Protein AF-A0A821IUJ8-F1 (afdb_monomer_lite)

pLDDT: mean 83.73, std 16.93, range [22.86, 98.31]

Sequence (508 aa):
MSYDILYRELVGGDFLVCFLENMIESNTTQRYLYEYYLFEGIWKGWARNKDFSVIRRACMKSLLSTKTWDMFDVQLLLDIPMIARTKDGWLCNDFRPLAFLSGKKFSHVDGIEFHKETGRVKFHFQPADESTEKKSIALFNTNDVIEVFKNNLEYGIFTLDQPDNEFHSHPFQQMRYHPSSLVYTQYLATLFHTDYLLKMFTTGAEICAKPPFDIQPINKGFFQRLPKYLQEKLKPINEYERNIAFGQAHRFWIEPDKLNYEIVQRETSTLFLVGDVRLRVRKHLLRRNHEGQLVDDENEDEYEKSSPESMFAKAFTDHYDEIGNYFPELLRLKELLKLSALCKFARAHYQKLSEAPHESIRDFIRFTRSQLHEYPHANDFSVEMYYKKLLLENHISSFNVPYAEANALRMEIRRQLQAVDQKIIEQLTDVFCQQAHTSAKINMKELINNWLDGSIFDEMALVNFIAKEIEHFHCEIRKPLEKLGIRLRNNNDEQQTLVEEMPSLIIN

Secondary structure (DSSP, 8-state):
--HHHHHHHHH-HHHHHHHHHHHHHTT-S-HHHHHHHHHHHHHTTSS-SS-HHHHHHHHHHHHHHTTT--HHHHHHHH--TTS-B-TTSPBPSS-------SS-EEEEEEEEEEETTT--EEEEEEEP-SSSSS-----EEHHHHHHHHHTT-S--EEEEE-S-TT-TT-SS-EEEEESGGGTT-HHHHHHHHHHHHHHHHHHSEEE-SSTTT-EEEGGGTGGGGS-HHHHHHT--GGGS-S---TT-EEEEEEEEEEEEEEEEE-SSEEEEEEEEEEEEEEEEEEEE-TTS-EEE-S---GGGGGSHHHHHHHHHHHTHHHHHTT-HHHHHHHHHHHHHHHHHHHHHHHHHHHHSSHHHHHHHHHHHHHH-TT--TTSHHHHHHHHHHHHHHTT--GGGS-HHHHHHHHHHHHHHHHHHHHHHHHHHHHHHHHHTT---HHHHHHHHHHHHTT-HHHHHHHHHHHHHHHHHHHHHHHHHHHHTT-PPPPTTGGGTTTTS--------

Structure (mmCIF, N/CA/C/O backbone):
data_AF-A0A821IUJ8-F1
#
_entry.id   AF-A0A821IUJ8-F1
#
loop_
_atom_site.group_PDB
_atom_site.id
_atom_site.type_symbol
_atom_site.label_atom_id
_atom_site.label_alt_id
_atom_site.label_comp_id
_atom_site.label_asym_id
_atom_site.label_entity_id
_atom_site.label_seq_id
_atom_site.pdbx_PDB_ins_code
_atom_site.Cartn_x
_atom_site.Cartn_y
_atom_site.Cartn_z
_atom_site.occupancy
_atom_site.B_iso_or_equiv
_atom_site.auth_seq_id
_atom_site.auth_comp_id
_atom_site.auth_asym_id
_atom_site.auth_atom_id
_atom_site.pdbx_PDB_model_num
ATOM 1 N N . MET A 1 1 ? 0.914 22.252 -32.909 1.00 34.94 1 MET A N 1
ATOM 2 C CA . MET A 1 1 ? 2.110 21.894 -33.709 1.00 34.94 1 MET A CA 1
ATOM 3 C C . MET A 1 1 ? 3.112 23.020 -33.486 1.00 34.94 1 MET A C 1
ATOM 5 O O . MET A 1 1 ? 2.855 24.114 -33.970 1.00 34.94 1 MET A O 1
ATOM 9 N N . SER A 1 2 ? 4.124 22.843 -32.625 1.00 36.16 2 SER A N 1
ATOM 10 C CA . SER A 1 2 ? 5.062 23.942 -32.347 1.00 36.16 2 SER A CA 1
ATOM 11 C C . SER A 1 2 ? 5.842 24.268 -33.624 1.00 36.16 2 SER A C 1
ATOM 13 O O . SER A 1 2 ? 6.212 23.368 -34.383 1.00 36.16 2 SER A O 1
ATOM 15 N N . TYR A 1 3 ? 6.046 25.559 -33.882 1.00 37.44 3 TYR A N 1
ATOM 16 C CA . TYR A 1 3 ? 6.699 26.081 -35.087 1.00 37.44 3 TYR A CA 1
ATOM 17 C C . TYR A 1 3 ? 8.115 25.505 -35.325 1.00 37.44 3 TYR A C 1
ATOM 19 O O . TYR A 1 3 ? 8.607 25.538 -36.450 1.00 37.44 3 TYR A O 1
ATOM 27 N N . ASP A 1 4 ? 8.722 24.885 -34.309 1.00 51.56 4 ASP A N 1
ATOM 28 C CA . ASP A 1 4 ? 10.047 24.265 -34.368 1.00 51.56 4 ASP A CA 1
ATOM 29 C C . ASP A 1 4 ? 10.126 22.983 -35.202 1.00 51.56 4 ASP A C 1
ATOM 31 O O . ASP A 1 4 ? 11.169 22.717 -35.791 1.00 51.56 4 ASP A O 1
ATOM 35 N N . ILE A 1 5 ? 9.068 22.168 -35.289 1.00 44.00 5 ILE A N 1
ATOM 36 C CA . ILE A 1 5 ? 9.147 20.894 -36.036 1.00 44.00 5 ILE A CA 1
ATOM 37 C C . ILE A 1 5 ? 9.180 21.157 -37.546 1.00 44.00 5 ILE A C 1
ATOM 39 O O . ILE A 1 5 ? 9.990 20.569 -38.259 1.00 44.00 5 ILE A O 1
ATOM 43 N N . LEU A 1 6 ? 8.363 22.106 -38.012 1.00 42.62 6 LEU A N 1
ATOM 44 C CA . LEU A 1 6 ? 8.356 22.560 -39.404 1.00 42.62 6 LEU A CA 1
ATOM 45 C C . LEU A 1 6 ? 9.693 23.213 -39.778 1.00 42.62 6 LEU A C 1
ATOM 47 O O . LEU A 1 6 ? 10.239 22.910 -40.834 1.00 42.62 6 LEU A O 1
ATOM 51 N N . TYR A 1 7 ? 10.270 24.032 -38.890 1.00 50.56 7 TYR A N 1
ATOM 52 C CA . TYR A 1 7 ? 11.601 24.609 -39.103 1.00 50.56 7 TYR A CA 1
ATOM 53 C C . TYR A 1 7 ? 12.703 23.530 -39.131 1.00 50.56 7 TYR A C 1
ATOM 55 O O . TYR A 1 7 ? 13.604 23.595 -39.959 1.00 50.56 7 TYR A O 1
ATOM 63 N N . ARG A 1 8 ? 12.626 22.491 -38.290 1.00 49.12 8 ARG A N 1
ATOM 64 C CA . ARG A 1 8 ? 13.628 21.406 -38.246 1.00 49.12 8 ARG A CA 1
ATOM 65 C C . ARG A 1 8 ? 13.621 20.498 -39.472 1.00 49.12 8 ARG A C 1
ATOM 67 O O . ARG A 1 8 ? 14.694 20.080 -39.898 1.00 49.12 8 ARG A O 1
ATOM 74 N N . GLU A 1 9 ? 12.458 20.214 -40.053 1.00 46.50 9 GLU A N 1
ATOM 75 C CA . GLU A 1 9 ? 12.395 19.496 -41.334 1.00 46.50 9 GLU A CA 1
ATOM 76 C C . GLU A 1 9 ? 12.850 20.375 -42.512 1.00 46.50 9 GLU A C 1
ATOM 78 O O . GLU A 1 9 ? 13.453 19.866 -43.454 1.00 46.50 9 GLU A O 1
ATOM 83 N N . LEU A 1 10 ? 12.632 21.695 -42.437 1.00 48.56 10 LEU A N 1
ATOM 84 C CA . LEU A 1 10 ? 13.000 22.653 -43.487 1.00 48.56 10 LEU A CA 1
ATOM 85 C C . LEU A 1 10 ? 14.500 22.976 -43.556 1.00 48.56 10 LEU A C 1
ATOM 87 O O . LEU A 1 10 ? 15.005 23.246 -44.644 1.00 48.56 10 LEU A O 1
ATOM 91 N N . VAL A 1 11 ? 15.218 22.979 -42.429 1.00 58.34 11 VAL A N 1
ATOM 92 C CA . VAL A 1 11 ? 16.623 23.436 -42.389 1.00 58.34 11 VAL A CA 1
ATOM 93 C C . VAL A 1 11 ? 17.618 22.284 -42.653 1.00 58.34 11 VAL A C 1
ATOM 95 O O . VAL A 1 11 ? 18.777 22.520 -42.985 1.00 58.34 11 VAL A O 1
ATOM 98 N N . GLY A 1 12 ? 17.155 21.030 -42.610 1.00 65.88 12 GLY A N 1
ATOM 99 C CA . GLY A 1 12 ? 17.967 19.835 -42.849 1.00 65.88 12 GLY A CA 1
ATOM 100 C C . GLY A 1 12 ? 18.733 19.377 -41.602 1.00 65.88 12 GLY A C 1
ATOM 101 O O . GLY A 1 12 ? 19.317 20.177 -40.871 1.00 65.88 12 GLY A O 1
ATOM 102 N N . GLY A 1 13 ? 18.738 18.061 -41.355 1.00 66.19 13 GLY A N 1
ATOM 103 C CA . GLY A 1 13 ? 19.357 17.463 -40.164 1.00 66.19 13 GLY A CA 1
ATOM 104 C C . GLY A 1 13 ? 20.848 17.790 -40.018 1.00 66.19 13 GLY A C 1
ATOM 105 O O . GLY A 1 13 ? 21.304 18.058 -38.909 1.00 66.19 13 GLY A O 1
ATOM 106 N N . ASP A 1 14 ? 21.581 17.858 -41.132 1.00 68.75 14 ASP A N 1
ATOM 107 C CA . ASP A 1 14 ? 23.015 18.170 -41.136 1.00 68.75 14 ASP A CA 1
ATOM 108 C C . ASP A 1 14 ? 23.298 19.615 -40.699 1.00 68.75 14 ASP A C 1
ATOM 110 O O . ASP A 1 14 ? 24.212 19.848 -39.909 1.00 68.75 14 ASP A O 1
ATOM 114 N N . PHE A 1 15 ? 22.480 20.587 -41.128 1.00 73.12 15 PHE A N 1
ATOM 115 C CA . PHE A 1 15 ? 22.606 21.965 -40.648 1.00 73.12 15 PHE A CA 1
ATOM 116 C C . PHE A 1 15 ? 22.340 22.041 -39.151 1.00 73.12 15 PHE A C 1
ATOM 118 O O . PHE A 1 15 ? 23.078 22.719 -38.443 1.00 73.12 15 PHE A O 1
ATOM 125 N N . LEU A 1 16 ? 21.303 21.351 -38.661 1.00 70.06 16 LEU A N 1
ATOM 126 C CA . LEU A 1 16 ? 20.971 21.376 -37.241 1.00 70.06 16 LEU A CA 1
ATOM 127 C C . LEU A 1 16 ? 22.124 20.808 -36.410 1.00 70.06 16 LEU A C 1
ATOM 129 O O . LEU A 1 16 ? 22.475 21.410 -35.402 1.00 70.06 16 LEU A O 1
ATOM 133 N N . VAL A 1 17 ? 22.753 19.714 -36.854 1.00 70.38 17 VAL A N 1
ATOM 134 C CA . VAL A 1 17 ? 23.948 19.154 -36.205 1.00 70.38 17 VAL A CA 1
ATOM 135 C C . VAL A 1 17 ? 25.102 20.160 -36.214 1.00 70.38 17 VAL A C 1
ATOM 137 O O . VAL A 1 17 ? 25.640 20.443 -35.148 1.00 70.38 17 VAL A O 1
ATOM 140 N N . CYS A 1 18 ? 25.439 20.760 -37.360 1.00 74.75 18 CYS A N 1
ATOM 141 C CA . CYS A 1 18 ? 26.523 21.748 -37.444 1.00 74.75 18 CYS A CA 1
ATOM 142 C C . CYS A 1 18 ? 26.244 23.018 -36.622 1.00 74.75 18 CYS A C 1
ATOM 144 O O . CYS A 1 18 ? 27.147 23.557 -35.984 1.00 74.75 18 CYS A O 1
ATOM 146 N N . PHE A 1 19 ? 24.999 23.501 -36.613 1.00 76.00 19 PHE A N 1
ATOM 147 C CA . PHE A 1 19 ? 24.564 24.642 -35.809 1.00 76.00 19 PHE A CA 1
ATOM 148 C C . PHE A 1 19 ? 24.729 24.347 -34.320 1.00 76.00 19 PHE A C 1
ATOM 150 O O . PHE A 1 19 ? 25.312 25.139 -33.585 1.00 76.00 19 PHE A O 1
ATOM 157 N N . LEU A 1 20 ? 24.254 23.178 -33.895 1.00 71.81 20 LEU A N 1
ATOM 158 C CA . LEU A 1 20 ? 24.354 22.684 -32.532 1.00 71.81 20 LEU A CA 1
ATOM 159 C C . LEU A 1 20 ? 25.827 22.497 -32.100 1.00 71.81 20 LEU A C 1
ATOM 161 O O . LEU A 1 20 ? 26.179 22.867 -30.982 1.00 71.81 20 LEU A O 1
ATOM 165 N N . GLU A 1 21 ? 26.697 21.996 -32.980 1.00 73.81 21 GLU A N 1
ATOM 166 C CA . GLU A 1 21 ? 28.140 21.847 -32.722 1.00 73.81 21 GLU A CA 1
ATOM 167 C C . GLU A 1 21 ? 28.835 23.221 -32.567 1.00 73.81 21 GLU A C 1
ATOM 169 O O . GLU A 1 21 ? 29.527 23.451 -31.574 1.00 73.81 21 GLU A O 1
ATOM 174 N N . ASN A 1 22 ? 28.555 24.185 -33.451 1.00 74.50 22 ASN A N 1
ATOM 175 C CA . ASN A 1 22 ? 29.087 25.560 -33.379 1.00 74.50 22 ASN A CA 1
ATOM 176 C C . ASN A 1 22 ? 28.583 26.334 -32.131 1.00 74.50 22 ASN A C 1
ATOM 178 O O . ASN A 1 22 ? 29.289 27.125 -31.497 1.00 74.50 22 ASN A O 1
ATOM 182 N N . MET A 1 23 ? 27.351 26.052 -31.711 1.00 69.00 23 MET A N 1
ATOM 183 C CA . MET A 1 23 ? 26.734 26.579 -30.488 1.00 69.00 23 MET A CA 1
ATOM 184 C C . MET A 1 23 ? 27.417 26.082 -29.195 1.00 69.00 23 MET A C 1
ATOM 186 O O . MET A 1 23 ? 27.380 26.785 -28.180 1.00 69.00 23 MET A O 1
ATOM 190 N N . ILE A 1 24 ? 28.072 24.911 -29.208 1.00 68.75 24 ILE A N 1
ATOM 191 C CA . ILE A 1 24 ? 28.917 24.452 -28.088 1.00 68.75 24 ILE A CA 1
ATOM 192 C C . ILE A 1 24 ? 30.259 25.180 -28.093 1.00 68.75 24 ILE A C 1
ATOM 194 O O . ILE A 1 24 ? 30.700 25.647 -27.043 1.00 68.75 24 ILE A O 1
ATOM 198 N N . GLU A 1 25 ? 30.910 25.275 -29.254 1.00 72.62 25 GLU A N 1
ATOM 199 C CA . GLU A 1 25 ? 32.238 25.893 -29.387 1.00 72.62 25 GLU A CA 1
ATOM 200 C C . GLU A 1 25 ? 32.238 27.364 -28.955 1.00 72.62 25 GLU A C 1
ATOM 202 O O . GLU A 1 25 ? 33.201 27.848 -28.361 1.00 72.62 25 GLU A O 1
ATOM 207 N N . SER A 1 26 ? 31.124 28.060 -29.178 1.00 67.44 26 SER A N 1
ATOM 208 C CA . SER A 1 26 ? 30.933 29.448 -28.750 1.00 67.44 26 SER A CA 1
ATOM 209 C C . SER A 1 26 ? 30.634 29.622 -27.252 1.00 67.44 26 SER A C 1
ATOM 211 O O . SER A 1 26 ? 30.546 30.758 -26.791 1.00 67.44 26 SER A O 1
ATOM 213 N N . ASN A 1 27 ? 30.498 28.539 -26.470 1.00 64.62 27 ASN A N 1
ATOM 214 C CA . ASN A 1 27 ? 30.190 28.554 -25.028 1.00 64.62 27 ASN A CA 1
ATOM 215 C C . ASN A 1 27 ? 28.901 29.334 -24.668 1.00 64.62 27 ASN A C 1
ATOM 217 O O . ASN A 1 27 ? 28.715 29.768 -23.532 1.00 64.62 27 ASN A O 1
ATOM 221 N N . THR A 1 28 ? 28.016 29.538 -25.649 1.00 55.75 28 THR A N 1
ATOM 222 C CA . THR A 1 28 ? 26.792 30.348 -25.529 1.00 55.75 28 THR A CA 1
ATOM 223 C C . THR A 1 28 ? 25.566 29.526 -25.127 1.00 55.75 28 THR A C 1
ATOM 225 O O . THR A 1 28 ? 24.533 30.097 -24.782 1.00 55.75 28 THR A O 1
ATOM 228 N N . THR A 1 29 ? 25.669 28.191 -25.123 1.00 59.31 29 THR A N 1
ATOM 229 C CA . THR A 1 29 ? 24.505 27.299 -25.028 1.00 59.31 29 THR A CA 1
ATOM 230 C C . THR A 1 29 ? 24.589 26.343 -23.848 1.00 59.31 29 THR A C 1
ATOM 232 O O . THR A 1 29 ? 25.649 25.822 -23.501 1.00 59.31 29 THR A O 1
ATOM 235 N N . GLN A 1 30 ? 23.434 26.044 -23.255 1.00 81.88 30 GLN A N 1
ATOM 236 C CA . GLN A 1 30 ? 23.309 25.003 -22.246 1.00 81.88 30 GLN A CA 1
ATOM 237 C C . GLN A 1 30 ? 23.565 23.625 -22.886 1.00 81.88 30 GLN A C 1
ATOM 239 O O . GLN A 1 30 ? 22.721 23.095 -23.607 1.00 81.88 30 GLN A O 1
ATOM 244 N N . ARG A 1 31 ? 24.742 23.040 -22.626 1.00 85.50 31 ARG A N 1
ATOM 245 C CA . ARG A 1 31 ? 25.231 21.761 -23.187 1.00 85.50 31 ARG A CA 1
ATOM 246 C C . ARG A 1 31 ? 24.198 20.624 -23.208 1.00 85.50 31 ARG A C 1
ATOM 248 O O . ARG A 1 31 ? 24.190 19.826 -24.141 1.00 85.50 31 ARG A O 1
ATOM 255 N N . TYR A 1 32 ? 23.316 20.548 -22.213 1.00 89.75 32 TYR A N 1
ATOM 256 C CA . TYR A 1 32 ? 22.295 19.502 -22.147 1.00 89.75 32 TYR A CA 1
ATOM 257 C C . TYR A 1 32 ? 21.272 19.578 -23.294 1.00 89.75 32 TYR A C 1
ATOM 259 O O . TYR A 1 32 ? 20.817 18.530 -23.744 1.00 89.75 32 TYR A O 1
ATOM 267 N N . LEU A 1 33 ? 20.960 20.775 -23.815 1.00 89.19 33 LEU A N 1
ATOM 268 C CA . LEU A 1 33 ? 20.051 20.953 -24.955 1.00 89.19 33 LEU A CA 1
ATOM 269 C C . LEU A 1 33 ? 20.645 20.364 -26.234 1.00 89.19 33 LEU A C 1
ATOM 271 O O . LEU A 1 33 ? 19.953 19.673 -26.978 1.00 89.19 33 LEU A O 1
ATOM 275 N N . TYR A 1 34 ? 21.941 20.592 -26.464 1.00 87.88 34 TYR A N 1
ATOM 276 C CA . TYR A 1 34 ? 22.668 19.978 -27.574 1.00 87.88 34 TYR A CA 1
ATOM 277 C C . TYR A 1 34 ? 22.585 18.453 -27.506 1.00 87.88 34 TYR A C 1
ATOM 279 O O . TYR A 1 34 ? 22.167 17.796 -28.460 1.00 87.88 34 TYR A O 1
ATOM 287 N N . GLU A 1 35 ? 22.986 17.890 -26.364 1.00 91.38 35 GLU A N 1
ATOM 288 C CA . GLU A 1 35 ? 23.071 16.441 -26.208 1.00 91.38 35 GLU A CA 1
ATOM 289 C C . GLU A 1 35 ? 21.677 15.800 -26.275 1.00 91.38 35 GLU A C 1
ATOM 291 O O . GLU A 1 35 ? 21.535 14.713 -26.836 1.00 91.38 35 GLU A O 1
ATOM 296 N N . TYR A 1 36 ? 20.642 16.498 -25.791 1.00 92.75 36 TYR A N 1
ATOM 297 C CA . TYR A 1 36 ? 19.244 16.111 -25.956 1.00 92.75 36 TYR A CA 1
ATOM 298 C C . TYR A 1 36 ? 18.803 16.076 -27.420 1.00 92.75 36 TYR A C 1
ATOM 300 O O . TYR A 1 36 ? 18.319 15.042 -27.878 1.00 92.75 36 TYR A O 1
ATOM 308 N N . TYR A 1 37 ? 18.976 17.162 -28.175 1.00 89.12 37 TYR A N 1
ATOM 309 C CA . TYR A 1 37 ? 18.509 17.198 -29.562 1.00 89.12 37 TYR A CA 1
ATOM 310 C C . TYR A 1 37 ? 19.285 16.248 -30.464 1.00 89.12 37 TYR A C 1
ATOM 312 O O . TYR A 1 37 ? 18.705 15.662 -31.378 1.00 89.12 37 TYR A O 1
ATOM 320 N N . LEU A 1 38 ? 20.567 16.021 -30.177 1.00 89.81 38 LEU A N 1
ATOM 321 C CA . LEU A 1 38 ? 21.337 15.002 -30.873 1.00 89.81 38 LEU A CA 1
ATOM 322 C C . LEU A 1 38 ? 20.809 13.592 -30.578 1.00 89.81 38 LEU A C 1
ATOM 324 O O . LEU A 1 38 ? 20.675 12.781 -31.494 1.00 89.81 38 LE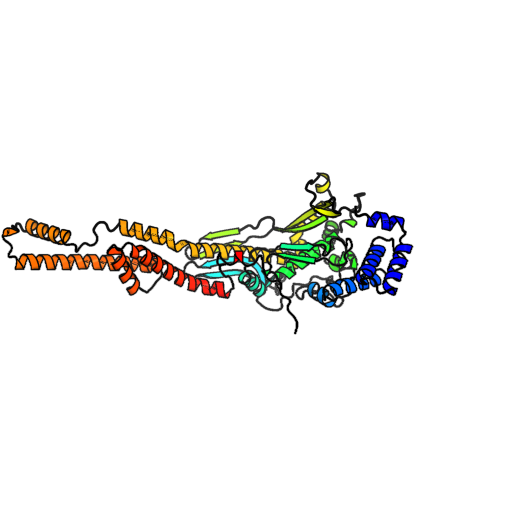U A O 1
ATOM 328 N N . PHE A 1 39 ? 20.480 13.304 -29.316 1.00 93.25 39 PHE A N 1
ATOM 329 C CA . PHE A 1 39 ? 19.847 12.047 -28.925 1.00 93.25 39 PHE A CA 1
ATOM 330 C C . PHE A 1 39 ? 18.481 11.862 -29.596 1.00 93.25 39 PHE A C 1
ATOM 332 O O . PHE A 1 39 ? 18.247 10.826 -30.220 1.00 93.25 39 PHE A O 1
ATOM 339 N N . GLU A 1 40 ? 17.616 12.876 -29.537 1.00 90.44 40 GLU A N 1
ATOM 340 C CA . GLU A 1 40 ? 16.317 12.880 -30.212 1.00 90.44 40 GLU A CA 1
ATOM 341 C C . GLU A 1 40 ? 16.479 12.642 -31.720 1.00 90.44 40 GLU A C 1
ATOM 343 O O . GLU A 1 40 ? 15.673 11.937 -32.329 1.00 90.44 40 GLU A O 1
ATOM 348 N N . GLY A 1 41 ? 17.542 13.175 -32.323 1.00 87.75 41 GLY A N 1
ATOM 349 C CA . GLY A 1 41 ? 17.809 12.988 -33.739 1.00 87.75 41 GLY A CA 1
ATOM 350 C C . GLY A 1 41 ? 18.235 11.607 -34.157 1.00 87.75 41 GLY A C 1
ATOM 351 O O . GLY A 1 41 ? 17.793 11.134 -35.206 1.00 87.75 41 GLY A O 1
ATOM 352 N N . ILE A 1 42 ? 19.029 10.933 -33.334 1.00 90.06 42 ILE A N 1
ATOM 353 C CA . ILE A 1 42 ? 19.361 9.528 -33.575 1.00 90.06 42 ILE A CA 1
ATOM 354 C C . ILE A 1 42 ? 18.115 8.673 -33.346 1.00 90.06 42 ILE A C 1
ATOM 356 O O . ILE A 1 42 ? 17.810 7.815 -34.169 1.00 90.06 42 ILE A O 1
ATOM 360 N N . TRP A 1 43 ? 17.355 8.954 -32.282 1.00 86.94 43 TRP A N 1
ATOM 361 C CA . TRP A 1 43 ? 16.111 8.249 -31.959 1.00 86.94 43 TRP A CA 1
ATOM 362 C C . TRP A 1 43 ? 15.071 8.339 -33.085 1.00 86.94 43 TRP A C 1
ATOM 364 O O . TRP A 1 43 ? 14.438 7.344 -33.426 1.00 86.94 43 TRP A O 1
ATOM 374 N N . LYS A 1 44 ? 14.929 9.515 -33.707 1.00 85.06 44 LYS A N 1
ATOM 375 C CA . LYS A 1 44 ? 14.015 9.755 -34.837 1.00 85.06 44 LYS A CA 1
ATOM 376 C C . LYS A 1 44 ? 14.622 9.442 -36.211 1.00 85.06 44 LYS A C 1
ATOM 378 O O . LYS A 1 44 ? 13.934 9.572 -37.219 1.00 85.06 44 LYS A O 1
ATOM 383 N N . GLY A 1 45 ? 15.894 9.044 -36.277 1.00 84.81 45 GLY A N 1
ATOM 384 C CA . GLY A 1 45 ? 16.565 8.612 -37.508 1.00 84.81 45 GLY A CA 1
ATOM 385 C C . GLY A 1 45 ? 17.034 9.723 -38.459 1.00 84.81 45 GLY A C 1
ATOM 386 O O . GLY A 1 45 ? 17.462 9.413 -39.579 1.00 84.81 45 GLY A O 1
ATOM 387 N N . TRP A 1 46 ? 16.989 10.996 -38.046 1.00 82.94 46 TRP A N 1
ATOM 388 C CA . TRP A 1 46 ? 17.497 12.117 -38.851 1.00 82.94 46 TRP A CA 1
ATOM 389 C C . TRP A 1 46 ? 18.977 12.434 -38.594 1.00 82.94 46 TRP A C 1
ATOM 391 O O . TRP A 1 46 ? 19.639 12.937 -39.496 1.00 82.94 46 TRP A O 1
ATOM 401 N N . ALA A 1 47 ? 19.532 12.077 -37.431 1.00 84.19 47 ALA A N 1
ATOM 402 C CA . ALA A 1 47 ? 20.973 12.136 -37.174 1.00 84.19 47 ALA A CA 1
ATOM 403 C C . ALA A 1 47 ? 21.595 10.745 -37.383 1.00 84.19 47 ALA A C 1
ATOM 405 O O . ALA A 1 47 ? 21.515 9.872 -36.518 1.00 84.19 47 ALA A O 1
ATOM 406 N N . ARG A 1 48 ? 22.188 10.518 -38.559 1.00 82.19 48 ARG A N 1
ATOM 407 C CA . ARG A 1 48 ? 22.789 9.227 -38.945 1.00 82.19 48 ARG A CA 1
ATOM 408 C C . ARG A 1 48 ? 24.280 9.176 -38.573 1.00 82.19 48 ARG A C 1
ATOM 410 O O . ARG A 1 48 ? 24.895 10.203 -38.313 1.00 82.19 48 ARG A O 1
ATOM 417 N N . ASN A 1 49 ? 24.870 7.979 -38.570 1.00 83.00 49 ASN A N 1
ATOM 418 C CA . ASN A 1 49 ? 26.311 7.732 -38.357 1.00 83.00 49 ASN A CA 1
ATOM 419 C C . ASN A 1 49 ? 26.877 8.050 -36.956 1.00 83.00 49 ASN A C 1
ATOM 421 O O . ASN A 1 49 ? 28.094 8.128 -36.799 1.00 83.00 49 ASN A O 1
ATOM 425 N N . LYS A 1 50 ? 26.034 8.206 -35.929 1.00 85.12 50 LYS A N 1
ATOM 426 C CA . LYS A 1 50 ? 26.472 8.343 -34.529 1.00 85.12 50 LYS A CA 1
ATOM 427 C C . LYS A 1 50 ? 26.036 7.121 -33.712 1.00 85.12 50 LYS A C 1
ATOM 429 O O . LYS A 1 50 ? 24.990 6.533 -33.977 1.00 85.12 50 LYS A O 1
ATOM 434 N N . ASP A 1 51 ? 26.844 6.732 -32.728 1.00 91.81 51 ASP A N 1
ATOM 435 C CA . ASP A 1 51 ? 26.536 5.615 -31.827 1.00 91.81 51 ASP A CA 1
ATOM 436 C C . ASP A 1 51 ? 25.417 6.019 -30.850 1.00 91.81 51 ASP A C 1
ATOM 438 O O . ASP A 1 51 ? 25.587 6.921 -30.021 1.00 91.81 51 ASP A O 1
ATOM 442 N N . PHE A 1 52 ? 24.265 5.347 -30.952 1.00 91.06 52 PHE A N 1
ATOM 443 C CA . PHE A 1 52 ? 23.093 5.605 -30.113 1.00 91.06 52 PHE A CA 1
ATOM 444 C C . PHE A 1 52 ? 23.406 5.498 -28.618 1.00 91.06 52 PHE A C 1
ATOM 446 O O . PHE A 1 52 ? 22.998 6.361 -27.842 1.00 91.06 52 PHE A O 1
ATOM 453 N N . SER A 1 53 ? 24.153 4.475 -28.206 1.00 91.88 53 SER A N 1
ATOM 454 C CA . SER A 1 53 ? 24.471 4.220 -26.800 1.00 91.88 53 SER A CA 1
ATOM 455 C C . SER A 1 53 ? 25.386 5.302 -26.233 1.00 91.88 53 SER A C 1
ATOM 457 O O . SER A 1 53 ? 25.198 5.741 -25.094 1.00 91.88 53 SER A O 1
ATOM 459 N N . VAL A 1 54 ? 26.346 5.780 -27.029 1.00 93.69 54 VAL A N 1
ATOM 460 C CA . VAL A 1 54 ? 27.245 6.877 -26.637 1.00 93.69 54 VAL A CA 1
ATOM 461 C C . VAL A 1 54 ? 26.472 8.185 -26.475 1.00 93.69 54 VAL A C 1
ATOM 463 O O . VAL A 1 54 ? 26.602 8.845 -25.441 1.00 93.69 54 VAL A O 1
ATOM 466 N N . ILE A 1 55 ? 25.635 8.546 -27.451 1.00 93.94 55 ILE A N 1
ATOM 467 C CA . ILE A 1 55 ? 24.878 9.805 -27.409 1.00 93.94 55 ILE A CA 1
ATOM 468 C C . ILE A 1 55 ? 23.785 9.776 -26.341 1.00 93.94 55 ILE A C 1
ATOM 470 O O . ILE A 1 55 ? 23.657 10.739 -25.585 1.00 93.94 55 ILE A O 1
ATOM 474 N N . ARG A 1 56 ? 23.060 8.660 -26.194 1.00 94.94 56 ARG A N 1
ATOM 475 C CA . ARG A 1 56 ? 22.088 8.475 -25.106 1.00 94.94 56 ARG A CA 1
ATOM 476 C C . ARG A 1 56 ? 22.763 8.646 -23.747 1.00 94.94 56 ARG A C 1
ATOM 478 O O . ARG A 1 56 ? 22.235 9.351 -22.893 1.00 94.94 56 ARG A O 1
ATOM 485 N N . ARG A 1 57 ? 23.949 8.058 -23.541 1.00 95.69 57 ARG A N 1
ATOM 486 C CA . ARG A 1 57 ? 24.717 8.202 -22.292 1.00 95.69 57 ARG A CA 1
ATOM 487 C C . ARG A 1 57 ? 25.129 9.647 -22.021 1.00 95.69 57 ARG A C 1
ATOM 489 O O . ARG A 1 57 ? 25.033 10.072 -20.873 1.00 95.69 57 ARG A O 1
ATOM 496 N N . ALA A 1 58 ? 25.601 10.373 -23.034 1.00 94.62 58 ALA A N 1
ATOM 497 C CA . ALA A 1 58 ? 25.945 11.788 -22.897 1.00 94.62 58 ALA A CA 1
ATOM 498 C C . ALA A 1 58 ? 24.707 12.604 -22.489 1.00 94.62 58 ALA A C 1
ATOM 500 O O . ALA A 1 58 ? 24.690 13.168 -21.396 1.00 94.62 58 ALA A O 1
ATOM 501 N N . CYS A 1 59 ? 23.631 12.504 -23.277 1.00 95.44 59 CYS A N 1
ATOM 502 C CA . CYS A 1 59 ? 22.344 13.146 -23.013 1.00 95.44 59 CYS A CA 1
ATOM 503 C C . CYS A 1 59 ? 21.852 12.895 -21.582 1.00 95.44 59 CYS A C 1
ATOM 505 O O . CYS A 1 59 ? 21.566 13.841 -20.852 1.00 95.44 59 CYS A O 1
ATOM 507 N N . MET A 1 60 ? 21.834 11.632 -21.146 1.00 96.44 60 MET A N 1
ATOM 508 C CA . MET A 1 60 ? 21.435 11.261 -19.790 1.00 96.44 60 MET A CA 1
ATOM 509 C C . MET A 1 60 ? 22.286 11.960 -18.716 1.00 96.44 60 MET A C 1
ATOM 511 O O . MET A 1 60 ? 21.726 12.499 -17.766 1.00 96.44 60 MET A O 1
ATOM 515 N N . LYS A 1 61 ? 23.619 11.999 -18.868 1.00 96.44 61 LYS A N 1
ATOM 516 C CA . LYS A 1 61 ? 24.510 12.679 -17.907 1.00 96.44 61 LYS A CA 1
ATOM 517 C C . LYS A 1 61 ? 24.223 14.175 -17.834 1.00 96.44 61 LYS A C 1
ATOM 519 O O . LYS A 1 61 ? 24.120 14.718 -16.737 1.00 96.44 61 LYS A O 1
ATOM 524 N N . SER A 1 62 ? 24.086 14.834 -18.983 1.00 94.81 62 SER A N 1
ATOM 525 C CA . SER A 1 62 ? 23.841 16.274 -19.004 1.00 94.81 62 SER A CA 1
ATOM 526 C C . SER A 1 62 ? 22.466 16.631 -18.452 1.00 94.81 62 SER A C 1
ATOM 528 O O . SER A 1 62 ? 22.382 17.566 -17.662 1.00 94.81 62 SER A O 1
ATOM 530 N N . LEU A 1 63 ? 21.412 15.869 -18.769 1.00 94.81 63 LEU A N 1
ATOM 531 C CA . LEU A 1 63 ? 20.076 16.098 -18.202 1.00 94.81 63 LEU A CA 1
ATOM 532 C C . LEU A 1 63 ? 20.065 15.934 -16.679 1.00 94.81 63 LEU A C 1
ATOM 534 O O . LEU A 1 63 ? 19.574 16.820 -15.984 1.00 94.81 63 LEU A O 1
ATOM 538 N N . LEU A 1 64 ? 20.658 14.861 -16.147 1.00 95.12 64 LEU A N 1
ATOM 539 C CA . LEU A 1 64 ? 20.738 14.638 -14.696 1.00 95.12 64 LEU A CA 1
ATOM 540 C C . LEU A 1 64 ? 21.513 15.755 -13.985 1.00 95.12 64 LEU A C 1
ATOM 542 O O . LEU A 1 64 ? 21.064 16.255 -12.953 1.00 95.12 64 LEU A O 1
ATOM 546 N N . SER A 1 65 ? 22.607 16.235 -14.587 1.00 93.69 65 SER A N 1
ATOM 547 C CA . SER A 1 65 ? 23.401 17.323 -14.006 1.00 93.69 65 SER A CA 1
ATOM 548 C C . SER A 1 65 ? 22.605 18.624 -13.806 1.00 93.69 65 SER A C 1
ATOM 550 O O . SER A 1 65 ? 22.886 19.363 -12.864 1.00 93.69 65 SER A O 1
ATOM 552 N N . THR A 1 66 ? 21.558 18.878 -14.610 1.00 92.44 66 THR A N 1
ATOM 553 C CA . THR A 1 66 ? 20.669 20.049 -14.432 1.00 92.44 66 THR A CA 1
ATOM 554 C C . THR A 1 66 ? 19.835 19.995 -13.148 1.00 92.44 66 THR A C 1
ATOM 556 O O . THR A 1 66 ? 19.334 21.021 -12.692 1.00 92.44 66 THR A O 1
ATOM 559 N N . LYS A 1 67 ? 19.687 18.805 -12.556 1.00 91.38 67 LYS A N 1
ATOM 560 C CA . LYS A 1 67 ? 18.932 18.540 -11.324 1.00 91.38 67 LYS A CA 1
ATOM 561 C C . LYS A 1 67 ? 19.834 18.136 -10.158 1.00 91.38 67 LYS A C 1
ATOM 563 O O . LYS A 1 67 ? 19.322 17.594 -9.188 1.00 91.38 67 LYS A O 1
ATOM 568 N N . THR A 1 68 ? 21.149 18.357 -10.267 1.00 94.81 68 THR A N 1
ATOM 569 C CA . THR A 1 68 ? 22.163 17.879 -9.306 1.00 94.81 68 THR A CA 1
ATOM 570 C C . THR A 1 68 ? 22.091 16.371 -9.050 1.00 94.81 68 THR A C 1
ATOM 572 O O . THR A 1 68 ? 22.339 15.929 -7.935 1.00 94.81 68 THR A O 1
ATOM 575 N N . TRP A 1 69 ? 21.705 15.599 -10.068 1.00 95.88 69 TRP A N 1
ATOM 576 C CA . TRP A 1 69 ? 21.679 14.139 -10.031 1.00 95.88 69 TRP A CA 1
ATOM 577 C C . TRP A 1 69 ? 22.791 13.569 -10.902 1.00 95.88 69 TRP A C 1
ATOM 579 O O . TRP A 1 69 ? 23.278 14.216 -11.840 1.00 95.88 69 TRP A O 1
ATOM 589 N N . ASP A 1 70 ? 23.136 12.319 -10.646 1.00 96.50 70 ASP A N 1
ATOM 590 C CA . ASP A 1 70 ? 23.979 11.512 -11.504 1.00 96.50 70 ASP A CA 1
ATOM 591 C C . ASP A 1 70 ? 23.362 10.131 -11.801 1.00 96.50 70 ASP A C 1
ATOM 593 O O . ASP A 1 70 ? 22.206 9.824 -11.506 1.00 96.50 70 ASP A O 1
ATOM 597 N N . MET A 1 71 ? 24.129 9.297 -12.502 1.00 96.75 71 MET A N 1
ATOM 598 C CA . MET A 1 71 ? 23.683 7.957 -12.889 1.00 96.75 71 MET A CA 1
ATOM 599 C C . MET A 1 71 ? 23.539 7.013 -11.688 1.00 96.75 71 MET A C 1
ATOM 601 O O . MET A 1 71 ? 22.796 6.038 -11.772 1.00 96.75 71 MET A O 1
ATOM 605 N N . PHE A 1 72 ? 24.263 7.258 -10.598 1.00 97.00 72 PHE A N 1
ATOM 606 C CA . PHE A 1 72 ? 24.176 6.457 -9.386 1.00 97.00 72 PHE A CA 1
ATOM 607 C C . PHE A 1 72 ? 22.850 6.717 -8.665 1.00 97.00 72 PHE A C 1
ATOM 609 O O . PHE A 1 72 ? 22.206 5.755 -8.248 1.00 97.00 72 PHE A O 1
ATOM 616 N N . ASP A 1 73 ? 22.372 7.963 -8.638 1.00 95.38 73 ASP A N 1
ATOM 617 C CA . ASP A 1 73 ? 21.049 8.298 -8.087 1.00 95.38 73 ASP A CA 1
ATOM 618 C C . ASP A 1 73 ? 19.922 7.525 -8.790 1.00 95.38 73 ASP A C 1
ATOM 620 O O . ASP A 1 73 ? 19.042 6.949 -8.149 1.00 95.38 73 ASP A O 1
ATOM 624 N N . VAL A 1 74 ? 19.978 7.435 -10.123 1.00 95.31 74 VAL A N 1
ATOM 625 C CA . VAL A 1 74 ? 19.008 6.647 -10.903 1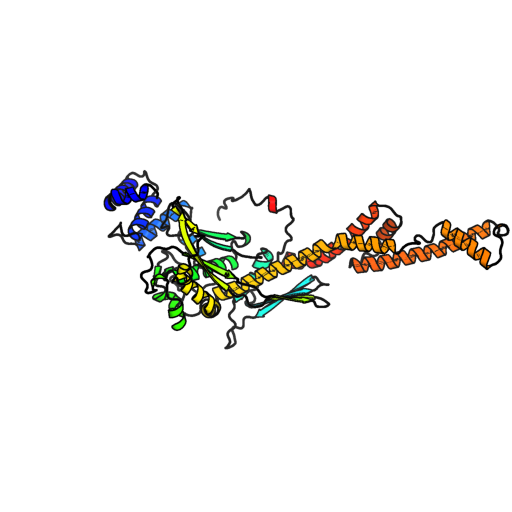.00 95.31 74 VAL A CA 1
ATOM 626 C C . VAL A 1 74 ? 19.174 5.147 -10.642 1.00 95.31 74 VAL A C 1
ATOM 628 O O . VAL A 1 74 ? 18.178 4.436 -10.502 1.00 95.31 74 VAL A O 1
ATOM 631 N N . GLN A 1 75 ? 20.410 4.650 -10.535 1.00 96.19 75 GLN A N 1
ATOM 632 C CA . GLN A 1 75 ? 20.666 3.247 -10.200 1.00 96.19 75 GLN A CA 1
ATOM 633 C C . GLN A 1 75 ? 20.053 2.871 -8.845 1.00 96.19 75 GLN A C 1
ATOM 635 O O . GLN A 1 75 ? 19.443 1.810 -8.750 1.00 96.19 75 GLN A O 1
ATOM 640 N N . LEU A 1 76 ? 20.162 3.725 -7.823 1.00 93.12 76 LEU A N 1
ATOM 641 C CA . LEU A 1 76 ? 19.578 3.473 -6.499 1.00 93.12 76 LEU A CA 1
ATOM 642 C C . LEU A 1 76 ? 18.054 3.278 -6.547 1.00 93.12 76 LEU A C 1
ATOM 644 O O . LEU A 1 76 ? 17.514 2.511 -5.753 1.00 93.12 76 LEU A O 1
ATOM 648 N N . LEU A 1 77 ? 17.367 3.931 -7.490 1.00 92.19 77 LEU A N 1
ATOM 649 C CA . LEU A 1 77 ? 15.929 3.747 -7.708 1.00 92.19 77 LEU A CA 1
ATOM 650 C C . LEU A 1 77 ? 15.602 2.435 -8.436 1.00 92.19 77 LEU A C 1
ATOM 652 O O . LEU A 1 77 ? 14.577 1.819 -8.155 1.00 92.19 77 LEU A O 1
ATOM 656 N N . LEU A 1 78 ? 16.452 2.005 -9.375 1.00 94.25 78 LEU A N 1
ATOM 657 C CA . LEU A 1 78 ? 16.227 0.801 -10.189 1.00 94.25 78 LEU A CA 1
ATOM 658 C C . LEU A 1 78 ? 16.688 -0.501 -9.510 1.00 94.25 78 LEU A C 1
ATOM 660 O O . LEU A 1 78 ? 16.148 -1.580 -9.799 1.00 94.25 78 LEU A O 1
ATOM 664 N N . ASP A 1 79 ? 17.712 -0.420 -8.660 1.00 93.12 79 ASP A N 1
ATOM 665 C CA . ASP A 1 79 ? 18.411 -1.546 -8.030 1.00 93.12 79 ASP A CA 1
ATOM 666 C C . ASP A 1 79 ? 17.838 -1.856 -6.639 1.00 93.12 79 ASP A C 1
ATOM 668 O O . ASP A 1 79 ? 18.521 -1.798 -5.616 1.00 93.12 79 ASP A O 1
ATOM 672 N N . ILE A 1 80 ? 16.536 -2.151 -6.597 1.00 91.94 80 ILE A N 1
ATOM 673 C CA . ILE A 1 80 ? 15.836 -2.421 -5.341 1.00 91.94 80 ILE A CA 1
ATOM 674 C C . ILE A 1 80 ? 16.313 -3.758 -4.753 1.00 91.94 80 ILE A C 1
ATOM 676 O O . ILE A 1 80 ? 16.111 -4.799 -5.383 1.00 91.94 80 ILE A O 1
ATOM 680 N N . PRO A 1 81 ? 16.859 -3.777 -3.516 1.00 91.06 81 PRO A N 1
ATOM 681 C CA . PRO A 1 81 ? 17.498 -4.967 -2.941 1.00 91.06 81 PRO A CA 1
ATOM 682 C C . PRO A 1 81 ? 16.602 -6.205 -2.829 1.00 91.06 81 PRO A C 1
ATOM 684 O O . PRO A 1 81 ? 17.096 -7.329 -2.773 1.00 91.06 81 PRO A O 1
ATOM 687 N N . MET A 1 82 ? 15.283 -6.007 -2.772 1.00 94.44 82 MET A N 1
ATOM 688 C CA . MET A 1 82 ? 14.301 -7.087 -2.677 1.00 94.44 82 MET A CA 1
ATOM 689 C C . MET A 1 82 ? 14.223 -7.930 -3.962 1.00 94.44 82 MET A C 1
ATOM 691 O O . MET A 1 82 ? 13.791 -9.084 -3.905 1.00 94.44 82 MET A O 1
ATOM 695 N N . ILE A 1 83 ? 14.633 -7.377 -5.106 1.00 94.31 83 ILE A N 1
ATOM 696 C CA . ILE A 1 83 ? 14.455 -7.984 -6.426 1.00 94.31 83 ILE A CA 1
ATOM 697 C C . ILE A 1 83 ? 15.788 -8.499 -6.946 1.00 94.31 83 ILE A C 1
ATOM 699 O O . ILE A 1 83 ? 16.770 -7.771 -7.071 1.00 94.31 83 ILE A O 1
ATOM 703 N N . ALA A 1 84 ? 15.813 -9.785 -7.283 1.00 93.75 84 ALA A N 1
ATOM 704 C CA . ALA A 1 84 ? 17.025 -10.433 -7.746 1.00 93.75 84 ALA A CA 1
ATOM 705 C C . ALA A 1 84 ? 17.417 -9.965 -9.154 1.00 93.75 84 ALA A C 1
ATOM 707 O O . ALA A 1 84 ? 16.664 -10.115 -10.126 1.00 93.75 84 ALA A O 1
ATOM 708 N N . ARG A 1 85 ? 18.650 -9.470 -9.256 1.00 95.69 85 ARG A N 1
ATOM 709 C CA . ARG A 1 85 ? 19.292 -9.067 -10.504 1.00 95.69 85 ARG A CA 1
ATOM 710 C C . ARG A 1 85 ? 20.619 -9.792 -10.696 1.00 95.69 85 ARG A C 1
ATOM 712 O O . ARG A 1 85 ? 21.268 -10.236 -9.749 1.00 95.69 85 ARG A O 1
ATOM 719 N N . THR A 1 86 ? 21.025 -9.906 -11.952 1.00 96.12 86 THR A N 1
ATOM 720 C CA . THR A 1 86 ? 22.364 -10.347 -12.340 1.00 96.12 86 THR A CA 1
ATOM 721 C C . THR A 1 86 ? 23.412 -9.326 -11.887 1.00 96.12 86 THR A C 1
ATOM 723 O O . THR A 1 86 ? 23.096 -8.178 -11.571 1.00 96.12 86 THR A O 1
ATOM 726 N N . LYS A 1 87 ? 24.693 -9.715 -11.904 1.00 95.56 87 LYS A N 1
ATOM 727 C CA . LYS A 1 87 ? 25.800 -8.796 -11.586 1.00 95.56 87 LYS A CA 1
ATOM 728 C C . LYS A 1 87 ? 25.818 -7.556 -12.480 1.00 95.56 87 LYS A C 1
ATOM 730 O O . LYS A 1 87 ? 26.268 -6.510 -12.021 1.00 95.56 87 LYS A O 1
ATOM 735 N N . ASP A 1 88 ? 25.297 -7.667 -13.696 1.00 96.06 88 ASP A N 1
ATOM 736 C CA . ASP A 1 88 ? 25.272 -6.579 -14.668 1.00 96.06 88 ASP A CA 1
ATOM 737 C C . ASP A 1 88 ? 24.035 -5.684 -14.531 1.00 96.06 88 ASP A C 1
ATOM 739 O O . ASP A 1 88 ? 24.028 -4.615 -15.115 1.00 96.06 88 ASP A O 1
ATOM 743 N N . GLY A 1 89 ? 23.037 -6.050 -13.714 1.00 96.38 89 GLY A N 1
ATOM 744 C CA . GLY A 1 89 ? 21.843 -5.231 -13.444 1.00 96.38 89 GLY A CA 1
ATOM 745 C C . GLY A 1 89 ? 20.566 -5.670 -14.170 1.00 96.38 89 GLY A C 1
ATOM 746 O O . GLY A 1 89 ? 19.507 -5.075 -13.956 1.00 96.38 89 GLY A O 1
ATOM 747 N N . TRP A 1 90 ? 20.630 -6.723 -14.985 1.00 97.44 90 TRP A N 1
ATOM 748 C CA . TRP A 1 90 ? 19.456 -7.347 -15.613 1.00 97.44 90 TRP A CA 1
ATOM 749 C C . TRP A 1 90 ? 18.637 -8.145 -14.610 1.00 97.44 90 TRP A C 1
ATOM 751 O O . TRP A 1 90 ? 19.201 -8.680 -13.653 1.00 97.44 90 TRP A O 1
ATOM 761 N N . LEU A 1 91 ? 17.335 -8.287 -14.838 1.00 96.00 91 LEU A N 1
ATOM 762 C CA . LEU A 1 91 ? 16.546 -9.260 -14.089 1.00 96.00 91 LEU A CA 1
ATOM 763 C C . LEU A 1 91 ? 17.077 -10.669 -14.404 1.00 96.00 91 LEU A C 1
ATOM 765 O O . LEU A 1 91 ? 17.429 -10.974 -15.539 1.00 96.00 91 LEU A O 1
ATOM 769 N N . CYS A 1 92 ? 17.171 -11.545 -13.400 1.00 94.19 92 CYS A N 1
ATOM 770 C CA . CYS A 1 92 ? 17.611 -12.930 -13.625 1.00 94.19 92 CYS A CA 1
ATOM 771 C C . CYS A 1 92 ? 16.682 -13.674 -14.610 1.00 94.19 92 CYS A C 1
ATOM 773 O O . CYS A 1 92 ? 15.535 -13.279 -14.754 1.00 94.19 92 CYS A O 1
ATOM 775 N N . ASN A 1 93 ? 17.099 -14.766 -15.252 1.00 92.12 93 ASN A N 1
ATOM 776 C CA . ASN A 1 93 ? 16.193 -15.548 -16.122 1.00 92.12 93 ASN A CA 1
ATOM 777 C C . ASN A 1 93 ? 15.510 -16.711 -15.386 1.00 92.12 93 ASN A C 1
ATOM 779 O O . ASN A 1 93 ? 14.601 -17.336 -15.924 1.00 92.12 93 ASN A O 1
ATOM 783 N N . ASP A 1 94 ? 15.933 -17.001 -14.159 1.00 90.31 94 ASP A N 1
ATOM 784 C CA . ASP A 1 94 ? 15.340 -17.994 -13.276 1.00 90.31 94 ASP A CA 1
ATOM 785 C C . ASP A 1 94 ? 14.433 -17.344 -12.225 1.00 90.31 94 ASP A C 1
ATOM 787 O O . ASP A 1 94 ? 14.584 -16.172 -11.868 1.00 90.31 94 ASP A O 1
ATOM 791 N N . PHE A 1 95 ? 13.472 -18.121 -11.721 1.00 89.56 95 PHE A N 1
ATOM 792 C CA . PHE A 1 95 ? 12.644 -17.689 -10.602 1.00 89.56 95 PHE A CA 1
ATOM 793 C C . PHE A 1 95 ? 13.512 -17.452 -9.363 1.00 89.56 95 PHE A C 1
ATOM 795 O O . PHE A 1 95 ? 14.299 -18.313 -8.955 1.00 89.56 95 PHE A O 1
ATOM 802 N N . ARG A 1 96 ? 13.317 -16.295 -8.729 1.00 89.62 96 ARG A N 1
ATOM 803 C CA . ARG A 1 96 ? 13.952 -15.927 -7.466 1.00 89.62 96 ARG A CA 1
ATOM 804 C C . ARG A 1 96 ? 12.884 -15.362 -6.527 1.00 89.62 96 ARG A C 1
ATOM 806 O O . ARG A 1 96 ? 12.157 -14.462 -6.943 1.00 89.62 96 ARG A O 1
ATOM 813 N N . PRO A 1 97 ? 12.767 -15.870 -5.288 1.00 91.94 97 PRO A N 1
ATOM 814 C CA . PRO A 1 97 ? 11.858 -15.289 -4.309 1.00 91.94 97 PRO A CA 1
ATOM 815 C C . PRO A 1 97 ? 12.323 -13.882 -3.912 1.00 91.94 97 PRO A C 1
ATOM 817 O O . PRO A 1 97 ? 13.505 -13.553 -4.035 1.00 91.94 97 PRO A O 1
ATOM 820 N N . LEU A 1 98 ? 11.397 -13.076 -3.391 1.00 95.25 98 LEU A N 1
ATOM 821 C CA . LEU A 1 98 ? 11.700 -11.741 -2.880 1.00 95.25 98 LEU A CA 1
ATOM 822 C C . LEU A 1 98 ? 12.644 -11.815 -1.671 1.00 95.25 98 LEU A C 1
ATOM 824 O O . LEU A 1 98 ? 12.446 -12.610 -0.745 1.00 95.25 98 LEU A O 1
ATOM 828 N N . ALA A 1 99 ? 13.675 -10.973 -1.674 1.00 94.00 99 ALA A N 1
ATOM 829 C CA . ALA A 1 99 ? 14.693 -10.941 -0.633 1.00 94.00 99 ALA A CA 1
ATOM 830 C C . ALA A 1 99 ? 14.313 -9.968 0.496 1.00 94.00 99 ALA A C 1
ATOM 832 O O . ALA A 1 99 ? 14.554 -8.765 0.421 1.00 94.00 99 ALA A O 1
ATOM 833 N N . PHE A 1 100 ? 13.740 -10.498 1.578 1.00 93.44 100 PHE A N 1
ATOM 834 C CA . PHE A 1 100 ? 13.470 -9.729 2.796 1.00 93.44 100 PHE A CA 1
ATOM 835 C C . PHE A 1 100 ? 14.687 -9.714 3.724 1.00 93.44 100 PHE A C 1
ATOM 837 O O . PHE A 1 100 ? 15.167 -10.774 4.126 1.00 93.44 100 PHE A O 1
ATOM 844 N N . LEU A 1 101 ? 15.149 -8.519 4.107 1.00 88.06 101 LEU A N 1
ATOM 845 C CA . LEU A 1 101 ? 16.326 -8.343 4.972 1.00 88.06 101 LEU A CA 1
ATOM 846 C C . LEU A 1 101 ? 16.100 -8.828 6.413 1.00 88.06 101 LEU A C 1
ATOM 848 O O . LEU A 1 101 ? 17.030 -9.291 7.067 1.00 88.06 101 LEU A O 1
ATOM 852 N N . SER A 1 102 ? 14.878 -8.689 6.933 1.00 89.56 102 SER A N 1
ATOM 853 C CA . SER A 1 102 ? 14.542 -9.028 8.318 1.00 89.56 102 SER A CA 1
ATOM 854 C C . SER A 1 102 ? 13.037 -9.248 8.510 1.00 89.56 102 SER A C 1
ATOM 856 O O . SER A 1 102 ? 12.240 -9.050 7.589 1.00 89.56 102 SER A O 1
AT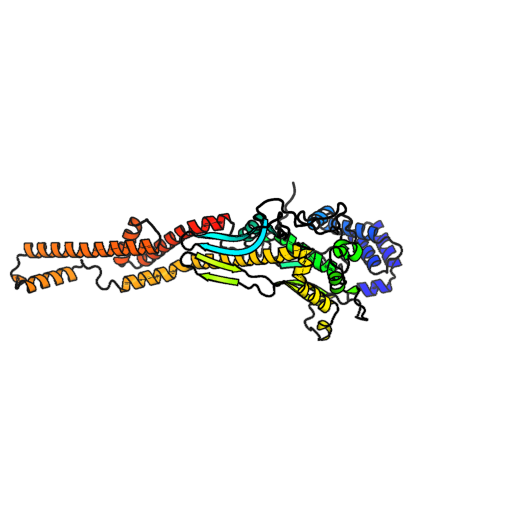OM 858 N N . GLY A 1 103 ? 12.650 -9.657 9.722 1.00 90.75 103 GLY A N 1
ATOM 859 C CA . GLY A 1 103 ? 11.256 -9.850 10.121 1.00 90.75 103 GLY A CA 1
ATOM 860 C C . GLY A 1 103 ? 10.701 -11.238 9.795 1.00 90.75 103 GLY A C 1
ATOM 861 O O . GLY A 1 103 ? 11.298 -12.021 9.056 1.00 90.75 103 GLY A O 1
ATOM 862 N N . LYS A 1 104 ? 9.539 -11.556 10.376 1.00 94.12 104 LYS A N 1
ATOM 863 C CA . LYS A 1 104 ? 8.798 -12.771 10.015 1.00 94.12 104 LYS A CA 1
ATOM 864 C C . LYS A 1 104 ? 8.194 -12.578 8.632 1.00 94.12 104 LYS A C 1
ATOM 866 O O . LYS A 1 104 ? 7.684 -11.494 8.353 1.00 94.12 104 LYS A O 1
ATOM 871 N N . LYS A 1 105 ? 8.265 -13.618 7.805 1.00 95.69 105 LYS A N 1
ATOM 872 C CA . LYS A 1 105 ? 7.797 -13.617 6.420 1.00 95.69 105 LYS A CA 1
ATOM 873 C C . LYS A 1 105 ? 6.433 -14.287 6.314 1.00 95.69 105 LYS A C 1
ATOM 875 O O . LYS A 1 105 ? 6.170 -15.288 6.984 1.00 95.69 105 LYS A O 1
ATOM 880 N N . PHE A 1 106 ? 5.602 -13.750 5.443 1.00 96.69 106 PHE A N 1
ATOM 881 C CA . PHE A 1 106 ? 4.225 -14.165 5.250 1.00 96.69 106 PHE A CA 1
ATOM 882 C C . PHE A 1 106 ? 3.915 -14.259 3.761 1.00 96.69 106 PHE A C 1
ATOM 884 O O . PHE A 1 106 ? 4.520 -13.565 2.938 1.00 96.69 106 PHE A O 1
ATOM 891 N N . SER A 1 107 ? 2.979 -15.131 3.427 1.00 96.19 107 SER A N 1
ATOM 892 C CA . SER A 1 107 ? 2.521 -15.373 2.061 1.00 96.19 107 SER A CA 1
ATOM 893 C C . SER A 1 107 ? 1.094 -14.896 1.820 1.00 96.19 107 SER A C 1
ATOM 895 O O . SER A 1 107 ? 0.720 -14.697 0.670 1.00 96.19 107 SER A O 1
ATOM 897 N N . HIS A 1 108 ? 0.304 -14.692 2.878 1.00 97.06 108 HIS A N 1
ATOM 898 C CA . HIS A 1 108 ? -1.073 -14.226 2.751 1.00 97.06 108 HIS A CA 1
ATOM 899 C C . HIS A 1 108 ? -1.515 -13.340 3.915 1.00 97.06 108 HIS A C 1
ATOM 901 O O . HIS A 1 108 ? -1.153 -13.582 5.071 1.00 97.06 108 HIS A O 1
ATOM 907 N N . VAL A 1 109 ? -2.321 -12.333 3.597 1.00 98.00 109 VAL A N 1
ATOM 908 C CA . VAL A 1 109 ? -3.074 -11.506 4.536 1.00 98.00 109 VAL A CA 1
ATOM 909 C C . VAL A 1 109 ? -4.502 -12.039 4.614 1.00 98.00 109 VAL A C 1
ATOM 911 O O . VAL A 1 109 ? -5.272 -11.836 3.681 1.00 98.00 109 VAL A O 1
ATOM 914 N N . ASP A 1 110 ? -4.868 -12.679 5.728 1.00 97.62 110 ASP A N 1
ATOM 915 C CA . ASP A 1 110 ? -6.219 -13.228 5.926 1.00 97.62 110 ASP A CA 1
ATOM 916 C C . ASP A 1 110 ? -7.153 -12.231 6.623 1.00 97.62 110 ASP A C 1
ATOM 918 O O . ASP A 1 110 ? -8.357 -12.204 6.368 1.00 97.62 110 ASP A O 1
ATOM 922 N N . GLY A 1 111 ? -6.630 -11.407 7.538 1.00 97.69 111 GLY A N 1
ATOM 923 C CA . GLY A 1 111 ? -7.477 -10.485 8.289 1.00 97.69 111 GLY A CA 1
ATOM 924 C C . GLY A 1 111 ? -6.859 -9.834 9.519 1.00 97.69 111 GLY A C 1
ATOM 925 O O . GLY A 1 111 ? -5.671 -9.966 9.824 1.00 97.69 111 GLY A O 1
ATOM 926 N N . ILE A 1 112 ? -7.710 -9.123 10.254 1.00 96.50 112 ILE A N 1
ATOM 927 C CA . ILE A 1 112 ? -7.382 -8.418 11.497 1.00 96.50 112 ILE A CA 1
ATOM 928 C C . ILE A 1 112 ? -8.537 -8.544 12.492 1.00 96.50 112 ILE A C 1
ATOM 930 O O . ILE A 1 112 ? -9.707 -8.416 12.135 1.00 96.50 112 ILE A O 1
ATOM 934 N N . GLU A 1 113 ? -8.217 -8.809 13.752 1.00 95.88 113 GLU A N 1
ATOM 935 C CA . GLU A 1 113 ? -9.180 -8.988 14.835 1.00 95.88 113 GLU A CA 1
ATOM 936 C C . GLU A 1 113 ? -8.939 -7.969 15.943 1.00 95.88 113 GLU A C 1
ATOM 938 O O . GLU A 1 113 ? -7.821 -7.833 16.441 1.00 95.88 113 GLU A O 1
ATOM 943 N N . PHE A 1 114 ? -10.006 -7.286 16.347 1.00 90.81 114 PHE A N 1
ATOM 944 C CA . PHE A 1 114 ? -10.019 -6.308 17.428 1.00 90.81 114 PHE A CA 1
ATOM 945 C C . PHE A 1 114 ? -10.746 -6.889 18.627 1.00 90.81 114 PHE A C 1
ATOM 947 O O . PHE A 1 114 ? -11.934 -7.201 18.543 1.00 90.81 114 PHE A O 1
ATOM 954 N N . HIS A 1 115 ? -10.054 -7.023 19.750 1.00 87.00 115 HIS A N 1
ATOM 955 C CA . HIS A 1 115 ? -10.682 -7.427 21.000 1.00 87.00 115 HIS A CA 1
ATOM 956 C C . HIS A 1 115 ? -11.382 -6.226 21.644 1.00 87.00 115 HIS A C 1
ATOM 958 O O . HIS A 1 115 ? -10.726 -5.240 21.978 1.00 87.00 115 HIS A O 1
ATOM 964 N N . LYS A 1 116 ? -12.697 -6.327 21.859 1.00 80.69 116 LYS A N 1
ATOM 965 C CA . LYS A 1 116 ? -13.563 -5.224 22.310 1.00 80.69 116 LYS A CA 1
ATOM 966 C C . LYS A 1 116 ? -13.145 -4.686 23.681 1.00 80.69 116 LYS A C 1
ATOM 968 O O . LYS A 1 116 ? -13.021 -3.484 23.853 1.00 80.69 116 LYS A O 1
ATOM 973 N N . GLU A 1 117 ? -12.852 -5.585 24.619 1.00 76.44 117 GLU A N 1
ATOM 974 C CA . GLU A 1 117 ? -12.517 -5.208 26.002 1.00 76.44 117 GLU A CA 1
ATOM 975 C C . GLU A 1 117 ? -11.060 -4.780 26.210 1.00 76.44 117 GLU A C 1
ATOM 977 O O . GLU A 1 117 ? -10.767 -3.976 27.079 1.00 76.44 117 GLU A O 1
ATOM 982 N N . THR A 1 118 ? -10.108 -5.346 25.464 1.00 77.00 118 THR A N 1
ATOM 983 C CA . THR A 1 118 ? -8.675 -5.117 25.736 1.00 77.00 118 THR A CA 1
ATOM 984 C C . THR A 1 118 ? -8.027 -4.178 24.732 1.00 77.00 118 THR A C 1
ATOM 986 O O . THR A 1 118 ? -6.863 -3.819 24.896 1.00 77.00 118 THR A O 1
ATOM 989 N N . GLY A 1 119 ? -8.720 -3.862 23.634 1.00 70.19 119 GLY A N 1
ATOM 990 C CA . GLY A 1 119 ? -8.149 -3.131 22.508 1.00 70.19 119 GLY A CA 1
ATOM 991 C C . GLY A 1 119 ? -7.040 -3.866 21.766 1.00 70.19 119 GLY A C 1
ATOM 992 O O . GLY A 1 119 ? -6.400 -3.290 20.886 1.00 70.19 119 GLY A O 1
ATOM 993 N N . ARG A 1 120 ? -6.763 -5.129 22.117 1.00 79.38 120 ARG A N 1
ATOM 994 C CA . ARG A 1 120 ? -5.712 -5.908 21.466 1.00 79.38 120 ARG A CA 1
ATOM 995 C C . ARG A 1 120 ? -6.079 -6.146 20.011 1.00 79.38 120 ARG A C 1
ATOM 997 O O . ARG A 1 120 ? -7.177 -6.608 19.704 1.00 79.38 120 ARG A O 1
ATOM 1004 N N . VAL A 1 121 ? -5.107 -5.890 19.147 1.00 85.31 121 VAL A N 1
ATOM 1005 C CA . VAL A 1 121 ? -5.183 -6.181 17.720 1.00 85.31 121 VAL A CA 1
ATOM 1006 C C . VAL A 1 121 ? -4.407 -7.454 17.436 1.00 85.31 121 VAL A C 1
ATOM 1008 O O . VAL A 1 121 ? -3.225 -7.560 17.774 1.00 85.31 121 VAL A O 1
ATOM 1011 N N . LYS A 1 122 ? -5.065 -8.421 16.805 1.00 93.31 122 LYS A N 1
ATOM 1012 C CA . LYS A 1 122 ? -4.443 -9.649 16.319 1.00 93.31 122 LYS A CA 1
ATOM 1013 C C . LYS A 1 122 ? -4.510 -9.677 14.801 1.00 93.31 122 LYS A C 1
ATOM 1015 O O . LYS A 1 122 ? -5.586 -9.633 14.217 1.00 93.31 122 LYS A O 1
ATOM 1020 N N . PHE A 1 123 ? -3.350 -9.795 14.176 1.00 95.44 123 PHE A N 1
ATOM 1021 C CA . PHE A 1 123 ? -3.247 -10.012 12.743 1.00 95.44 123 PHE A CA 1
ATOM 1022 C C . PHE A 1 123 ? -3.340 -11.501 12.421 1.00 95.44 123 PHE A C 1
ATOM 1024 O O . PHE A 1 123 ? -2.723 -12.327 13.102 1.00 95.44 123 PHE A O 1
ATOM 1031 N N . HIS A 1 124 ? -4.103 -11.829 11.384 1.00 97.50 124 HIS A N 1
ATOM 1032 C CA . HIS A 1 124 ? -4.233 -13.178 10.847 1.00 97.50 124 HIS A CA 1
ATOM 1033 C C . HIS A 1 124 ? -3.512 -13.208 9.502 1.00 97.50 124 HIS A C 1
ATOM 1035 O O . HIS A 1 124 ? -3.991 -12.640 8.523 1.00 97.50 124 HIS A O 1
ATOM 1041 N N . PHE A 1 125 ? -2.314 -13.793 9.503 1.00 97.12 125 PHE A N 1
ATOM 1042 C CA . PHE A 1 125 ? -1.453 -13.925 8.332 1.00 97.12 125 PHE A CA 1
ATOM 1043 C C . PHE A 1 125 ? -1.022 -15.378 8.174 1.00 97.12 125 PHE A C 1
ATOM 1045 O O . PHE A 1 125 ? -0.691 -16.035 9.170 1.00 97.12 125 PHE A O 1
ATOM 1052 N N . GLN A 1 126 ? -0.909 -15.837 6.933 1.00 95.88 126 GLN A N 1
ATOM 1053 C CA . GLN A 1 126 ? -0.324 -17.132 6.624 1.00 95.88 126 GLN A CA 1
ATOM 1054 C C . GLN A 1 126 ? 1.211 -17.023 6.620 1.00 95.88 126 GLN A C 1
ATOM 1056 O O . GLN A 1 126 ? 1.768 -16.226 5.855 1.00 95.88 126 GLN A O 1
ATOM 1061 N N . PRO A 1 127 ? 1.932 -17.795 7.458 1.00 94.88 127 PRO A N 1
ATOM 1062 C CA . PRO A 1 127 ? 3.389 -17.836 7.416 1.00 94.88 127 PRO A CA 1
ATOM 1063 C C . PRO A 1 127 ? 3.886 -18.345 6.063 1.00 94.88 127 PRO A C 1
ATOM 1065 O O . PRO A 1 127 ? 3.338 -19.303 5.516 1.00 94.88 127 PRO A O 1
ATOM 1068 N N . ALA A 1 128 ? 4.953 -17.734 5.552 1.00 93.50 128 ALA A N 1
ATOM 1069 C CA . ALA A 1 128 ? 5.658 -18.284 4.404 1.00 93.50 128 ALA A CA 1
ATOM 1070 C C . ALA A 1 128 ? 6.423 -19.540 4.845 1.00 93.50 128 ALA A C 1
ATOM 1072 O O . ALA A 1 128 ? 7.176 -19.500 5.821 1.00 93.50 128 ALA A O 1
ATOM 1073 N N . ASP A 1 129 ? 6.225 -20.644 4.132 1.00 85.31 129 ASP A N 1
ATOM 1074 C CA . ASP A 1 129 ? 6.923 -21.900 4.379 1.00 85.31 129 ASP A CA 1
ATOM 1075 C C . ASP A 1 129 ? 7.898 -22.167 3.232 1.00 85.31 129 ASP A C 1
ATOM 1077 O O . ASP A 1 129 ? 7.513 -22.522 2.116 1.00 85.31 129 ASP A O 1
ATOM 1081 N N . GLU A 1 130 ? 9.180 -21.960 3.524 1.00 70.00 130 GLU A N 1
ATOM 1082 C CA . GLU A 1 130 ? 10.278 -22.207 2.590 1.00 70.00 130 GLU A CA 1
ATOM 1083 C C . GLU A 1 130 ? 10.697 -23.695 2.570 1.00 70.00 130 GLU A C 1
ATOM 1085 O O . GLU A 1 130 ? 11.516 -24.083 1.736 1.00 70.00 130 GLU A O 1
ATOM 1090 N N . SER A 1 131 ? 10.147 -24.530 3.467 1.00 68.62 131 SER A N 1
ATOM 1091 C CA . SER A 1 131 ? 10.574 -25.919 3.691 1.00 68.62 131 SER A CA 1
ATOM 1092 C C . SER A 1 131 ? 9.743 -26.985 2.968 1.00 68.62 131 SER A C 1
ATOM 1094 O O . SER A 1 131 ? 10.242 -28.090 2.752 1.00 68.62 131 SER A O 1
ATOM 1096 N N . THR A 1 132 ? 8.505 -26.686 2.562 1.00 53.91 132 THR A N 1
ATOM 1097 C CA . THR A 1 132 ? 7.610 -27.659 1.911 1.00 53.91 132 THR A CA 1
ATOM 1098 C C . THR A 1 132 ? 7.632 -27.575 0.380 1.00 53.91 132 THR A C 1
ATOM 1100 O O . THR A 1 132 ? 7.839 -26.519 -0.217 1.00 53.91 132 THR A O 1
ATOM 1103 N N . GLU A 1 133 ? 7.393 -28.714 -0.289 1.00 52.78 133 GLU A N 1
ATOM 1104 C CA . GLU A 1 133 ? 7.337 -28.823 -1.761 1.00 52.78 133 GLU A CA 1
ATOM 1105 C C . GLU A 1 133 ? 6.264 -27.915 -2.392 1.00 52.78 133 GLU A C 1
ATOM 1107 O O . GLU A 1 133 ? 6.430 -27.443 -3.517 1.00 52.78 133 GLU A O 1
ATOM 1112 N N . LYS A 1 134 ? 5.193 -27.598 -1.649 1.00 55.28 134 LYS A N 1
ATOM 1113 C CA . LYS A 1 134 ? 4.221 -26.548 -1.989 1.00 55.28 134 LYS A CA 1
ATOM 1114 C C . LYS A 1 134 ? 4.708 -25.205 -1.442 1.00 55.28 134 LYS A C 1
ATOM 1116 O O . LYS A 1 134 ? 4.134 -24.677 -0.494 1.00 55.28 134 LYS A O 1
ATOM 1121 N N . LYS A 1 135 ? 5.788 -24.683 -2.029 1.00 63.22 135 LYS A N 1
ATOM 1122 C CA . LYS A 1 135 ? 6.457 -23.444 -1.603 1.00 63.22 135 LYS A CA 1
ATOM 1123 C C . LYS A 1 135 ? 5.460 -22.293 -1.486 1.00 63.22 135 LYS A C 1
ATOM 1125 O O . LYS A 1 135 ? 5.028 -21.731 -2.491 1.00 63.22 135 LYS A O 1
ATOM 1130 N N . SER A 1 136 ? 5.121 -21.923 -0.256 1.00 85.00 136 SER A N 1
ATOM 1131 C CA . SER A 1 136 ? 4.372 -20.704 0.015 1.00 85.00 136 SER A CA 1
ATOM 1132 C C . SER A 1 136 ? 5.373 -19.553 -0.001 1.00 85.00 136 SER A C 1
ATOM 1134 O O . SER A 1 136 ? 6.122 -19.352 0.954 1.00 85.00 136 SER A O 1
ATOM 1136 N N . ILE A 1 137 ? 5.469 -18.872 -1.145 1.00 91.69 137 ILE A N 1
ATOM 1137 C CA . ILE A 1 137 ? 6.469 -17.826 -1.383 1.00 91.69 137 ILE A CA 1
ATOM 1138 C C . ILE A 1 137 ? 6.234 -16.677 -0.395 1.00 91.69 137 ILE A C 1
ATOM 1140 O O . ILE A 1 137 ? 5.104 -16.243 -0.188 1.00 91.69 137 ILE A O 1
ATOM 1144 N N . ALA A 1 138 ? 7.309 -16.171 0.208 1.00 95.25 138 ALA A N 1
ATOM 1145 C CA . ALA A 1 138 ? 7.244 -14.959 1.011 1.00 95.25 138 ALA A CA 1
ATOM 1146 C C . ALA A 1 138 ? 6.881 -13.760 0.123 1.00 95.25 138 ALA A C 1
ATOM 1148 O O . ALA A 1 138 ? 7.615 -13.438 -0.812 1.00 95.25 138 ALA A O 1
ATOM 1149 N N . LEU A 1 139 ? 5.769 -13.097 0.437 1.00 97.19 139 LEU A N 1
ATOM 1150 C CA . LEU A 1 139 ? 5.266 -11.930 -0.289 1.00 97.19 139 LEU A CA 1
ATOM 1151 C C . LEU A 1 139 ? 5.361 -10.650 0.533 1.00 97.19 139 LEU A C 1
ATOM 1153 O O . LEU A 1 139 ? 5.534 -9.581 -0.041 1.00 97.19 139 LEU A O 1
ATOM 1157 N N . PHE A 1 140 ? 5.305 -10.739 1.860 1.00 97.75 140 PHE A N 1
ATOM 1158 C CA . PHE A 1 140 ? 5.512 -9.604 2.757 1.00 97.75 140 PHE A CA 1
ATOM 1159 C C . PHE A 1 140 ? 6.127 -10.036 4.085 1.00 97.75 140 PHE A C 1
ATOM 1161 O O . PHE A 1 140 ? 6.242 -11.228 4.382 1.00 97.75 140 PHE A O 1
ATOM 1168 N N . ASN A 1 141 ? 6.559 -9.072 4.891 1.00 96.38 141 ASN A N 1
ATOM 1169 C CA . ASN A 1 141 ? 7.131 -9.318 6.205 1.00 96.38 141 ASN A CA 1
ATOM 1170 C C . ASN A 1 141 ? 6.531 -8.409 7.288 1.00 96.38 141 ASN A C 1
ATOM 1172 O O . ASN A 1 141 ? 5.669 -7.568 7.050 1.00 96.38 141 ASN A O 1
ATOM 1176 N N . THR A 1 142 ? 7.000 -8.579 8.524 1.00 94.56 142 THR A N 1
ATOM 1177 C CA . THR A 1 142 ? 6.573 -7.739 9.654 1.00 94.56 142 THR A CA 1
ATOM 1178 C C . THR A 1 142 ? 6.876 -6.249 9.447 1.00 94.56 142 THR A C 1
ATOM 1180 O O . THR A 1 142 ? 6.115 -5.416 9.931 1.00 94.56 142 THR A O 1
ATOM 1183 N N . ASN A 1 143 ? 7.952 -5.901 8.732 1.00 94.25 143 ASN A N 1
ATOM 1184 C CA . ASN A 1 143 ? 8.296 -4.500 8.483 1.00 94.25 143 ASN A CA 1
ATOM 1185 C C . ASN A 1 143 ? 7.272 -3.843 7.558 1.00 94.25 143 ASN A C 1
ATOM 1187 O O . ASN A 1 143 ? 6.895 -2.712 7.829 1.00 94.25 143 ASN A O 1
ATOM 1191 N N . ASP A 1 144 ? 6.762 -4.562 6.555 1.00 96.25 144 ASP A N 1
ATOM 1192 C CA . ASP A 1 144 ? 5.693 -4.071 5.676 1.00 96.25 144 ASP A CA 1
ATOM 1193 C C . ASP A 1 144 ? 4.421 -3.746 6.471 1.00 96.25 144 ASP A C 1
ATOM 1195 O O . ASP A 1 144 ? 3.799 -2.705 6.279 1.00 96.25 144 ASP A O 1
ATOM 1199 N N . VAL A 1 145 ? 4.055 -4.609 7.426 1.00 95.12 145 VAL A N 1
ATOM 1200 C CA . VAL A 1 145 ? 2.897 -4.383 8.308 1.00 95.12 145 VAL A CA 1
ATOM 1201 C C . VAL A 1 145 ? 3.112 -3.135 9.163 1.00 95.12 145 VAL A C 1
ATOM 1203 O O . VAL A 1 145 ? 2.221 -2.296 9.267 1.00 95.12 145 VAL A O 1
ATOM 1206 N N . ILE A 1 146 ? 4.299 -2.985 9.756 1.00 89.94 146 ILE A N 1
ATOM 1207 C CA . ILE A 1 146 ? 4.636 -1.798 10.550 1.00 89.94 146 ILE A CA 1
ATOM 1208 C C . ILE A 1 146 ? 4.608 -0.549 9.670 1.00 89.94 146 ILE A C 1
ATOM 1210 O O . ILE A 1 146 ? 4.028 0.447 10.073 1.00 89.94 146 ILE A O 1
ATOM 1214 N N . GLU A 1 147 ? 5.205 -0.593 8.484 1.00 92.25 147 GLU A N 1
ATOM 1215 C CA . GLU A 1 147 ? 5.273 0.516 7.533 1.00 92.25 147 GLU A CA 1
ATOM 1216 C C . GLU A 1 147 ? 3.877 0.987 7.118 1.00 92.25 147 GLU A C 1
ATOM 1218 O O . GLU A 1 147 ? 3.566 2.170 7.259 1.00 92.25 147 GLU A O 1
ATOM 1223 N N . VAL A 1 148 ? 3.005 0.064 6.699 1.00 94.50 148 VAL A N 1
ATOM 1224 C CA . VAL A 1 148 ? 1.627 0.374 6.294 1.00 94.50 148 VAL A CA 1
ATOM 1225 C C . VAL A 1 148 ? 0.838 1.016 7.431 1.00 94.50 148 VAL A C 1
ATOM 1227 O O . VAL A 1 148 ? 0.207 2.054 7.233 1.00 94.50 148 VAL A O 1
ATOM 1230 N N . PHE A 1 149 ? 0.890 0.436 8.630 1.00 90.31 149 PHE A N 1
ATOM 1231 C CA . PHE A 1 149 ? 0.102 0.920 9.764 1.00 90.31 149 PHE A CA 1
ATOM 1232 C C . PHE A 1 149 ? 0.681 2.208 10.366 1.00 90.31 149 PHE A C 1
ATOM 1234 O O . PHE A 1 149 ? -0.077 3.120 10.696 1.00 90.31 149 PHE A O 1
ATOM 1241 N N . LYS A 1 150 ? 2.011 2.336 10.434 1.00 85.81 150 LYS A N 1
ATOM 1242 C CA . LYS A 1 150 ? 2.692 3.515 10.984 1.00 85.81 150 LYS A CA 1
ATOM 1243 C C . LYS A 1 150 ? 2.552 4.745 10.107 1.00 85.81 150 LYS A C 1
ATOM 1245 O O . LYS A 1 150 ? 2.443 5.854 10.620 1.00 85.81 150 LYS A O 1
ATOM 1250 N N . ASN A 1 151 ? 2.561 4.553 8.794 1.00 86.31 151 ASN A N 1
ATOM 1251 C CA . ASN A 1 151 ? 2.460 5.644 7.830 1.00 86.31 151 ASN A CA 1
ATOM 1252 C C . ASN A 1 151 ? 1.012 5.885 7.366 1.00 86.31 151 ASN A C 1
ATOM 1254 O O . ASN A 1 151 ? 0.788 6.693 6.462 1.00 86.31 151 ASN A O 1
ATOM 1258 N N . ASN A 1 152 ? 0.041 5.193 7.984 1.00 89.12 152 ASN A N 1
ATOM 1259 C CA . ASN A 1 152 ? -1.385 5.233 7.656 1.00 89.12 152 ASN A CA 1
ATOM 1260 C C . ASN A 1 152 ? -1.646 5.074 6.144 1.00 89.12 152 ASN A C 1
ATOM 1262 O O . ASN A 1 152 ? -2.335 5.883 5.515 1.00 89.12 152 ASN A O 1
ATOM 1266 N N . LEU A 1 153 ? -1.034 4.049 5.544 1.00 93.94 153 LEU A N 1
ATOM 1267 C CA . LEU A 1 153 ? -1.079 3.789 4.105 1.00 93.94 153 LEU A CA 1
ATOM 1268 C C . LEU A 1 153 ? -2.353 3.030 3.733 1.00 93.94 153 LEU A C 1
ATOM 1270 O O . LEU A 1 153 ? -2.340 1.824 3.496 1.00 93.94 153 LEU A O 1
ATOM 1274 N N . GLU A 1 154 ? -3.470 3.746 3.665 1.00 94.56 154 GLU A N 1
ATOM 1275 C CA . GLU A 1 154 ? -4.781 3.186 3.294 1.00 94.56 154 GLU A CA 1
ATOM 1276 C C . GLU A 1 154 ? -4.930 2.888 1.799 1.00 94.56 154 GLU A C 1
ATOM 1278 O O . GLU A 1 154 ? -5.853 2.181 1.394 1.00 94.56 154 GLU A O 1
ATOM 1283 N N . TYR A 1 155 ? -4.051 3.453 0.977 1.00 94.12 155 TYR A N 1
ATOM 1284 C CA . TYR A 1 155 ? -3.972 3.240 -0.462 1.00 94.12 155 TYR A CA 1
ATOM 1285 C C . TYR A 1 155 ? -2.604 3.702 -0.971 1.00 94.12 155 TYR A C 1
ATOM 1287 O O . TYR A 1 155 ? -1.870 4.393 -0.261 1.00 94.12 155 TYR A O 1
ATOM 1295 N N . GLY A 1 156 ? -2.289 3.351 -2.216 1.00 95.12 156 GLY A N 1
ATOM 1296 C CA . GLY A 1 156 ? -1.137 3.878 -2.930 1.00 95.12 156 GLY A CA 1
ATOM 1297 C C . GLY A 1 156 ? -1.460 4.102 -4.402 1.00 95.12 156 GLY A C 1
ATOM 1298 O O . GLY A 1 156 ? -2.102 3.271 -5.037 1.00 95.12 156 GLY A O 1
ATOM 1299 N N . ILE A 1 157 ? -1.032 5.246 -4.922 1.00 95.31 157 ILE A N 1
ATOM 1300 C CA . ILE A 1 157 ? -1.101 5.628 -6.332 1.00 95.31 157 ILE A CA 1
ATOM 1301 C C . ILE A 1 157 ? 0.329 5.819 -6.806 1.00 95.31 157 ILE A C 1
ATOM 1303 O O . ILE A 1 157 ? 1.153 6.385 -6.086 1.00 95.31 157 ILE A O 1
ATOM 1307 N N . PHE A 1 158 ? 0.609 5.361 -8.017 1.00 96.06 158 PHE A N 1
ATOM 1308 C CA . PHE A 1 158 ? 1.927 5.427 -8.618 1.00 96.06 158 PHE A CA 1
ATOM 1309 C C . PHE A 1 158 ? 1.819 5.649 -10.128 1.00 96.06 158 PHE A C 1
ATOM 1311 O O . PHE A 1 158 ? 0.931 5.097 -10.775 1.00 96.06 158 PHE A O 1
ATOM 1318 N N . THR A 1 159 ? 2.728 6.441 -10.689 1.00 93.06 159 THR A N 1
ATOM 1319 C CA . THR A 1 159 ? 2.896 6.608 -12.136 1.00 93.06 159 THR A CA 1
ATOM 1320 C C . THR A 1 159 ? 4.342 6.981 -12.471 1.00 93.06 159 THR A C 1
ATOM 1322 O O . THR A 1 159 ? 5.061 7.550 -11.644 1.00 93.06 159 THR A O 1
ATOM 1325 N N . LEU A 1 160 ? 4.757 6.689 -13.706 1.00 91.44 160 LEU A N 1
ATOM 1326 C CA . LEU A 1 160 ? 5.947 7.297 -14.303 1.00 91.44 160 LEU A CA 1
ATOM 1327 C C . LEU A 1 160 ? 5.492 8.234 -15.420 1.00 91.44 160 LEU A C 1
ATOM 1329 O O . LEU A 1 160 ? 4.967 7.769 -16.434 1.00 91.44 160 LEU A O 1
ATOM 1333 N N . ASP A 1 161 ? 5.714 9.526 -15.218 1.00 87.44 161 ASP A N 1
ATOM 1334 C CA . ASP A 1 161 ? 5.277 10.595 -16.114 1.00 87.44 161 ASP A CA 1
ATOM 1335 C C . ASP A 1 161 ? 6.461 11.156 -16.915 1.00 87.44 161 ASP A C 1
ATOM 1337 O O . ASP A 1 161 ? 7.631 10.934 -16.591 1.00 87.44 161 ASP A O 1
ATOM 1341 N N . GLN A 1 162 ? 6.174 11.911 -17.974 1.00 86.38 162 GLN A N 1
ATOM 1342 C CA . GLN A 1 162 ? 7.200 12.669 -18.684 1.00 86.38 162 GLN A CA 1
ATOM 1343 C C . GLN A 1 162 ? 7.728 13.792 -17.761 1.00 86.38 162 GLN A C 1
ATOM 1345 O O . GLN A 1 162 ? 6.923 14.568 -17.245 1.00 86.38 162 GLN A O 1
ATOM 1350 N N . PRO A 1 163 ? 9.050 13.887 -17.512 1.00 88.12 163 PRO A N 1
ATOM 1351 C CA . PRO A 1 163 ? 9.605 14.876 -16.581 1.00 88.12 163 PRO A CA 1
ATOM 1352 C C . PRO A 1 163 ? 9.551 16.302 -17.132 1.00 88.12 163 PRO A C 1
ATOM 1354 O O . PRO A 1 163 ? 9.492 17.252 -16.357 1.00 88.12 163 PRO A O 1
ATOM 1357 N N . ASP A 1 164 ? 9.591 16.437 -18.457 1.00 85.38 164 ASP A N 1
ATOM 1358 C CA . ASP A 1 164 ? 9.587 17.713 -19.157 1.00 85.38 164 ASP A CA 1
ATOM 1359 C C . ASP A 1 164 ? 8.797 17.587 -20.464 1.00 85.38 164 ASP A C 1
ATOM 1361 O O . ASP A 1 164 ? 9.148 16.784 -21.334 1.00 85.38 164 ASP A O 1
ATOM 1365 N N . ASN A 1 165 ? 7.726 18.372 -20.593 1.00 81.81 165 ASN A N 1
ATOM 1366 C CA . ASN A 1 165 ? 6.834 18.356 -21.751 1.00 81.81 165 ASN A CA 1
ATOM 1367 C C . ASN A 1 165 ? 7.506 18.885 -23.028 1.00 81.81 165 ASN A C 1
ATOM 1369 O O . ASN A 1 165 ? 7.083 18.503 -24.121 1.00 81.81 165 ASN A O 1
ATOM 1373 N N . GLU A 1 166 ? 8.560 19.698 -22.914 1.00 83.44 166 GLU A N 1
ATOM 1374 C CA . GLU A 1 166 ? 9.331 20.192 -24.062 1.00 83.44 166 GLU A CA 1
ATOM 1375 C C . GLU A 1 166 ? 10.190 19.079 -24.679 1.00 83.44 166 GLU A C 1
ATOM 1377 O O . GLU A 1 166 ? 10.438 19.049 -25.888 1.00 83.44 166 GLU A O 1
ATOM 1382 N N . PHE A 1 167 ? 10.587 18.100 -23.863 1.00 87.00 167 PHE A N 1
ATOM 1383 C CA . PHE A 1 167 ? 11.447 16.994 -24.264 1.00 87.00 167 PHE A CA 1
ATOM 1384 C C . PHE A 1 167 ? 10.660 15.714 -24.556 1.00 87.00 167 PHE A C 1
ATOM 1386 O O . PHE A 1 167 ? 10.687 14.751 -23.795 1.00 87.00 167 PHE A O 1
ATOM 1393 N N . HIS A 1 168 ? 10.030 15.646 -25.729 1.00 82.31 168 HIS A N 1
ATOM 1394 C CA . HIS A 1 168 ? 9.198 14.510 -26.158 1.00 82.31 168 HIS A CA 1
ATOM 1395 C C . HIS A 1 168 ? 9.855 13.124 -26.085 1.00 82.31 168 HIS A C 1
ATOM 1397 O O . HIS A 1 168 ? 9.175 12.142 -25.806 1.00 82.31 168 HIS A O 1
ATOM 1403 N N . SER A 1 169 ? 11.153 13.030 -26.376 1.00 88.12 169 SER A N 1
ATOM 1404 C CA . SER A 1 169 ? 11.908 11.769 -26.326 1.00 88.12 169 SER A CA 1
ATOM 1405 C C . SER A 1 169 ? 12.781 11.686 -25.072 1.00 88.12 169 SER A C 1
ATOM 1407 O O . SER A 1 169 ? 13.912 11.237 -25.164 1.00 88.12 169 SER A O 1
ATOM 1409 N N . HIS A 1 170 ? 12.340 12.201 -23.919 1.00 91.62 170 HIS A N 1
ATOM 1410 C CA . HIS A 1 170 ? 13.173 12.223 -22.711 1.00 91.62 170 HIS A CA 1
ATOM 1411 C C . HIS A 1 170 ? 13.657 10.806 -22.317 1.00 91.62 170 HIS A C 1
ATOM 1413 O O . HIS A 1 170 ? 12.837 9.891 -22.235 1.00 91.62 170 HIS A O 1
ATOM 1419 N N . PRO A 1 171 ? 14.962 10.587 -22.043 1.00 92.94 171 PRO A N 1
ATOM 1420 C CA . PRO A 1 171 ? 15.494 9.252 -21.736 1.00 92.94 171 PRO A CA 1
ATOM 1421 C C . PRO A 1 171 ? 15.121 8.739 -20.333 1.00 92.94 171 PRO A C 1
ATOM 1423 O O . PRO A 1 171 ? 15.376 7.577 -20.021 1.00 92.94 171 PRO A O 1
ATOM 1426 N N . PHE A 1 172 ? 14.529 9.596 -19.498 1.00 93.50 172 PHE A N 1
ATOM 1427 C CA . PHE A 1 172 ? 14.022 9.270 -18.163 1.00 93.50 172 PHE A CA 1
ATOM 1428 C C . PHE A 1 172 ? 12.530 9.554 -18.041 1.00 93.50 172 PHE A C 1
ATOM 1430 O O . PHE A 1 172 ? 12.006 10.442 -18.713 1.00 93.50 172 PHE A O 1
ATOM 1437 N N . GLN A 1 173 ? 11.892 8.867 -17.100 1.00 91.75 173 GLN A N 1
ATOM 1438 C CA . GLN A 1 173 ? 10.551 9.185 -16.627 1.00 91.75 173 GLN A CA 1
ATOM 1439 C C . GLN A 1 173 ? 10.618 9.674 -15.177 1.00 91.75 173 GLN A C 1
ATOM 1441 O O . GLN A 1 173 ? 11.487 9.250 -14.414 1.00 91.75 173 GLN A O 1
ATOM 1446 N N . GLN A 1 174 ? 9.707 10.564 -14.796 1.00 91.50 174 GLN A N 1
ATOM 1447 C CA . GLN A 1 174 ? 9.572 11.049 -13.431 1.00 91.50 174 GLN A CA 1
ATOM 1448 C C . GLN A 1 174 ? 8.635 10.139 -12.644 1.00 91.50 174 GLN A C 1
ATOM 1450 O O . GLN A 1 174 ? 7.467 9.985 -12.992 1.00 91.50 174 GLN A O 1
ATOM 1455 N N . MET A 1 175 ? 9.130 9.595 -11.539 1.00 94.06 175 MET A N 1
ATOM 1456 C CA . MET A 1 175 ? 8.300 8.890 -10.572 1.00 94.06 175 MET A CA 1
ATOM 1457 C C . MET A 1 175 ? 7.382 9.868 -9.831 1.00 94.06 175 MET A C 1
ATOM 1459 O O . MET A 1 175 ? 7.860 10.828 -9.225 1.00 94.06 175 MET A O 1
ATOM 1463 N N . ARG A 1 176 ? 6.074 9.598 -9.833 1.00 94.94 176 ARG A N 1
ATOM 1464 C CA . ARG A 1 176 ? 5.086 10.307 -9.010 1.00 94.94 176 ARG A CA 1
ATOM 1465 C C . ARG A 1 176 ? 4.231 9.314 -8.244 1.00 94.94 176 ARG A C 1
ATOM 1467 O O . ARG A 1 176 ? 3.879 8.256 -8.759 1.00 94.94 176 ARG A O 1
ATOM 1474 N N . TYR A 1 177 ? 3.903 9.660 -7.007 1.00 96.81 177 TYR A N 1
ATOM 1475 C CA . TYR A 1 177 ? 3.156 8.783 -6.119 1.00 96.81 177 TYR A CA 1
ATOM 1476 C C . TYR A 1 177 ? 2.345 9.570 -5.094 1.00 96.81 177 TYR A C 1
ATOM 1478 O O . TYR A 1 177 ? 2.635 10.730 -4.803 1.00 96.81 177 TYR A O 1
ATOM 1486 N N . HIS A 1 178 ? 1.327 8.918 -4.540 1.00 95.56 178 HIS A N 1
ATOM 1487 C CA . HIS A 1 178 ? 0.506 9.450 -3.459 1.00 95.56 178 HIS A CA 1
ATOM 1488 C C . HIS A 1 178 ? -0.011 8.303 -2.573 1.00 95.56 178 HIS A C 1
ATOM 1490 O O . HIS A 1 178 ? -0.400 7.272 -3.123 1.00 95.56 178 HIS A O 1
ATOM 1496 N N . PRO A 1 179 ? -0.081 8.452 -1.237 1.00 96.19 179 PRO A N 1
ATOM 1497 C CA . PRO A 1 179 ? 0.306 9.626 -0.443 1.00 96.19 179 PRO A CA 1
ATOM 1498 C C . PRO A 1 179 ? 1.823 9.838 -0.361 1.00 96.19 179 PRO A C 1
ATOM 1500 O O . PRO A 1 179 ? 2.600 8.927 -0.630 1.00 96.19 179 PRO A O 1
ATOM 1503 N N . SER A 1 180 ? 2.255 11.037 0.047 1.00 94.88 180 SER A N 1
ATOM 1504 C CA . SER A 1 180 ? 3.679 11.356 0.262 1.00 94.88 180 SER A CA 1
ATOM 1505 C C . SER A 1 180 ? 4.339 10.458 1.314 1.00 94.88 180 SER A C 1
ATOM 1507 O O . SER A 1 180 ? 5.539 10.210 1.244 1.00 94.88 180 SER A O 1
ATOM 1509 N N . SER A 1 181 ? 3.554 9.889 2.235 1.00 92.75 181 SER A N 1
ATOM 1510 C CA . SER A 1 181 ? 4.014 8.916 3.231 1.00 92.75 181 SER A CA 1
ATOM 1511 C C . SER A 1 181 ? 4.453 7.564 2.646 1.00 92.75 181 SER A C 1
ATOM 1513 O O . SER A 1 181 ? 4.983 6.735 3.381 1.00 92.75 181 SER A O 1
ATOM 1515 N N . LEU A 1 182 ? 4.286 7.345 1.335 1.00 95.19 182 LEU A N 1
ATOM 1516 C CA . LEU A 1 182 ? 4.910 6.241 0.600 1.00 95.19 182 LEU A CA 1
ATOM 1517 C C . LEU A 1 182 ? 6.417 6.438 0.381 1.00 95.19 182 LEU A C 1
ATOM 1519 O O . LEU A 1 182 ? 7.104 5.495 -0.009 1.00 95.19 182 LEU A O 1
ATOM 1523 N N . VAL A 1 183 ? 6.969 7.632 0.586 1.00 93.75 183 VAL A N 1
ATOM 1524 C CA . VAL A 1 183 ? 8.402 7.852 0.365 1.00 93.75 183 VAL A CA 1
ATOM 1525 C C . VAL A 1 183 ? 9.246 6.909 1.237 1.00 93.75 183 VAL A C 1
ATOM 1527 O O . VAL A 1 183 ? 8.951 6.698 2.411 1.00 93.75 183 VAL A O 1
ATOM 1530 N N . TYR A 1 184 ? 10.290 6.316 0.650 1.00 90.06 184 TYR A N 1
ATOM 1531 C CA . TYR A 1 184 ? 11.199 5.361 1.309 1.00 90.06 184 TYR A CA 1
ATOM 1532 C C . TYR A 1 184 ? 10.548 4.067 1.826 1.00 90.06 184 TYR A C 1
ATOM 1534 O O . TYR A 1 184 ? 11.134 3.369 2.653 1.00 90.06 184 TYR A O 1
ATOM 1542 N N . THR A 1 185 ? 9.361 3.727 1.323 1.00 94.06 185 THR A N 1
ATOM 1543 C CA . THR A 1 185 ? 8.639 2.508 1.701 1.00 94.06 185 THR A CA 1
ATOM 1544 C C . THR A 1 185 ? 8.931 1.346 0.751 1.00 94.06 185 THR A C 1
ATOM 1546 O O . THR A 1 185 ? 9.121 1.539 -0.456 1.00 94.06 185 THR A O 1
ATOM 1549 N N . GLN A 1 186 ? 8.910 0.113 1.262 1.00 94.62 186 GLN A N 1
ATOM 1550 C CA . GLN A 1 186 ? 8.928 -1.079 0.401 1.00 94.62 186 GLN A CA 1
ATOM 1551 C C . GLN A 1 186 ? 7.624 -1.223 -0.394 1.00 94.62 186 GLN A C 1
ATOM 1553 O O . GLN A 1 186 ? 7.581 -1.907 -1.425 1.00 94.62 186 GLN A O 1
ATOM 1558 N N . TYR A 1 187 ? 6.562 -0.553 0.048 1.00 96.88 187 TYR A N 1
ATOM 1559 C CA . TYR A 1 187 ? 5.341 -0.419 -0.728 1.00 96.88 187 TYR A CA 1
ATOM 1560 C C . TYR A 1 187 ? 5.549 0.410 -2.002 1.00 96.88 187 TYR A C 1
ATOM 1562 O O . TYR A 1 187 ? 5.237 -0.074 -3.090 1.00 96.88 187 TYR A O 1
ATOM 1570 N N . LEU A 1 188 ? 6.163 1.594 -1.917 1.00 97.12 188 LEU A N 1
ATOM 1571 C CA . LEU A 1 188 ? 6.495 2.397 -3.101 1.00 97.12 188 LEU A CA 1
ATOM 1572 C C . LEU A 1 188 ? 7.417 1.644 -4.059 1.00 97.12 188 LEU A C 1
ATOM 1574 O O . LEU A 1 188 ? 7.183 1.656 -5.264 1.00 97.12 188 LEU A O 1
ATOM 1578 N N . ALA A 1 189 ? 8.412 0.937 -3.523 1.00 96.12 189 ALA A N 1
ATOM 1579 C CA . ALA A 1 189 ? 9.277 0.061 -4.307 1.00 96.12 189 ALA A CA 1
ATOM 1580 C C . ALA A 1 189 ? 8.472 -0.992 -5.095 1.00 96.12 189 ALA A C 1
ATOM 1582 O O . ALA A 1 189 ? 8.714 -1.216 -6.280 1.00 96.12 189 ALA A O 1
ATOM 1583 N N . THR A 1 190 ? 7.466 -1.603 -4.465 1.00 97.75 190 THR A N 1
ATOM 1584 C CA . THR A 1 190 ? 6.590 -2.592 -5.117 1.00 97.75 190 THR A CA 1
ATOM 1585 C C . THR A 1 190 ? 5.709 -1.947 -6.191 1.00 97.75 190 THR A C 1
ATOM 1587 O O . THR A 1 190 ? 5.590 -2.489 -7.292 1.00 97.75 190 THR A O 1
ATOM 1590 N N . LEU A 1 191 ? 5.123 -0.779 -5.908 1.00 97.81 191 LEU A N 1
ATOM 1591 C CA . LEU A 1 191 ? 4.339 -0.014 -6.884 1.00 97.81 191 LEU A CA 1
ATOM 1592 C C . LEU A 1 191 ? 5.187 0.349 -8.111 1.00 97.81 191 LEU A C 1
ATOM 1594 O O . LEU A 1 191 ? 4.768 0.101 -9.239 1.00 97.81 191 LEU A O 1
ATOM 1598 N N . PHE A 1 192 ? 6.409 0.838 -7.884 1.00 97.12 192 PHE A N 1
ATOM 1599 C CA . PHE A 1 192 ? 7.372 1.137 -8.939 1.00 97.12 192 PHE A CA 1
ATOM 1600 C C . PHE A 1 192 ? 7.673 -0.093 -9.798 1.00 97.12 192 PHE A C 1
ATOM 1602 O O . PHE A 1 192 ? 7.524 -0.043 -11.017 1.00 97.12 192 PHE A O 1
ATOM 1609 N N . HIS A 1 193 ? 8.060 -1.217 -9.192 1.00 96.50 193 HIS A N 1
ATOM 1610 C CA . HIS A 1 193 ? 8.477 -2.386 -9.969 1.00 96.50 193 HIS A CA 1
ATOM 1611 C C . HIS A 1 193 ? 7.356 -3.062 -10.731 1.00 96.50 193 HIS A C 1
ATOM 1613 O O . HIS A 1 193 ? 7.594 -3.554 -11.830 1.00 96.50 193 HIS A O 1
ATOM 1619 N N . THR A 1 194 ? 6.155 -3.115 -10.167 1.00 97.69 194 THR A N 1
ATOM 1620 C CA . THR A 1 194 ? 5.018 -3.735 -10.852 1.00 97.69 194 THR A CA 1
ATOM 1621 C C . THR A 1 194 ? 4.585 -2.917 -12.067 1.00 97.69 194 THR A C 1
ATOM 1623 O O . THR A 1 194 ? 4.357 -3.494 -13.131 1.00 97.69 194 THR A O 1
ATOM 1626 N N . ASP A 1 195 ? 4.580 -1.587 -11.962 1.00 96.88 195 ASP A N 1
ATOM 1627 C CA . ASP A 1 195 ? 4.368 -0.689 -13.101 1.00 96.88 195 ASP A CA 1
ATOM 1628 C C . ASP A 1 195 ? 5.517 -0.768 -14.124 1.00 96.88 195 ASP A C 1
ATOM 1630 O O . ASP A 1 195 ? 5.285 -0.845 -15.332 1.00 96.88 195 ASP A O 1
ATOM 1634 N N . TYR A 1 196 ? 6.765 -0.834 -13.656 1.00 95.56 196 TYR A N 1
ATOM 1635 C CA . TYR A 1 196 ? 7.928 -0.938 -14.535 1.00 95.56 196 TYR A CA 1
ATOM 1636 C C . TYR A 1 196 ? 7.968 -2.270 -15.293 1.00 95.56 196 TYR A C 1
ATOM 1638 O O . TYR A 1 196 ? 8.221 -2.286 -16.497 1.00 95.56 196 TYR A O 1
ATOM 1646 N N . LEU A 1 197 ? 7.650 -3.386 -14.626 1.00 96.69 197 LEU A N 1
ATOM 1647 C CA . LEU A 1 197 ? 7.465 -4.692 -15.262 1.00 96.69 197 LEU A CA 1
ATOM 1648 C C . LEU A 1 197 ? 6.384 -4.612 -16.336 1.00 96.69 197 LEU A C 1
ATOM 1650 O O . LEU A 1 197 ? 6.644 -5.009 -17.471 1.00 96.69 197 LEU A O 1
ATOM 1654 N N . LEU A 1 198 ? 5.211 -4.057 -16.011 1.00 97.38 198 LEU A N 1
ATOM 1655 C CA . LEU A 1 198 ? 4.121 -3.885 -16.971 1.00 97.38 198 LEU A CA 1
ATOM 1656 C C . LEU A 1 198 ? 4.587 -3.124 -18.219 1.00 97.38 198 LEU A C 1
ATOM 1658 O O . LEU A 1 198 ? 4.310 -3.560 -19.334 1.00 97.38 198 LEU A O 1
ATOM 1662 N N . LYS A 1 199 ? 5.355 -2.045 -18.048 1.00 94.38 199 LYS A N 1
ATOM 1663 C CA . LYS A 1 199 ? 5.928 -1.267 -19.159 1.00 94.38 199 LYS A CA 1
ATOM 1664 C C . LYS A 1 199 ? 6.937 -2.052 -19.989 1.00 94.38 199 LYS A C 1
ATOM 1666 O O . LYS A 1 199 ? 6.941 -1.941 -21.213 1.00 94.38 199 LYS A O 1
ATOM 1671 N N . MET A 1 200 ? 7.782 -2.862 -19.360 1.00 95.88 200 MET A N 1
ATOM 1672 C CA . MET A 1 200 ? 8.714 -3.714 -20.102 1.00 95.88 200 MET A CA 1
ATOM 1673 C C . MET A 1 200 ? 7.969 -4.799 -20.895 1.00 95.88 200 MET A C 1
ATOM 1675 O O . MET A 1 200 ? 8.312 -5.057 -22.047 1.00 95.88 200 MET A O 1
ATOM 1679 N N . PHE A 1 201 ? 6.906 -5.383 -20.329 1.00 96.69 201 PHE A N 1
ATOM 1680 C CA . PHE A 1 201 ? 6.042 -6.324 -21.048 1.00 96.69 201 PHE A CA 1
ATOM 1681 C C . PHE A 1 201 ? 5.332 -5.673 -22.244 1.00 96.69 201 PHE A C 1
ATOM 1683 O O . PHE A 1 201 ? 5.326 -6.249 -23.329 1.00 96.69 201 PHE A O 1
ATOM 1690 N N . THR A 1 202 ? 4.755 -4.480 -22.073 1.00 94.06 202 THR A N 1
ATOM 1691 C CA . THR A 1 202 ? 4.015 -3.797 -23.149 1.00 94.06 202 THR A CA 1
ATOM 1692 C C . THR A 1 202 ? 4.933 -3.352 -24.287 1.00 94.06 202 THR A C 1
ATOM 1694 O O . THR A 1 202 ? 4.589 -3.521 -25.456 1.00 94.06 202 THR A O 1
ATOM 1697 N N . THR A 1 203 ? 6.111 -2.814 -23.959 1.00 91.69 203 THR A N 1
ATOM 1698 C CA . THR A 1 203 ? 7.073 -2.281 -24.943 1.00 91.69 203 THR A CA 1
ATOM 1699 C C . THR A 1 203 ? 7.972 -3.339 -25.578 1.00 91.69 203 THR A C 1
ATOM 1701 O O . THR A 1 203 ? 8.571 -3.079 -26.620 1.00 91.69 203 THR A O 1
ATOM 1704 N N . GLY A 1 204 ? 8.110 -4.514 -24.960 1.00 95.06 204 GLY A N 1
ATOM 1705 C CA . GLY A 1 204 ? 9.047 -5.540 -25.416 1.00 95.06 204 GLY A CA 1
ATOM 1706 C C . GLY A 1 204 ? 10.518 -5.221 -25.131 1.00 95.06 204 GLY A C 1
ATOM 1707 O O . GLY A 1 204 ? 11.401 -5.923 -25.632 1.00 95.06 204 GLY A O 1
ATOM 1708 N N . ALA A 1 205 ? 10.799 -4.200 -24.314 1.00 94.88 205 ALA A N 1
ATOM 1709 C CA . ALA A 1 205 ? 12.147 -3.771 -23.955 1.00 94.88 205 ALA A CA 1
ATOM 1710 C C . ALA A 1 205 ? 12.410 -3.923 -22.448 1.00 94.88 205 ALA A C 1
ATOM 1712 O O . ALA A 1 205 ? 11.681 -3.383 -21.624 1.00 94.88 205 ALA A O 1
ATOM 1713 N N . GLU A 1 206 ? 13.479 -4.632 -22.085 1.00 96.75 206 GLU A N 1
ATOM 1714 C CA . GLU A 1 206 ? 14.021 -4.670 -20.726 1.00 96.75 206 GLU A CA 1
ATOM 1715 C C . GLU A 1 206 ? 15.108 -3.604 -20.575 1.00 96.75 206 GLU A C 1
ATOM 1717 O O . GLU A 1 206 ? 15.946 -3.430 -21.464 1.00 96.75 206 GLU A O 1
ATOM 1722 N N . ILE A 1 207 ? 15.119 -2.928 -19.426 1.00 96.19 207 ILE A N 1
ATOM 1723 C CA . ILE A 1 207 ? 16.120 -1.922 -19.074 1.00 96.19 207 ILE A CA 1
ATOM 1724 C C . ILE A 1 207 ? 17.004 -2.449 -17.943 1.00 96.19 207 ILE A C 1
ATOM 1726 O O . ILE A 1 207 ? 16.518 -2.885 -16.894 1.00 96.19 207 ILE A O 1
ATOM 1730 N N . CYS A 1 208 ? 18.315 -2.376 -18.145 1.00 96.88 208 CYS A N 1
ATOM 1731 C CA . CYS A 1 208 ? 19.298 -2.701 -17.125 1.00 96.88 208 CYS A CA 1
ATOM 1732 C C . CYS A 1 208 ? 19.229 -1.697 -15.965 1.00 96.88 208 CYS A C 1
ATOM 1734 O O . CYS A 1 208 ? 19.144 -0.493 -16.197 1.00 96.88 208 CYS A O 1
ATOM 1736 N N . ALA A 1 209 ? 19.325 -2.162 -14.716 1.00 96.94 209 ALA A N 1
ATOM 1737 C CA . ALA A 1 209 ? 19.347 -1.273 -13.551 1.00 96.94 209 ALA A CA 1
ATOM 1738 C C . ALA A 1 209 ? 20.681 -0.552 -13.332 1.00 96.94 209 ALA A C 1
ATOM 1740 O O . ALA A 1 209 ? 20.736 0.368 -12.522 1.00 96.94 209 ALA A O 1
ATOM 1741 N N . LYS A 1 210 ? 21.758 -0.955 -14.018 1.00 96.69 210 LYS A N 1
ATOM 1742 C CA . LYS A 1 210 ? 23.083 -0.344 -13.864 1.00 96.69 210 LYS A CA 1
ATOM 1743 C C . LYS A 1 210 ? 23.410 0.587 -15.024 1.00 96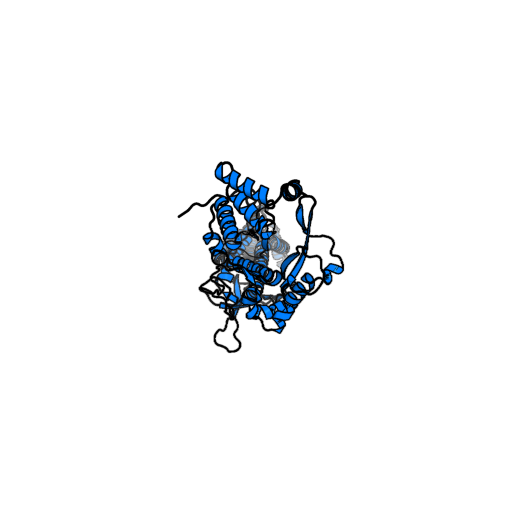.69 210 LYS A C 1
ATOM 1745 O O . LYS A 1 210 ? 23.058 0.272 -16.161 1.00 96.69 210 LYS A O 1
ATOM 1750 N N . PRO A 1 211 ? 24.137 1.692 -14.781 1.00 94.81 211 PRO A N 1
ATOM 1751 C CA . PRO A 1 211 ? 24.604 2.574 -15.840 1.00 94.81 211 PRO A CA 1
ATOM 1752 C C . PRO A 1 211 ? 25.432 1.788 -16.870 1.00 94.81 211 PRO A C 1
ATOM 1754 O O . PRO A 1 211 ? 26.306 1.013 -16.479 1.00 94.81 211 PRO A O 1
ATOM 1757 N N . PRO A 1 212 ? 25.199 1.987 -18.178 1.00 94.25 212 PRO A N 1
ATOM 1758 C CA . PRO A 1 212 ? 24.450 3.083 -18.804 1.00 94.25 212 PRO A CA 1
ATOM 1759 C C . PRO A 1 212 ? 22.950 2.805 -19.040 1.00 94.25 212 PRO A C 1
ATOM 1761 O O . PRO A 1 212 ? 22.363 3.415 -19.933 1.00 94.25 212 PRO A O 1
ATOM 1764 N N . PHE A 1 213 ? 22.342 1.894 -18.279 1.00 96.00 213 PHE A N 1
ATOM 1765 C CA . PHE A 1 213 ? 20.944 1.471 -18.408 1.00 96.00 213 PHE A CA 1
ATOM 1766 C C . PHE A 1 213 ? 20.651 0.925 -19.803 1.00 96.00 213 PHE A C 1
ATOM 1768 O O . PHE A 1 213 ? 19.758 1.405 -20.512 1.00 96.00 213 PHE A O 1
ATOM 1775 N N . ASP A 1 214 ? 21.482 -0.027 -20.232 1.00 95.31 214 ASP A N 1
ATOM 1776 C CA . ASP A 1 214 ? 21.354 -0.682 -21.530 1.00 95.31 214 ASP A CA 1
ATOM 1777 C C . ASP A 1 214 ? 19.945 -1.253 -21.728 1.00 95.31 214 ASP A C 1
ATOM 1779 O O . ASP A 1 214 ? 19.249 -1.602 -20.772 1.00 95.31 214 ASP A O 1
ATOM 1783 N N . ILE A 1 215 ? 19.524 -1.315 -22.990 1.00 94.75 215 ILE A N 1
ATOM 1784 C CA . ILE A 1 215 ? 18.203 -1.796 -23.394 1.00 94.75 215 ILE A CA 1
ATOM 1785 C C . ILE A 1 215 ? 18.391 -3.103 -24.149 1.00 94.75 215 ILE A C 1
ATOM 1787 O O . ILE A 1 215 ? 19.196 -3.162 -25.081 1.00 94.75 215 ILE A O 1
ATOM 1791 N N . GLN A 1 216 ? 17.633 -4.133 -23.786 1.00 95.31 216 GLN A N 1
ATOM 1792 C CA . GLN A 1 216 ? 17.598 -5.387 -24.534 1.00 95.31 216 GLN A CA 1
ATOM 1793 C C . GLN A 1 216 ? 16.158 -5.817 -24.836 1.00 95.31 216 GLN A C 1
ATOM 1795 O O . GLN A 1 216 ? 15.249 -5.496 -24.075 1.00 95.31 216 GLN A O 1
ATOM 1800 N N . PRO A 1 217 ? 15.923 -6.573 -25.920 1.00 96.25 217 PRO A N 1
ATOM 1801 C CA . PRO A 1 217 ? 14.638 -7.228 -26.139 1.00 96.25 217 PRO A CA 1
ATOM 1802 C C . PRO A 1 217 ? 14.278 -8.160 -24.973 1.00 96.25 217 PRO A C 1
ATOM 1804 O O . PRO A 1 217 ? 15.112 -8.974 -24.563 1.00 96.25 217 PRO A O 1
ATOM 1807 N N . ILE A 1 218 ? 13.038 -8.103 -24.474 1.00 95.94 218 ILE A N 1
ATOM 1808 C CA . ILE A 1 218 ? 12.625 -8.907 -23.305 1.00 95.94 218 ILE A CA 1
ATOM 1809 C C . ILE A 1 218 ? 12.763 -10.416 -23.547 1.00 95.94 218 ILE A C 1
ATOM 1811 O O . ILE A 1 218 ? 13.033 -11.168 -22.613 1.00 95.94 218 ILE A O 1
ATOM 1815 N N . ASN A 1 219 ? 12.650 -10.869 -24.802 1.00 94.44 219 ASN A N 1
ATOM 1816 C CA . ASN A 1 219 ? 12.788 -12.276 -25.193 1.00 94.44 219 ASN A CA 1
ATOM 1817 C C . ASN A 1 219 ? 14.208 -12.844 -24.979 1.00 94.44 219 ASN A C 1
ATOM 1819 O O . ASN A 1 219 ? 14.378 -14.064 -24.902 1.00 94.44 219 ASN A O 1
ATOM 1823 N N . LYS A 1 220 ? 15.224 -11.981 -24.845 1.00 94.94 220 LYS A N 1
ATOM 1824 C CA . LYS A 1 220 ? 16.594 -12.355 -24.461 1.00 94.94 220 LYS A CA 1
ATOM 1825 C C . LYS A 1 220 ? 16.816 -12.332 -22.945 1.00 94.94 220 LYS A C 1
ATOM 1827 O O . LYS A 1 220 ? 17.795 -12.911 -22.483 1.00 94.94 220 LYS A O 1
ATOM 1832 N N . GLY A 1 221 ? 15.919 -11.690 -22.201 1.00 95.38 221 GLY A N 1
ATOM 1833 C CA . GLY A 1 221 ? 16.032 -11.469 -20.765 1.00 95.38 221 GLY A CA 1
ATOM 1834 C C . GLY A 1 221 ? 14.889 -12.091 -19.972 1.00 95.38 221 GLY A C 1
ATOM 1835 O O . GLY A 1 221 ? 14.547 -13.261 -20.176 1.00 95.38 221 GLY A O 1
ATOM 1836 N N . PHE A 1 222 ? 14.283 -11.305 -19.076 1.00 95.25 222 PHE A N 1
ATOM 1837 C CA . PHE A 1 222 ? 13.362 -11.824 -18.053 1.00 95.25 222 PHE A CA 1
ATOM 1838 C C . PHE A 1 222 ? 12.152 -12.588 -18.604 1.00 95.25 222 PHE A C 1
ATOM 1840 O O . PHE A 1 222 ? 11.596 -13.435 -17.904 1.00 95.25 222 PHE A O 1
ATOM 1847 N N . PHE A 1 223 ? 11.733 -12.325 -19.846 1.00 95.69 223 PHE A N 1
ATOM 1848 C CA . PHE A 1 223 ? 10.577 -12.986 -20.460 1.00 95.69 223 PHE A CA 1
ATOM 1849 C C . PHE A 1 223 ? 10.778 -14.500 -20.599 1.00 95.69 223 PHE A C 1
ATOM 1851 O O . PHE A 1 223 ? 9.812 -15.262 -20.617 1.00 95.69 223 PHE A O 1
ATOM 1858 N N . GLN A 1 224 ? 12.035 -14.958 -20.619 1.00 95.69 224 GLN A N 1
ATOM 1859 C CA . GLN A 1 224 ? 12.386 -16.379 -20.629 1.00 95.69 224 GLN A CA 1
ATOM 1860 C C . GLN A 1 224 ? 11.950 -17.124 -19.361 1.00 95.69 224 GLN A C 1
ATOM 1862 O O . GLN A 1 224 ? 11.821 -18.346 -19.414 1.00 95.69 224 GLN A O 1
ATOM 1867 N N . ARG A 1 225 ? 11.675 -16.411 -18.256 1.00 94.50 225 ARG A N 1
ATOM 1868 C CA . ARG A 1 225 ? 11.108 -16.995 -17.028 1.00 94.50 225 ARG A CA 1
ATOM 1869 C C . ARG A 1 225 ? 9.737 -17.615 -17.263 1.00 94.50 225 ARG A C 1
ATOM 1871 O O . ARG A 1 225 ? 9.377 -18.571 -16.583 1.00 94.50 225 ARG A O 1
ATOM 1878 N N . LEU A 1 226 ? 8.960 -17.044 -18.182 1.00 96.31 226 LEU A N 1
ATOM 1879 C CA . LEU A 1 226 ? 7.596 -17.477 -18.431 1.00 96.31 226 LEU A CA 1
ATOM 1880 C C . LEU A 1 226 ? 7.565 -18.786 -19.228 1.00 96.31 226 LEU A C 1
ATOM 1882 O O . LEU A 1 226 ? 8.397 -18.994 -20.112 1.00 96.31 226 LEU A O 1
ATOM 1886 N N . PRO A 1 227 ? 6.573 -19.656 -19.002 1.00 96.56 227 PRO A N 1
ATOM 1887 C CA . PRO A 1 227 ? 6.327 -20.802 -19.858 1.00 96.56 227 PRO A CA 1
ATOM 1888 C C . PRO A 1 227 ? 5.874 -20.345 -21.250 1.00 96.56 227 PRO A C 1
ATOM 1890 O O . PRO A 1 227 ? 5.293 -19.272 -21.422 1.00 96.56 227 PRO A O 1
ATOM 1893 N N . LYS A 1 228 ? 6.106 -21.185 -22.266 1.00 97.12 228 LYS A N 1
ATOM 1894 C CA . LYS A 1 228 ? 5.889 -20.818 -23.677 1.00 97.12 228 LYS A CA 1
ATOM 1895 C C . LYS A 1 228 ? 4.473 -20.348 -24.005 1.00 97.12 228 LYS A C 1
ATOM 1897 O O . LYS A 1 228 ? 4.329 -19.441 -24.814 1.00 97.12 228 LYS A O 1
ATOM 1902 N N . TYR A 1 229 ? 3.442 -20.903 -23.370 1.00 97.69 229 TYR A N 1
ATOM 1903 C CA . TYR A 1 229 ? 2.078 -20.426 -23.606 1.00 97.69 229 TYR A CA 1
ATOM 1904 C C . TYR A 1 229 ? 1.846 -19.017 -23.040 1.00 97.69 229 TYR A C 1
ATOM 1906 O O . TYR A 1 229 ? 1.169 -18.233 -23.694 1.00 97.69 229 TYR A O 1
ATOM 1914 N N . LEU A 1 230 ? 2.423 -18.660 -21.880 1.00 97.25 230 LEU A N 1
ATOM 1915 C CA . LEU A 1 230 ? 2.350 -17.287 -21.364 1.00 97.25 230 LEU A CA 1
ATOM 1916 C C . LEU A 1 230 ? 3.162 -16.327 -22.228 1.00 97.25 230 LEU A C 1
ATOM 1918 O O . LEU A 1 230 ? 2.694 -15.223 -22.481 1.00 97.25 230 LEU A O 1
ATOM 1922 N N . GLN A 1 231 ? 4.327 -16.756 -22.730 1.00 96.44 231 GLN A N 1
ATOM 1923 C CA . GLN A 1 231 ? 5.102 -15.956 -23.686 1.00 96.44 231 GLN A CA 1
ATOM 1924 C C . GLN A 1 231 ? 4.268 -15.612 -24.932 1.00 96.44 231 GLN A C 1
ATOM 1926 O O . GLN A 1 231 ? 4.267 -14.470 -25.371 1.00 96.44 231 GLN A O 1
ATOM 1931 N N . GLU A 1 232 ? 3.503 -16.571 -25.460 1.00 94.75 232 GLU A N 1
ATOM 1932 C CA . GLU A 1 232 ? 2.628 -16.340 -26.618 1.00 94.75 232 GLU A CA 1
ATOM 1933 C C . GLU A 1 232 ? 1.453 -15.401 -26.291 1.00 94.75 232 GLU A C 1
ATOM 1935 O O . GLU A 1 232 ? 1.108 -14.522 -27.081 1.00 94.75 232 GLU A O 1
ATOM 1940 N N . LYS A 1 233 ? 0.833 -15.557 -25.113 1.00 94.56 233 LYS A N 1
ATOM 1941 C CA . LYS A 1 233 ? -0.292 -14.711 -24.670 1.00 94.56 233 LYS A CA 1
ATOM 1942 C C . LYS A 1 233 ? 0.121 -13.271 -24.371 1.00 94.56 233 LYS A C 1
ATOM 1944 O O . LYS A 1 233 ? -0.698 -12.370 -24.525 1.00 94.56 233 LYS A O 1
ATOM 1949 N N . LEU A 1 234 ? 1.361 -13.074 -23.932 1.00 94.44 234 LEU A N 1
ATOM 1950 C CA . LEU A 1 234 ? 1.913 -11.791 -23.493 1.00 94.44 234 LEU A CA 1
ATOM 1951 C C . LEU A 1 234 ? 2.976 -11.264 -24.452 1.00 94.44 234 LEU A C 1
ATOM 1953 O O . LEU A 1 234 ? 3.854 -10.510 -24.029 1.00 94.44 234 LEU A O 1
ATOM 1957 N N . LYS A 1 235 ? 2.931 -11.673 -25.724 1.00 90.81 235 LYS A N 1
ATOM 1958 C CA . LYS A 1 235 ? 3.843 -11.128 -26.726 1.00 90.81 235 LYS A CA 1
ATOM 1959 C C . LYS A 1 235 ? 3.759 -9.592 -26.731 1.00 90.81 235 LYS A C 1
ATOM 1961 O O . LYS A 1 235 ? 2.657 -9.058 -26.552 1.00 90.81 235 LYS A O 1
ATOM 1966 N N . PRO A 1 236 ? 4.887 -8.886 -26.900 1.00 88.38 236 PRO A N 1
ATOM 1967 C CA . PRO A 1 236 ? 4.911 -7.430 -26.965 1.00 88.38 236 PRO A CA 1
ATOM 1968 C C . PRO A 1 236 ? 3.921 -6.857 -27.982 1.00 88.38 236 PRO A C 1
ATOM 1970 O O . PRO A 1 236 ? 3.658 -7.460 -29.024 1.00 88.38 236 PRO A O 1
ATOM 1973 N N . ILE A 1 237 ? 3.386 -5.666 -27.705 1.00 88.12 237 ILE A N 1
ATOM 1974 C CA . ILE A 1 237 ? 2.348 -5.033 -28.542 1.00 88.12 237 ILE A CA 1
ATOM 1975 C C . ILE A 1 237 ? 2.836 -4.803 -29.982 1.00 88.12 237 ILE A C 1
ATOM 1977 O O . ILE A 1 237 ? 2.083 -4.993 -30.935 1.00 88.12 237 ILE A O 1
ATOM 1981 N N . ASN A 1 238 ? 4.117 -4.473 -30.153 1.00 82.94 238 ASN A N 1
ATOM 1982 C CA . ASN A 1 238 ? 4.754 -4.285 -31.458 1.00 82.94 238 ASN A CA 1
ATOM 1983 C C . ASN A 1 238 ? 4.951 -5.587 -32.263 1.00 82.94 238 ASN A C 1
ATOM 1985 O O . ASN A 1 238 ? 5.298 -5.510 -33.439 1.00 82.94 238 ASN A O 1
ATOM 1989 N N . GLU A 1 239 ? 4.731 -6.763 -31.668 1.00 84.50 239 GLU A N 1
ATOM 1990 C CA . GLU A 1 239 ? 4.818 -8.073 -32.334 1.00 84.50 239 GLU A CA 1
ATOM 1991 C C . GLU A 1 239 ? 3.446 -8.605 -32.803 1.00 84.50 239 GLU A C 1
ATOM 1993 O O . GLU A 1 239 ? 3.345 -9.709 -33.346 1.00 84.50 239 GLU A O 1
ATOM 1998 N N . TYR A 1 240 ? 2.355 -7.855 -32.613 1.00 80.00 240 TYR A N 1
ATOM 1999 C CA . TYR A 1 240 ? 1.050 -8.241 -33.154 1.00 80.00 240 TYR A CA 1
ATOM 2000 C C . TYR A 1 240 ? 0.981 -7.957 -34.662 1.00 80.00 240 TYR A C 1
ATOM 2002 O O . TYR A 1 240 ? 1.068 -6.816 -35.105 1.00 80.00 240 TYR A O 1
ATOM 2010 N N . GLU A 1 241 ? 0.770 -9.009 -35.460 1.00 63.50 241 GLU A N 1
ATOM 2011 C CA . GLU A 1 241 ? 0.625 -8.944 -36.920 1.00 63.50 241 GLU A CA 1
ATOM 2012 C C . GLU A 1 241 ? -0.685 -8.255 -37.340 1.00 63.50 241 GLU A C 1
ATOM 2014 O O . GLU A 1 241 ? -1.661 -8.919 -37.691 1.00 63.50 241 GLU A O 1
ATOM 2019 N N . ARG A 1 242 ? -0.747 -6.919 -37.310 1.00 58.69 242 ARG A N 1
ATOM 2020 C CA . ARG A 1 242 ? -1.799 -6.145 -37.990 1.00 58.69 242 ARG A CA 1
ATOM 2021 C C . ARG A 1 242 ? -1.259 -4.796 -38.476 1.00 58.69 242 ARG A C 1
ATOM 2023 O O . ARG A 1 242 ? -0.468 -4.163 -37.788 1.00 58.69 242 ARG A O 1
ATOM 2030 N N . ASN A 1 243 ? -1.749 -4.344 -39.638 1.00 47.47 243 ASN A N 1
ATOM 2031 C CA . ASN A 1 243 ? -1.575 -2.996 -40.215 1.00 47.47 243 ASN A CA 1
ATOM 2032 C C . ASN A 1 243 ? -2.268 -1.913 -39.358 1.00 47.47 243 ASN A C 1
ATOM 2034 O O . ASN A 1 243 ? -3.111 -1.160 -39.842 1.00 47.47 243 ASN A O 1
ATOM 2038 N N . ILE A 1 244 ? -1.990 -1.880 -38.061 1.00 50.66 244 ILE A N 1
ATOM 2039 C CA . ILE A 1 244 ? -2.529 -0.881 -37.144 1.00 50.66 244 ILE A CA 1
ATOM 2040 C C . ILE A 1 244 ? -1.566 0.291 -37.183 1.00 50.66 244 ILE A C 1
ATOM 2042 O O . ILE A 1 244 ? -0.353 0.093 -37.225 1.00 50.66 244 ILE A O 1
ATOM 2046 N N . ALA A 1 245 ? -2.123 1.497 -37.260 1.00 48.75 245 ALA A N 1
ATOM 2047 C CA . ALA A 1 245 ? -1.381 2.743 -37.317 1.00 48.75 245 ALA A CA 1
ATOM 2048 C C . ALA A 1 245 ? -0.250 2.737 -36.277 1.00 48.75 245 ALA A C 1
ATOM 2050 O O . ALA A 1 245 ? -0.486 2.881 -35.079 1.00 48.75 245 ALA A O 1
ATOM 2051 N N . PHE A 1 246 ? 0.985 2.543 -36.746 1.00 47.00 246 PHE A N 1
ATOM 2052 C CA . PHE A 1 246 ? 2.176 2.729 -35.933 1.00 47.00 246 PHE A CA 1
ATOM 2053 C C . PHE A 1 246 ? 2.095 4.125 -35.298 1.00 47.00 246 PHE A C 1
ATOM 2055 O O . PHE A 1 246 ? 1.965 5.117 -36.015 1.00 47.00 246 PHE A O 1
ATOM 2062 N N . GLY A 1 247 ? 2.168 4.202 -33.965 1.00 52.88 247 GLY A N 1
ATOM 2063 C CA . GLY A 1 247 ? 2.321 5.473 -33.249 1.00 52.88 247 GLY A CA 1
ATOM 2064 C C . GLY A 1 247 ? 1.157 5.940 -32.368 1.00 52.88 247 GLY A C 1
ATOM 2065 O O . GLY A 1 247 ? 1.188 7.092 -31.937 1.00 52.88 247 GLY A O 1
ATOM 2066 N N . GLN A 1 248 ? 0.161 5.104 -32.058 1.00 72.00 248 GLN A N 1
ATOM 2067 C CA . GLN A 1 248 ? -0.809 5.432 -31.004 1.00 72.00 248 GLN A CA 1
ATOM 2068 C C . GLN A 1 248 ? -0.227 5.114 -29.622 1.00 72.00 248 GLN A C 1
ATOM 2070 O O . GLN A 1 248 ? 0.147 3.980 -29.328 1.00 72.00 248 GLN A O 1
ATOM 2075 N N . ALA A 1 249 ? -0.095 6.140 -28.781 1.00 81.62 249 ALA A N 1
ATOM 2076 C CA . ALA A 1 249 ? 0.422 5.989 -27.429 1.00 81.62 249 ALA A CA 1
ATOM 2077 C C . ALA A 1 249 ? -0.701 5.522 -26.500 1.00 81.62 249 ALA A C 1
ATOM 2079 O O . ALA A 1 249 ? -1.786 6.090 -26.514 1.00 81.62 249 ALA A O 1
ATOM 2080 N N . HIS A 1 250 ? -0.422 4.526 -25.664 1.00 87.88 250 HIS A N 1
ATOM 2081 C CA . HIS A 1 250 ? -1.362 4.034 -24.664 1.00 87.88 250 HIS A CA 1
ATOM 2082 C C . HIS A 1 250 ? -0.752 4.117 -23.270 1.00 87.88 250 HIS A C 1
ATOM 2084 O O . HIS A 1 250 ? 0.416 3.775 -23.064 1.00 87.88 250 HIS A O 1
ATOM 2090 N N . ARG A 1 251 ? -1.561 4.532 -22.297 1.00 88.94 251 ARG A N 1
ATOM 2091 C CA . ARG A 1 251 ? -1.244 4.394 -20.877 1.00 88.94 251 ARG A CA 1
ATOM 2092 C C . ARG A 1 251 ? -1.703 3.025 -20.403 1.00 88.94 251 ARG A C 1
ATOM 2094 O O . ARG A 1 251 ? -2.832 2.641 -20.681 1.00 88.94 251 ARG A O 1
ATOM 2101 N N . PHE A 1 252 ? -0.860 2.327 -19.650 1.00 93.25 252 PHE A N 1
ATOM 2102 C CA . PHE A 1 252 ? -1.217 1.089 -18.958 1.00 93.25 252 PHE A CA 1
ATOM 2103 C C . PHE A 1 252 ? -1.005 1.261 -17.457 1.00 93.25 252 PHE A C 1
ATOM 2105 O O . PHE A 1 252 ? -0.037 1.904 -17.057 1.00 93.25 252 PHE A O 1
ATOM 2112 N N . TRP A 1 253 ? -1.889 0.691 -16.639 1.00 95.62 253 TRP A N 1
ATOM 2113 C CA . TRP A 1 253 ? -1.728 0.656 -15.182 1.00 95.62 253 TRP A CA 1
ATOM 2114 C C . TRP A 1 253 ? -2.392 -0.581 -14.577 1.00 95.62 253 TRP A C 1
ATOM 2116 O O . TRP A 1 253 ? -3.270 -1.197 -15.186 1.00 95.62 253 TRP A O 1
ATOM 2126 N N . ILE A 1 254 ? -1.963 -0.943 -13.368 1.00 97.50 254 ILE A N 1
ATOM 2127 C CA . ILE A 1 254 ? -2.570 -2.007 -12.564 1.00 97.50 254 ILE A CA 1
ATOM 2128 C C . ILE A 1 254 ? -3.512 -1.357 -11.559 1.00 97.50 254 ILE A C 1
ATOM 2130 O O . ILE A 1 254 ? -3.130 -0.417 -10.865 1.00 97.50 254 ILE A O 1
ATOM 2134 N N . GLU A 1 255 ? -4.725 -1.881 -11.438 1.00 95.69 255 GLU A N 1
ATOM 2135 C CA . GLU A 1 255 ? -5.658 -1.468 -10.393 1.00 95.69 255 GLU A CA 1
ATOM 2136 C C . GLU A 1 255 ? -6.383 -2.670 -9.776 1.00 95.69 255 GLU A C 1
ATOM 2138 O O . GLU A 1 255 ? -6.595 -3.687 -10.451 1.00 95.69 255 GLU A O 1
ATOM 2143 N N . PRO A 1 256 ? -6.779 -2.581 -8.496 1.00 95.31 256 PRO A N 1
ATOM 2144 C CA . PRO A 1 256 ? -7.678 -3.557 -7.902 1.00 95.31 256 PRO A CA 1
ATOM 2145 C C . PRO A 1 256 ? -9.089 -3.420 -8.474 1.00 95.31 256 PRO A C 1
ATOM 2147 O O . PRO A 1 256 ? -9.591 -2.315 -8.660 1.00 95.31 256 PRO A O 1
ATOM 2150 N N . ASP A 1 257 ? -9.743 -4.553 -8.731 1.00 91.31 257 ASP A N 1
ATOM 2151 C CA . ASP A 1 257 ? -11.142 -4.582 -9.158 1.00 91.31 257 ASP A CA 1
ATOM 2152 C C . ASP A 1 257 ? -12.088 -4.428 -7.957 1.00 91.31 257 ASP A C 1
ATOM 2154 O O . ASP A 1 257 ? -12.603 -3.345 -7.684 1.00 91.31 257 ASP A O 1
ATOM 2158 N N . LYS A 1 258 ? -12.277 -5.502 -7.182 1.00 89.19 258 LYS A N 1
ATOM 2159 C CA . LYS A 1 258 ? -13.047 -5.484 -5.937 1.00 89.19 258 LYS A CA 1
ATOM 2160 C C . LYS A 1 258 ? -12.338 -6.314 -4.876 1.00 89.19 258 LYS A C 1
ATOM 2162 O O . LYS A 1 258 ? -12.029 -7.481 -5.103 1.00 89.19 258 LYS A O 1
ATOM 2167 N N . LEU A 1 259 ? -12.125 -5.715 -3.705 1.00 91.62 259 LEU A N 1
ATOM 2168 C CA . LEU A 1 259 ? -11.731 -6.442 -2.502 1.00 91.62 259 LEU A CA 1
ATOM 2169 C C . LEU A 1 259 ? -12.990 -6.992 -1.829 1.00 91.62 259 LEU A C 1
ATOM 2171 O O . LEU A 1 259 ? -13.864 -6.230 -1.407 1.00 91.62 259 LEU A O 1
ATOM 2175 N N . ASN A 1 260 ? -13.071 -8.313 -1.719 1.00 93.88 260 ASN A N 1
ATOM 2176 C CA . ASN A 1 260 ? -14.101 -8.963 -0.921 1.00 93.88 260 ASN A CA 1
ATOM 2177 C C . ASN A 1 260 ? -13.633 -9.031 0.533 1.00 93.88 260 ASN A C 1
ATOM 2179 O O . ASN A 1 260 ? -12.477 -9.352 0.798 1.00 93.88 260 ASN A O 1
ATOM 2183 N N . TYR A 1 261 ? -14.523 -8.729 1.472 1.00 95.88 261 TYR A N 1
ATOM 2184 C CA . TYR A 1 261 ? -14.240 -8.844 2.896 1.00 95.88 261 TYR A CA 1
ATOM 2185 C C . TYR A 1 261 ? -15.502 -9.244 3.659 1.00 95.88 261 TYR A C 1
ATOM 2187 O O . TYR A 1 261 ? -16.621 -8.988 3.211 1.00 95.88 261 TYR A O 1
ATOM 2195 N N . GLU A 1 262 ? -15.306 -9.856 4.819 1.00 97.19 262 GLU A N 1
ATOM 2196 C CA . GLU A 1 262 ? -16.358 -10.270 5.739 1.00 97.19 262 GLU A CA 1
ATOM 2197 C C . GLU A 1 262 ? -16.071 -9.695 7.129 1.00 97.19 262 GLU A C 1
ATOM 2199 O O . GLU A 1 262 ? -14.926 -9.664 7.581 1.00 97.19 262 GLU A O 1
ATOM 2204 N N . ILE A 1 263 ? -17.116 -9.227 7.814 1.00 96.56 263 ILE A N 1
ATOM 2205 C CA . ILE A 1 263 ? -17.026 -8.762 9.200 1.00 96.56 263 ILE A CA 1
ATOM 2206 C C . ILE A 1 263 ? -17.740 -9.777 10.087 1.00 96.56 263 ILE A C 1
ATOM 2208 O O . ILE A 1 263 ? -18.966 -9.865 10.078 1.00 96.56 263 ILE A O 1
ATOM 2212 N N . VAL A 1 264 ? -16.974 -10.498 10.898 1.00 97.00 264 VAL A N 1
ATOM 2213 C CA . VAL A 1 264 ? -17.488 -11.462 11.869 1.00 97.00 264 VAL A CA 1
ATOM 2214 C C . VAL A 1 264 ? -17.519 -10.803 13.245 1.00 97.00 264 VAL A C 1
ATOM 2216 O O . VAL A 1 264 ? -16.486 -10.584 13.883 1.00 97.00 264 VAL A O 1
ATOM 2219 N N . GLN A 1 265 ? -18.724 -10.476 13.709 1.00 94.19 265 GLN A N 1
ATOM 2220 C CA . GLN A 1 265 ? -18.957 -9.984 15.065 1.00 94.19 265 GLN A CA 1
ATOM 2221 C C . GLN A 1 265 ? -18.999 -11.163 16.038 1.00 94.19 265 GLN A C 1
ATOM 2223 O O . GLN A 1 265 ? -19.873 -12.023 15.943 1.00 94.19 265 GLN A O 1
ATOM 2228 N N . ARG A 1 266 ? -18.058 -11.201 16.981 1.00 93.62 266 ARG A N 1
ATOM 2229 C CA . ARG A 1 266 ? -18.036 -12.152 18.099 1.00 93.62 266 ARG A CA 1
ATOM 2230 C C . ARG A 1 266 ? -18.425 -11.435 19.387 1.00 93.62 266 ARG A C 1
ATOM 2232 O O . ARG A 1 266 ? -18.478 -10.205 19.431 1.00 93.62 266 ARG A O 1
ATOM 2239 N N . GLU A 1 267 ? -18.675 -12.199 20.443 1.00 90.88 267 GLU A N 1
ATOM 2240 C CA . GLU A 1 267 ? -18.994 -11.649 21.764 1.00 90.88 267 GLU A CA 1
ATOM 2241 C C . GLU A 1 267 ? -17.889 -10.695 22.248 1.00 90.88 267 GLU A C 1
ATOM 2243 O O . GLU A 1 267 ? -18.153 -9.523 22.503 1.00 90.88 267 GLU A O 1
ATOM 2248 N N . THR A 1 268 ? -16.630 -11.143 22.220 1.00 90.81 268 THR A N 1
ATOM 2249 C CA . THR A 1 268 ? -15.477 -10.392 22.748 1.00 90.81 268 THR A CA 1
ATOM 2250 C C . THR A 1 268 ? -14.623 -9.698 21.685 1.00 90.81 268 THR A C 1
ATOM 2252 O O . THR A 1 268 ? -13.724 -8.928 22.028 1.00 90.81 268 THR A O 1
ATOM 2255 N N . SER A 1 269 ? -14.870 -9.924 20.390 1.00 93.38 269 SER A N 1
ATOM 2256 C CA . SER A 1 269 ? -14.039 -9.370 19.315 1.00 93.38 269 SER A CA 1
ATOM 2257 C C . SER A 1 269 ? -14.808 -9.034 18.035 1.00 93.38 269 SER A C 1
ATOM 2259 O O . SER A 1 269 ? -15.933 -9.477 17.816 1.00 93.38 269 SER A O 1
ATOM 2261 N N . THR A 1 270 ? -14.200 -8.208 17.185 1.00 93.69 270 THR A N 1
ATOM 2262 C CA . THR A 1 270 ? -14.615 -7.990 15.793 1.00 93.69 270 THR A CA 1
ATOM 2263 C C . THR A 1 270 ? -13.498 -8.472 14.881 1.00 93.69 270 THR A C 1
ATOM 2265 O O . THR A 1 270 ? -12.387 -7.949 14.955 1.00 93.69 270 THR A O 1
ATOM 2268 N N . LEU A 1 271 ? -13.778 -9.446 14.021 1.00 96.81 271 LEU A N 1
ATOM 2269 C CA . LEU A 1 271 ? -12.826 -9.978 13.048 1.00 96.81 271 LEU A CA 1
ATOM 2270 C C . LEU A 1 271 ? -13.191 -9.483 11.644 1.00 96.81 271 LEU A C 1
ATOM 2272 O O . LEU A 1 271 ? -14.305 -9.703 11.181 1.00 96.81 271 LEU A O 1
ATOM 2276 N N . PHE A 1 272 ? -12.243 -8.841 10.968 1.00 96.94 272 PHE A N 1
ATOM 2277 C CA . PHE A 1 272 ? -12.333 -8.474 9.558 1.00 96.94 272 PHE A CA 1
ATOM 2278 C C . PHE A 1 272 ? -11.511 -9.477 8.753 1.00 96.94 272 PHE A C 1
ATOM 2280 O O . PHE A 1 272 ? -10.282 -9.483 8.855 1.00 96.94 272 PHE A O 1
ATOM 2287 N N . LEU A 1 273 ? -12.184 -10.321 7.978 1.00 97.75 273 LEU A N 1
ATOM 2288 C CA . LEU A 1 273 ? -11.559 -11.247 7.038 1.00 97.75 273 LEU A CA 1
ATOM 2289 C C . LEU A 1 273 ? -11.490 -10.587 5.666 1.00 97.75 273 LEU A C 1
ATOM 2291 O O . LEU A 1 273 ? -12.489 -10.050 5.189 1.00 97.75 273 LEU A O 1
ATOM 2295 N N . VAL A 1 274 ? -10.328 -10.627 5.030 1.00 96.81 274 VAL A N 1
ATOM 2296 C CA . VAL A 1 274 ? -10.128 -10.150 3.660 1.00 96.81 274 VAL A CA 1
ATOM 2297 C C . VAL A 1 274 ? -9.941 -11.346 2.741 1.00 96.81 274 VAL A C 1
ATOM 2299 O O . VAL A 1 274 ? -9.135 -12.232 2.998 1.00 96.81 274 VAL A O 1
ATOM 2302 N N . GLY A 1 275 ? -10.736 -11.385 1.677 1.00 94.94 275 GLY A N 1
ATOM 2303 C CA . GLY A 1 275 ? -10.618 -12.385 0.628 1.00 94.94 275 GLY A CA 1
ATOM 2304 C C . GLY A 1 275 ? -9.541 -12.018 -0.387 1.00 94.94 275 GLY A C 1
ATOM 2305 O O . GLY A 1 275 ? -8.802 -11.042 -0.235 1.00 94.94 275 GLY A O 1
ATOM 2306 N N . ASP A 1 276 ? -9.484 -12.789 -1.470 1.00 93.19 276 ASP A N 1
ATOM 2307 C CA . ASP A 1 276 ? -8.556 -12.497 -2.554 1.00 93.19 276 ASP A CA 1
ATOM 2308 C C . ASP A 1 276 ? -8.897 -11.187 -3.289 1.00 93.19 276 ASP A C 1
ATOM 2310 O O . ASP A 1 276 ? -10.066 -10.802 -3.416 1.00 93.19 276 ASP A O 1
ATOM 2314 N N . VAL A 1 277 ? -7.859 -10.501 -3.774 1.00 93.56 277 VAL A N 1
ATOM 2315 C CA . VAL A 1 277 ? -7.976 -9.253 -4.539 1.00 93.56 277 VAL A CA 1
ATOM 2316 C C . VAL A 1 277 ? -7.683 -9.548 -5.996 1.00 93.56 277 VAL A C 1
ATOM 2318 O O . VAL A 1 277 ? -6.543 -9.818 -6.362 1.00 93.56 277 VAL A O 1
ATOM 2321 N N . ARG A 1 278 ? -8.689 -9.423 -6.859 1.00 94.56 278 ARG A N 1
ATOM 2322 C CA . ARG A 1 278 ? -8.442 -9.490 -8.298 1.00 94.56 278 ARG A CA 1
ATOM 2323 C C . ARG A 1 278 ? -7.804 -8.185 -8.768 1.00 94.56 278 ARG A C 1
ATOM 2325 O O . ARG A 1 278 ? -8.417 -7.123 -8.653 1.00 94.56 278 ARG A O 1
ATOM 2332 N N . LEU A 1 279 ? -6.591 -8.274 -9.304 1.00 96.69 279 LEU A N 1
ATOM 2333 C CA . LEU A 1 279 ? -5.932 -7.174 -10.001 1.00 96.69 279 LEU A CA 1
ATOM 2334 C C . LEU A 1 279 ? -6.246 -7.239 -11.494 1.00 96.69 279 LEU A C 1
ATOM 2336 O O . LEU A 1 279 ? -6.403 -8.320 -12.065 1.00 96.69 279 LEU A O 1
ATOM 2340 N N . ARG A 1 280 ? -6.353 -6.071 -12.124 1.00 96.56 280 ARG A N 1
ATOM 2341 C CA . ARG A 1 280 ? -6.538 -5.943 -13.569 1.00 96.56 280 ARG A CA 1
ATOM 2342 C C . ARG A 1 280 ? -5.582 -4.922 -14.149 1.00 96.56 280 ARG A C 1
ATOM 2344 O O . ARG A 1 280 ? -5.267 -3.919 -13.511 1.00 96.56 280 ARG A O 1
ATOM 2351 N N . VAL A 1 281 ? -5.167 -5.176 -15.379 1.00 97.00 281 VAL A N 1
ATOM 2352 C CA . VAL A 1 281 ? -4.457 -4.207 -16.204 1.00 97.00 281 VAL A CA 1
ATOM 2353 C C . VAL A 1 281 ? -5.487 -3.416 -16.988 1.00 97.00 281 VAL A C 1
ATOM 2355 O O . VAL A 1 281 ? -6.298 -3.973 -17.731 1.00 97.00 281 VAL A O 1
ATOM 2358 N N . ARG A 1 282 ? -5.453 -2.103 -16.813 1.00 94.81 282 ARG A N 1
ATOM 2359 C CA . ARG A 1 282 ? -6.202 -1.153 -17.625 1.00 94.81 282 ARG A CA 1
ATOM 2360 C C . ARG A 1 282 ? -5.302 -0.570 -18.697 1.00 94.81 282 ARG A C 1
ATOM 2362 O O . ARG A 1 282 ? -4.080 -0.526 -18.548 1.00 94.81 282 ARG A O 1
ATOM 2369 N N . LYS A 1 283 ? -5.943 -0.108 -19.763 1.00 92.19 283 LYS A N 1
ATOM 2370 C CA . LYS A 1 283 ? -5.317 0.659 -20.828 1.00 92.19 283 LYS A CA 1
ATOM 2371 C C . LYS A 1 283 ? -6.159 1.888 -21.121 1.00 92.19 283 LYS A C 1
ATOM 2373 O O . LYS A 1 283 ? -7.378 1.838 -20.956 1.00 92.19 283 LYS A O 1
ATOM 2378 N N . HIS A 1 284 ? -5.525 2.938 -21.614 1.00 90.19 284 HIS A N 1
ATOM 2379 C CA . HIS A 1 284 ? -6.218 4.107 -22.131 1.00 90.19 284 HIS A CA 1
ATOM 2380 C C . HIS A 1 284 ? -5.442 4.715 -23.298 1.00 90.19 284 HIS A C 1
ATOM 2382 O O . HIS A 1 284 ? -4.212 4.781 -23.246 1.00 90.19 284 HIS A O 1
ATOM 2388 N N . LEU A 1 285 ? -6.147 5.096 -24.362 1.00 88.25 285 LEU A N 1
ATOM 2389 C CA . LEU A 1 285 ? -5.541 5.718 -25.536 1.00 88.25 285 LEU A CA 1
ATOM 2390 C C . LEU A 1 285 ? -5.164 7.163 -25.195 1.00 88.25 285 LEU A C 1
ATOM 2392 O O . LEU A 1 285 ? -5.957 7.895 -24.612 1.00 88.25 285 LEU A O 1
ATOM 2396 N N . LEU A 1 286 ? -3.955 7.572 -25.569 1.00 86.25 286 LEU A N 1
ATOM 2397 C CA . LEU A 1 286 ? -3.473 8.938 -25.410 1.00 86.25 286 LEU A CA 1
ATOM 2398 C C . LEU A 1 286 ? -3.471 9.650 -26.763 1.00 86.25 286 LEU A C 1
ATOM 2400 O O . LEU A 1 286 ? -2.892 9.163 -27.741 1.00 86.25 286 LEU A O 1
ATOM 2404 N N . ARG A 1 287 ? -4.048 10.851 -26.810 1.00 84.19 287 ARG A N 1
ATOM 2405 C CA . ARG A 1 287 ? -3.987 11.753 -27.969 1.00 84.19 287 ARG A CA 1
ATOM 2406 C C . ARG A 1 287 ? -3.254 13.030 -27.617 1.00 84.19 287 ARG A C 1
ATOM 2408 O O . ARG A 1 287 ? -3.301 13.508 -26.491 1.00 84.19 287 ARG A O 1
ATOM 2415 N N . ARG A 1 288 ? -2.576 13.617 -28.604 1.00 80.06 288 ARG A N 1
ATOM 2416 C CA . ARG A 1 288 ? -2.016 14.957 -28.427 1.00 80.06 288 ARG A CA 1
ATOM 2417 C C . ARG A 1 288 ? -3.131 15.992 -28.516 1.00 80.06 288 ARG A C 1
ATOM 2419 O O . ARG A 1 288 ? -3.832 16.043 -29.525 1.00 80.06 288 ARG A O 1
ATOM 2426 N N . ASN A 1 289 ? -3.272 16.815 -27.483 1.00 81.88 289 ASN A N 1
ATOM 2427 C CA . ASN A 1 289 ? -4.152 17.978 -27.515 1.00 81.88 289 ASN A CA 1
ATOM 2428 C C . ASN A 1 289 ? -3.564 19.091 -28.416 1.00 81.88 289 ASN A C 1
ATOM 2430 O O . ASN A 1 289 ? -2.497 18.946 -29.020 1.00 81.88 289 ASN A O 1
ATOM 2434 N N . HIS A 1 290 ? -4.261 20.225 -28.516 1.00 80.75 290 HIS A N 1
ATOM 2435 C CA . HIS A 1 290 ? -3.831 21.372 -29.327 1.00 80.75 290 HIS A CA 1
ATOM 2436 C C . HIS A 1 290 ? -2.497 21.989 -28.857 1.00 80.75 290 HIS A C 1
ATOM 2438 O O . HIS A 1 290 ? -1.756 22.541 -29.675 1.00 80.75 290 HIS A O 1
ATOM 2444 N N . GLU A 1 291 ? -2.152 21.820 -27.579 1.00 77.00 291 GLU A N 1
ATOM 2445 C CA . GLU A 1 291 ? -0.875 22.221 -26.969 1.00 77.00 291 GLU A CA 1
ATOM 2446 C C . GLU A 1 291 ? 0.249 21.201 -27.223 1.00 77.00 291 GLU A C 1
ATOM 2448 O O . GLU A 1 291 ? 1.410 21.448 -26.911 1.00 77.00 291 GLU A O 1
ATOM 2453 N N . GLY A 1 292 ? -0.072 20.053 -27.826 1.00 71.94 292 GLY A N 1
ATOM 2454 C CA . GLY A 1 292 ? 0.870 18.972 -28.090 1.00 71.94 292 GLY A CA 1
ATOM 2455 C C . GLY A 1 292 ? 1.097 18.030 -26.908 1.00 71.94 292 GLY A C 1
ATOM 2456 O O . GLY A 1 292 ? 1.896 17.107 -27.048 1.00 71.94 292 GLY A O 1
ATOM 2457 N N . GLN A 1 293 ? 0.400 18.201 -25.786 1.00 76.25 293 GLN A N 1
ATOM 2458 C CA . GLN A 1 293 ? 0.491 17.317 -24.621 1.00 76.25 293 GLN A CA 1
ATOM 2459 C C . GLN A 1 293 ? -0.303 16.033 -24.859 1.00 76.25 293 GLN A C 1
ATOM 2461 O O . GLN A 1 293 ? -1.375 16.076 -25.459 1.00 76.25 293 GLN A O 1
ATOM 2466 N N . LEU A 1 294 ? 0.205 14.897 -24.378 1.00 78.88 294 LEU A N 1
ATOM 2467 C CA . LEU A 1 294 ? -0.542 13.640 -24.380 1.00 78.88 294 LEU A CA 1
ATOM 2468 C C . LEU A 1 294 ? -1.615 13.684 -23.287 1.00 78.88 294 LEU A C 1
ATOM 2470 O O . LEU A 1 294 ? -1.287 13.802 -22.109 1.00 78.88 294 LEU A O 1
ATOM 2474 N N . VAL A 1 295 ? -2.877 13.585 -23.693 1.00 82.81 295 VAL A N 1
ATOM 2475 C CA . VAL A 1 295 ? -4.048 13.535 -22.815 1.00 82.81 295 VAL A CA 1
ATOM 2476 C C . VAL A 1 295 ? -4.878 12.295 -23.118 1.00 82.81 295 VAL A C 1
ATOM 2478 O O . VAL A 1 295 ? -4.827 11.758 -24.226 1.00 82.81 295 VAL A O 1
ATOM 2481 N N . ASP A 1 296 ? -5.626 11.860 -22.115 1.00 84.44 296 ASP A N 1
ATOM 2482 C CA . ASP A 1 296 ? -6.563 10.747 -22.194 1.00 84.44 296 ASP A CA 1
ATOM 2483 C C . ASP A 1 296 ? -7.650 11.023 -23.256 1.00 84.44 296 ASP A C 1
ATOM 2485 O O . ASP A 1 296 ? -8.204 12.123 -23.326 1.00 84.44 296 ASP A O 1
ATOM 2489 N N . ASP A 1 297 ? -7.911 10.048 -24.133 1.00 84.06 297 ASP A N 1
ATOM 2490 C CA . ASP A 1 297 ? -8.983 10.120 -25.127 1.00 84.06 297 ASP A CA 1
ATOM 2491 C C . ASP A 1 297 ? -10.328 9.731 -24.505 1.00 84.06 297 ASP A C 1
ATOM 2493 O O . ASP A 1 297 ? -10.598 8.565 -24.218 1.00 84.06 297 ASP A O 1
ATOM 2497 N N . GLU A 1 298 ? -11.212 10.712 -24.341 1.00 81.12 298 GLU A N 1
ATOM 2498 C CA . GLU A 1 298 ? -12.538 10.503 -23.749 1.00 81.12 298 GLU A CA 1
ATOM 2499 C C . GLU A 1 298 ? -13.465 9.629 -24.619 1.00 81.12 298 GLU A C 1
ATOM 2501 O O . GLU A 1 298 ? -14.479 9.129 -24.127 1.00 81.12 298 GLU A O 1
ATOM 2506 N N . ASN A 1 299 ? -13.128 9.409 -25.897 1.00 75.44 299 ASN A N 1
ATOM 2507 C CA . ASN A 1 299 ? -13.924 8.603 -26.822 1.00 75.44 299 ASN A CA 1
ATOM 2508 C C . ASN A 1 299 ? -13.322 7.198 -26.994 1.00 75.44 299 ASN A C 1
ATOM 2510 O O . ASN A 1 299 ? -12.507 6.956 -27.883 1.00 75.44 299 ASN A O 1
ATOM 2514 N N . GLU A 1 300 ? -13.751 6.233 -26.173 1.00 65.81 300 GLU A N 1
ATOM 2515 C CA . GLU A 1 300 ? -13.441 4.820 -26.428 1.00 65.81 300 GLU A CA 1
ATOM 2516 C C . GLU A 1 300 ? -14.297 4.272 -27.583 1.00 65.81 300 GLU A C 1
ATOM 2518 O O . GLU A 1 300 ? -15.411 3.777 -27.386 1.00 65.81 300 GLU A O 1
ATOM 2523 N N . ASP A 1 301 ? -13.760 4.326 -28.801 1.00 67.00 301 ASP A N 1
ATOM 2524 C CA . ASP A 1 301 ? -14.374 3.709 -29.981 1.00 67.00 301 ASP A CA 1
ATOM 2525 C C . ASP A 1 301 ? -14.430 2.169 -29.858 1.00 67.00 301 ASP A C 1
ATOM 2527 O O . ASP A 1 301 ? -13.586 1.539 -29.225 1.00 67.00 301 ASP A O 1
ATOM 2531 N N . GLU A 1 302 ? -15.382 1.490 -30.512 1.00 62.06 302 GLU A N 1
ATOM 2532 C CA . GLU A 1 302 ? -15.448 0.011 -30.482 1.00 62.06 302 GLU A CA 1
ATOM 2533 C C . GLU A 1 302 ? -14.165 -0.674 -30.984 1.00 62.06 302 GLU A C 1
ATOM 2535 O O . GLU A 1 302 ? -13.828 -1.770 -30.526 1.00 62.06 302 GLU A O 1
ATOM 2540 N N . TYR A 1 303 ? -13.417 -0.015 -31.876 1.00 62.56 303 TYR A N 1
ATOM 2541 C CA . TYR A 1 303 ? -12.127 -0.493 -32.376 1.00 62.56 303 TYR A CA 1
ATOM 2542 C C . TYR A 1 303 ? -11.108 -0.694 -31.244 1.00 62.56 303 TYR A C 1
ATOM 2544 O O . TYR A 1 303 ? -10.400 -1.707 -31.222 1.00 62.56 303 TYR A O 1
ATOM 2552 N N . GLU A 1 304 ? -11.125 0.188 -30.241 1.00 71.50 304 GLU A N 1
ATOM 2553 C CA . GLU A 1 304 ? -10.260 0.121 -29.065 1.00 71.50 304 GLU A CA 1
ATOM 2554 C C . GLU A 1 304 ? -10.466 -1.157 -28.254 1.00 71.50 304 GLU A C 1
ATOM 2556 O O . GLU A 1 304 ? -9.534 -1.628 -27.613 1.00 71.50 304 GLU A O 1
ATOM 2561 N N . LYS A 1 305 ? -11.645 -1.788 -28.297 1.00 71.31 305 LYS A N 1
ATOM 2562 C CA . LYS A 1 305 ? -11.904 -3.042 -27.562 1.00 71.31 305 LYS A CA 1
ATOM 2563 C C . LYS A 1 305 ? -11.204 -4.255 -28.179 1.00 71.31 305 LYS A C 1
ATOM 2565 O O . LYS A 1 305 ? -11.061 -5.279 -27.513 1.00 71.31 305 LYS A O 1
ATOM 2570 N N . SER A 1 306 ? -10.773 -4.153 -29.437 1.00 81.06 306 SER A N 1
ATOM 2571 C CA . SER A 1 306 ? -10.115 -5.230 -30.191 1.00 81.06 306 SER A CA 1
ATOM 2572 C C . SER A 1 306 ? -8.656 -4.930 -30.559 1.00 81.06 306 SER A C 1
ATOM 2574 O O . SER A 1 306 ? -8.044 -5.703 -31.304 1.00 81.06 306 SER A O 1
ATOM 2576 N N . SER A 1 307 ? -8.106 -3.826 -30.042 1.00 86.44 307 SER A N 1
ATOM 2577 C CA . SER A 1 307 ? -6.716 -3.426 -30.258 1.00 86.44 307 SER A CA 1
ATOM 2578 C C . SER A 1 307 ? -5.728 -4.413 -29.611 1.00 86.44 307 SER A C 1
ATOM 2580 O O . SER A 1 307 ? -6.085 -5.097 -28.641 1.00 86.44 307 SER A O 1
ATOM 2582 N N . PRO A 1 308 ? -4.484 -4.518 -30.117 1.00 88.62 308 PRO A N 1
ATOM 2583 C CA . PRO A 1 308 ? -3.408 -5.265 -29.466 1.00 88.62 308 PRO A CA 1
ATOM 2584 C C . PRO A 1 308 ? -3.231 -4.889 -27.994 1.00 88.62 308 PRO A C 1
ATOM 2586 O O . PRO A 1 308 ? -3.008 -5.760 -27.159 1.00 88.62 308 PRO A O 1
ATOM 2589 N N . GLU A 1 309 ? -3.404 -3.612 -27.661 1.00 90.88 309 GLU A N 1
ATOM 2590 C CA . GLU A 1 309 ? -3.347 -3.077 -26.306 1.00 90.88 309 GLU A CA 1
ATOM 2591 C C . GLU A 1 309 ? -4.451 -3.654 -25.421 1.00 90.88 309 GLU A C 1
ATOM 2593 O O . GLU A 1 309 ? -4.176 -4.108 -24.308 1.00 90.88 309 GLU A O 1
ATOM 2598 N N . SER A 1 310 ? -5.686 -3.718 -25.926 1.00 90.88 310 SER A N 1
ATOM 2599 C CA . SER A 1 310 ? -6.796 -4.386 -25.237 1.00 90.88 310 SER A CA 1
ATOM 2600 C C . SER A 1 310 ? -6.585 -5.890 -25.102 1.00 90.88 310 SER A C 1
ATOM 2602 O O . SER A 1 310 ? -6.879 -6.461 -24.049 1.00 90.88 310 SER A O 1
ATOM 2604 N N . MET A 1 311 ? -6.058 -6.549 -26.138 1.00 91.88 311 MET A N 1
ATOM 2605 C CA . MET A 1 311 ? -5.740 -7.979 -26.092 1.00 91.88 311 MET A CA 1
ATOM 2606 C C . MET A 1 311 ? -4.668 -8.277 -25.042 1.00 91.88 311 MET A C 1
ATOM 2608 O O . MET A 1 311 ? -4.847 -9.196 -24.242 1.00 91.88 311 MET A O 1
ATOM 2612 N N . PHE A 1 312 ? -3.604 -7.473 -25.003 1.00 94.50 312 PHE A N 1
ATOM 2613 C CA . PHE A 1 312 ? -2.543 -7.568 -24.009 1.00 94.50 312 PHE A CA 1
ATOM 2614 C C . PHE A 1 312 ? -3.084 -7.318 -22.597 1.00 94.50 312 PHE A C 1
ATOM 2616 O O . PHE A 1 312 ? -2.883 -8.149 -21.714 1.00 94.50 312 PHE A O 1
ATOM 2623 N N . ALA A 1 313 ? -3.816 -6.219 -22.377 1.00 95.50 313 ALA A N 1
ATOM 2624 C CA . ALA A 1 313 ? -4.360 -5.872 -21.063 1.00 95.50 313 ALA A CA 1
ATOM 2625 C C . ALA A 1 313 ? -5.293 -6.969 -20.528 1.00 95.50 313 ALA A C 1
ATOM 2627 O O . ALA A 1 313 ? -5.215 -7.349 -19.355 1.00 95.50 313 ALA A O 1
ATOM 2628 N N . LYS A 1 314 ? -6.131 -7.539 -21.404 1.00 95.81 314 LYS A N 1
ATOM 2629 C CA . LYS A 1 314 ? -6.984 -8.681 -21.072 1.00 95.81 314 LYS A CA 1
ATOM 2630 C C . LYS A 1 314 ? -6.161 -9.925 -20.739 1.00 95.81 314 LYS A C 1
ATOM 2632 O O . LYS A 1 314 ? -6.390 -10.519 -19.693 1.00 95.81 314 LYS A O 1
ATOM 2637 N N . ALA A 1 315 ? -5.194 -10.295 -21.579 1.00 96.81 315 ALA A N 1
ATOM 2638 C CA . ALA A 1 315 ? -4.354 -11.469 -21.350 1.00 96.81 315 ALA A CA 1
ATOM 2639 C C . ALA A 1 315 ? -3.555 -11.357 -20.043 1.00 96.81 315 ALA A C 1
ATOM 2641 O O . ALA A 1 315 ? -3.530 -12.299 -19.256 1.00 96.81 315 ALA A O 1
ATOM 2642 N N . PHE A 1 316 ? -2.964 -10.193 -19.768 1.00 97.94 316 PHE A N 1
ATOM 2643 C CA . PHE A 1 316 ? -2.247 -9.943 -18.521 1.00 97.94 316 PHE A CA 1
ATOM 2644 C C . PHE A 1 316 ? -3.184 -10.022 -17.311 1.00 97.94 316 PHE A C 1
ATOM 2646 O O . PHE A 1 316 ? -2.824 -10.607 -16.297 1.00 97.94 316 PHE A O 1
ATOM 2653 N N . THR A 1 317 ? -4.401 -9.481 -17.419 1.00 97.75 317 THR A N 1
ATOM 2654 C CA . THR A 1 317 ? -5.422 -9.565 -16.360 1.00 97.75 317 THR A CA 1
ATOM 2655 C C . THR A 1 317 ? -5.859 -11.004 -16.093 1.00 97.75 317 THR A C 1
ATOM 2657 O O . THR A 1 317 ? -5.931 -11.421 -14.940 1.00 97.75 317 THR A O 1
ATOM 2660 N N . ASP A 1 318 ? -6.154 -11.769 -17.144 1.00 97.88 318 ASP A N 1
ATOM 2661 C CA . ASP A 1 318 ? -6.653 -13.144 -17.032 1.00 97.88 318 ASP A CA 1
ATOM 2662 C C . ASP A 1 318 ? -5.585 -14.098 -16.471 1.00 97.88 318 ASP A C 1
ATOM 2664 O O . ASP A 1 318 ? -5.923 -15.066 -15.792 1.00 97.88 318 ASP A O 1
ATOM 2668 N N . HIS A 1 319 ? -4.304 -13.792 -16.698 1.00 98.19 319 HIS A N 1
ATOM 2669 C CA . HIS A 1 319 ? -3.161 -14.580 -16.232 1.00 98.19 319 HIS A CA 1
ATOM 2670 C C . HIS A 1 319 ? -2.366 -13.907 -15.097 1.00 98.19 319 HIS A C 1
ATOM 2672 O O . HIS A 1 319 ? -1.253 -14.337 -14.806 1.00 98.19 319 HIS A O 1
ATOM 2678 N N . TYR A 1 320 ? -2.905 -12.876 -14.432 1.00 98.06 320 TYR A N 1
ATOM 2679 C CA . TYR A 1 320 ? -2.149 -12.038 -13.485 1.00 98.06 320 TYR A CA 1
ATOM 2680 C C . TYR A 1 320 ? -1.450 -12.853 -12.386 1.00 98.06 320 TYR A C 1
ATOM 2682 O O . TYR A 1 320 ? -0.240 -12.738 -12.187 1.00 98.06 320 TYR A O 1
ATOM 2690 N N . ASP A 1 321 ? -2.198 -13.721 -11.702 1.00 96.69 321 ASP A N 1
ATOM 2691 C CA . ASP A 1 321 ? -1.666 -14.542 -10.609 1.00 96.69 321 ASP A CA 1
ATOM 2692 C C . ASP A 1 321 ? -0.660 -15.587 -11.112 1.00 96.69 321 ASP A C 1
ATOM 2694 O O . ASP A 1 321 ? 0.323 -15.902 -10.443 1.00 96.69 321 ASP A O 1
ATOM 2698 N N . GLU A 1 322 ? -0.875 -16.095 -12.324 1.00 97.25 322 GLU A N 1
ATOM 2699 C CA . GLU A 1 322 ? 0.005 -17.070 -12.960 1.00 97.25 322 GLU A CA 1
ATOM 2700 C C . GLU A 1 322 ? 1.356 -16.450 -13.335 1.00 97.25 322 GLU A C 1
ATOM 2702 O O . GLU A 1 322 ? 2.401 -17.035 -13.053 1.00 97.25 322 GLU A O 1
ATOM 2707 N N . ILE A 1 323 ? 1.343 -15.234 -13.888 1.00 97.50 323 ILE A N 1
ATOM 2708 C CA . ILE A 1 323 ? 2.532 -14.403 -14.131 1.00 97.50 323 ILE A CA 1
ATOM 2709 C C . ILE A 1 323 ? 3.223 -14.098 -12.798 1.00 97.50 323 ILE A C 1
ATOM 2711 O O . ILE A 1 323 ? 4.447 -14.184 -12.696 1.00 97.50 323 ILE A O 1
ATOM 2715 N N . GLY A 1 324 ? 2.443 -13.808 -11.757 1.00 96.62 324 GLY A N 1
ATOM 2716 C CA . GLY A 1 324 ? 2.925 -13.542 -10.408 1.00 96.62 324 GLY A CA 1
ATOM 2717 C C . GLY A 1 324 ? 3.752 -14.675 -9.787 1.00 96.62 324 GLY A C 1
ATOM 2718 O O . GLY A 1 324 ? 4.657 -14.409 -9.000 1.00 96.62 324 GLY A O 1
ATOM 2719 N N . ASN A 1 325 ? 3.540 -15.928 -10.201 1.00 94.88 325 ASN A N 1
ATOM 2720 C CA . ASN A 1 325 ? 4.389 -17.053 -9.784 1.00 94.88 325 ASN A CA 1
ATOM 2721 C C . ASN A 1 325 ? 5.830 -16.960 -10.321 1.00 94.88 325 ASN A C 1
ATOM 2723 O O . ASN A 1 325 ? 6.730 -17.600 -9.781 1.00 94.88 325 ASN A O 1
ATOM 2727 N N . TYR A 1 326 ? 6.060 -16.166 -11.370 1.00 96.06 326 TYR A N 1
ATOM 2728 C CA . TYR A 1 326 ? 7.374 -15.907 -11.971 1.00 96.06 326 TYR A CA 1
ATOM 2729 C C . TYR A 1 326 ? 7.924 -14.515 -11.615 1.00 96.06 326 TYR A C 1
ATOM 2731 O O . TYR A 1 326 ? 9.144 -14.311 -11.628 1.00 96.06 326 TYR A O 1
ATOM 2739 N N . PHE A 1 327 ? 7.025 -13.585 -11.277 1.00 96.62 327 PHE A N 1
ATOM 2740 C CA . PHE A 1 327 ? 7.295 -12.206 -10.864 1.00 96.62 327 PHE A CA 1
ATOM 2741 C C . PHE A 1 327 ? 6.559 -11.920 -9.543 1.00 96.62 327 PHE A C 1
ATOM 2743 O O . PHE A 1 327 ? 5.467 -11.338 -9.552 1.00 96.62 327 PHE A O 1
ATOM 2750 N N . PRO A 1 328 ? 7.109 -12.376 -8.398 1.00 96.38 328 PRO A N 1
ATOM 2751 C CA . PRO A 1 328 ? 6.428 -12.330 -7.102 1.00 96.38 328 PRO A CA 1
ATOM 2752 C C . PRO A 1 328 ? 6.095 -10.910 -6.622 1.00 96.38 328 PRO A C 1
ATOM 2754 O O . PRO A 1 328 ? 5.258 -10.746 -5.736 1.00 96.38 328 PRO A O 1
ATOM 2757 N N . GLU A 1 329 ? 6.684 -9.878 -7.223 1.00 97.25 329 GLU A N 1
ATOM 2758 C CA . GLU A 1 329 ? 6.334 -8.470 -7.033 1.00 97.25 329 GLU A CA 1
ATOM 2759 C C . GLU A 1 329 ? 4.846 -8.200 -7.326 1.00 97.25 329 GLU A C 1
ATOM 2761 O O . GLU A 1 329 ? 4.210 -7.421 -6.616 1.00 97.25 329 GLU A O 1
ATOM 2766 N N . LEU A 1 330 ? 4.272 -8.878 -8.329 1.00 97.88 330 LEU A N 1
ATOM 2767 C CA . LEU A 1 330 ? 2.852 -8.763 -8.688 1.00 97.88 330 LEU A CA 1
ATOM 2768 C C . LEU A 1 330 ? 1.946 -9.349 -7.596 1.00 97.88 330 LEU A C 1
ATOM 2770 O O . LEU A 1 330 ? 0.962 -8.731 -7.194 1.00 97.88 330 LEU A O 1
ATOM 2774 N N . LEU A 1 331 ? 2.302 -10.519 -7.056 1.00 97.69 331 LEU A N 1
ATOM 2775 C CA . LEU A 1 331 ? 1.550 -11.131 -5.953 1.00 97.69 331 LEU A CA 1
ATOM 2776 C C . LEU A 1 331 ? 1.713 -10.332 -4.660 1.00 97.69 331 LEU A C 1
ATOM 2778 O O . LEU A 1 331 ? 0.753 -10.144 -3.917 1.00 97.69 331 LEU A O 1
ATOM 2782 N N . ARG A 1 332 ? 2.908 -9.795 -4.411 1.00 98.00 332 ARG A N 1
ATOM 2783 C CA . ARG A 1 332 ? 3.157 -8.895 -3.285 1.00 98.00 332 ARG A CA 1
ATOM 2784 C C . ARG A 1 332 ? 2.268 -7.656 -3.337 1.00 98.00 332 ARG A C 1
ATOM 2786 O O . ARG A 1 332 ? 1.748 -7.265 -2.295 1.00 98.00 332 ARG A O 1
ATOM 2793 N N . LEU A 1 333 ? 2.044 -7.064 -4.513 1.00 98.31 333 LEU A N 1
ATOM 2794 C CA . LEU A 1 333 ? 1.131 -5.926 -4.651 1.00 98.31 333 LEU A CA 1
ATOM 2795 C C . LEU A 1 333 ? -0.287 -6.263 -4.156 1.00 98.31 333 LEU A C 1
ATOM 2797 O O . LEU A 1 333 ? -0.886 -5.442 -3.461 1.00 98.31 333 LEU A O 1
ATOM 2801 N N . LYS A 1 334 ? -0.798 -7.477 -4.425 1.00 97.38 334 LYS A N 1
ATOM 2802 C CA . LYS A 1 334 ? -2.098 -7.942 -3.893 1.00 97.38 334 LYS A CA 1
ATOM 2803 C C . LYS A 1 334 ? -2.123 -7.898 -2.365 1.00 97.38 334 LYS A C 1
ATOM 2805 O O . LYS A 1 334 ? -3.062 -7.367 -1.775 1.00 97.38 334 LYS A O 1
ATOM 2810 N N . GLU A 1 335 ? -1.082 -8.423 -1.727 1.00 98.25 335 GLU A N 1
ATOM 2811 C CA . GLU A 1 335 ? -1.011 -8.514 -0.266 1.00 98.25 335 GLU A CA 1
ATOM 2812 C C . GLU A 1 335 ? -0.821 -7.142 0.400 1.00 98.25 335 GLU A C 1
ATOM 2814 O O . GLU A 1 335 ? -1.451 -6.860 1.420 1.00 98.25 335 GLU A O 1
ATOM 2819 N N . LEU A 1 336 ? -0.047 -6.234 -0.204 1.00 98.25 336 LEU A N 1
ATOM 2820 C CA . LEU A 1 336 ? 0.082 -4.859 0.295 1.00 98.25 336 LEU A CA 1
ATOM 2821 C C . LEU A 1 336 ? -1.237 -4.077 0.192 1.00 98.25 336 LEU A C 1
ATOM 2823 O O . LEU A 1 336 ? -1.590 -3.348 1.119 1.00 98.25 336 LEU A O 1
ATOM 2827 N N . LEU A 1 337 ? -2.019 -4.282 -0.874 1.00 97.81 337 LEU A N 1
ATOM 2828 C CA . LEU A 1 337 ? -3.358 -3.694 -1.002 1.00 97.81 337 LEU A CA 1
ATOM 2829 C C . LEU A 1 337 ? -4.323 -4.214 0.074 1.00 97.81 337 LEU A C 1
ATOM 2831 O O . LEU A 1 337 ? -5.121 -3.440 0.611 1.00 97.81 337 LEU A O 1
ATOM 2835 N N . LYS A 1 338 ? -4.230 -5.498 0.441 1.00 98.12 338 LYS A N 1
ATOM 2836 C CA . LYS A 1 338 ? -4.983 -6.049 1.579 1.00 98.12 338 LYS A CA 1
ATOM 2837 C C . LYS A 1 338 ? -4.552 -5.398 2.891 1.00 98.12 338 LYS A C 1
ATOM 2839 O O . LYS A 1 338 ? -5.421 -4.966 3.645 1.00 98.12 338 LYS A O 1
ATOM 2844 N N . LEU A 1 339 ? -3.247 -5.251 3.153 1.00 98.00 339 LEU A N 1
ATOM 2845 C CA . LEU A 1 339 ? -2.756 -4.542 4.347 1.00 98.00 339 LEU A CA 1
ATOM 2846 C C . LEU A 1 339 ? -3.280 -3.102 4.415 1.00 98.00 339 LEU A C 1
ATOM 2848 O O . LEU A 1 339 ? -3.731 -2.673 5.477 1.00 98.00 339 LEU A O 1
ATOM 2852 N N . SER A 1 340 ? -3.285 -2.381 3.293 1.00 97.19 340 SER A N 1
ATOM 2853 C CA . SER A 1 340 ? -3.874 -1.041 3.194 1.00 97.19 340 SER A CA 1
ATOM 2854 C C . SER A 1 340 ? -5.356 -1.015 3.559 1.00 97.19 340 SER A C 1
ATOM 2856 O O . SER A 1 340 ? -5.796 -0.160 4.331 1.00 97.19 340 SER A O 1
ATOM 2858 N N . ALA A 1 341 ? -6.133 -1.977 3.060 1.00 96.50 341 ALA A N 1
ATOM 2859 C CA . ALA A 1 341 ? -7.543 -2.097 3.410 1.00 96.50 341 ALA A CA 1
ATOM 2860 C C . ALA A 1 341 ? -7.744 -2.415 4.900 1.00 96.50 341 ALA A C 1
ATOM 2862 O O . ALA A 1 341 ? -8.606 -1.814 5.542 1.00 96.50 341 ALA A O 1
ATOM 2863 N N . LEU A 1 342 ? -6.917 -3.292 5.479 1.00 96.06 342 LEU A N 1
ATOM 2864 C CA . LEU A 1 342 ? -6.946 -3.576 6.915 1.00 96.06 342 LEU A CA 1
ATOM 2865 C C . LEU A 1 342 ? -6.575 -2.347 7.752 1.00 96.06 342 LEU A C 1
ATOM 2867 O O . LEU A 1 342 ? -7.203 -2.111 8.782 1.00 96.06 342 LEU A O 1
ATOM 2871 N N . CYS A 1 343 ? -5.610 -1.538 7.307 1.00 95.00 343 CYS A N 1
ATOM 2872 C CA . CYS A 1 343 ? -5.270 -0.260 7.936 1.00 95.00 343 CYS A CA 1
ATOM 2873 C C . CYS A 1 343 ? -6.476 0.694 7.923 1.00 95.00 343 CYS A C 1
ATOM 2875 O O . CYS A 1 343 ? -6.849 1.245 8.962 1.00 95.00 343 CYS A O 1
ATOM 2877 N N . LYS A 1 344 ? -7.173 0.793 6.785 1.00 94.38 344 LYS A N 1
ATOM 2878 C CA . LYS A 1 344 ? -8.414 1.569 6.661 1.00 94.38 344 LYS A CA 1
ATOM 2879 C C . LYS A 1 344 ? -9.515 1.065 7.599 1.00 94.38 344 LYS A C 1
ATOM 2881 O O . LYS A 1 344 ? -10.167 1.875 8.259 1.00 94.38 344 LYS A O 1
ATOM 2886 N N . PHE A 1 345 ? -9.713 -0.251 7.703 1.00 92.50 345 PHE A N 1
ATOM 2887 C CA . PHE A 1 345 ? -10.677 -0.840 8.641 1.00 92.50 345 PHE A CA 1
ATOM 2888 C C . PHE A 1 345 ? -10.299 -0.572 10.096 1.00 92.50 345 PHE A C 1
ATOM 2890 O O . PHE A 1 345 ? -11.171 -0.209 10.884 1.00 92.50 345 PHE A O 1
ATOM 2897 N N . ALA A 1 346 ? -9.015 -0.685 10.442 1.00 87.94 346 ALA A N 1
ATOM 2898 C CA . ALA A 1 346 ? -8.513 -0.381 11.775 1.00 87.94 346 ALA A CA 1
ATOM 2899 C C . ALA A 1 346 ? -8.797 1.068 12.163 1.00 87.94 346 ALA A C 1
ATOM 2901 O O . ALA A 1 346 ? -9.326 1.321 13.245 1.00 87.94 346 ALA A O 1
ATOM 2902 N N . ARG A 1 347 ? -8.522 2.011 11.258 1.00 87.12 347 ARG A N 1
ATOM 2903 C CA . ARG A 1 347 ? -8.798 3.431 11.482 1.00 87.12 347 ARG A CA 1
ATOM 2904 C C . ARG A 1 347 ? -10.290 3.701 11.645 1.00 87.12 347 ARG A C 1
ATOM 2906 O O . ARG A 1 347 ? -10.675 4.355 12.606 1.00 87.12 347 ARG A O 1
ATOM 2913 N N . ALA A 1 348 ? -11.127 3.163 10.759 1.00 87.12 348 ALA A N 1
ATOM 2914 C CA . ALA A 1 348 ? -12.576 3.338 10.842 1.00 87.12 348 ALA A CA 1
ATOM 2915 C C . ALA A 1 348 ? -13.163 2.719 12.123 1.00 87.12 348 ALA A C 1
ATOM 2917 O O . ALA A 1 348 ? -14.064 3.290 12.735 1.00 87.12 348 ALA A O 1
ATOM 2918 N N . HIS A 1 349 ? -12.656 1.558 12.550 1.00 83.69 349 HIS A N 1
ATOM 2919 C CA . HIS A 1 349 ? -13.049 0.941 13.816 1.00 83.69 349 HIS A CA 1
ATOM 2920 C C . HIS A 1 349 ? -12.632 1.813 15.003 1.00 83.69 349 HIS A C 1
ATOM 2922 O O . HIS A 1 349 ? -13.430 2.051 15.904 1.00 83.69 349 HIS A O 1
ATOM 2928 N N . TYR A 1 350 ? -11.413 2.343 14.966 1.00 76.00 350 TYR A N 1
ATOM 2929 C CA . TYR A 1 350 ? -10.891 3.211 16.009 1.00 76.00 350 TYR A CA 1
ATOM 2930 C C . TYR A 1 350 ? -11.643 4.549 16.106 1.00 76.00 350 TYR A C 1
ATOM 2932 O O . TYR A 1 350 ? -11.986 4.968 17.206 1.00 76.00 350 TYR A O 1
ATOM 2940 N N . GLN A 1 351 ? -11.991 5.170 14.975 1.00 77.25 351 GLN A N 1
ATOM 2941 C CA . GLN A 1 351 ? -12.813 6.388 14.930 1.00 77.25 351 GLN A CA 1
ATOM 2942 C C . GLN A 1 351 ? -14.192 6.173 15.562 1.00 77.25 351 GLN A C 1
ATOM 2944 O O . GLN A 1 351 ? -14.629 6.975 16.383 1.00 77.25 351 GLN A O 1
ATOM 2949 N N . LYS A 1 352 ? -14.842 5.041 15.262 1.00 76.12 352 LYS A N 1
ATOM 2950 C CA . LYS A 1 352 ? -16.119 4.678 15.894 1.00 76.12 352 LYS A CA 1
ATOM 2951 C C . LYS A 1 352 ? -16.002 4.524 17.408 1.00 76.12 352 LYS A C 1
ATOM 2953 O O . LYS A 1 352 ? -16.933 4.891 18.113 1.00 76.12 352 LYS A O 1
ATOM 2958 N N . LEU A 1 353 ? -14.882 3.994 17.907 1.00 68.25 353 LEU A N 1
ATOM 2959 C CA . LEU A 1 353 ? -14.634 3.914 19.348 1.00 68.25 353 LEU A CA 1
ATOM 2960 C C . LEU A 1 353 ? -14.418 5.307 19.961 1.00 68.25 353 LEU A C 1
ATOM 2962 O O . LEU A 1 353 ? -14.914 5.560 21.052 1.00 68.25 353 LEU A O 1
ATOM 2966 N N . SER A 1 354 ? -13.739 6.224 19.262 1.00 64.81 354 SER A N 1
ATOM 2967 C CA . SER A 1 354 ? -13.501 7.584 19.769 1.00 64.81 354 SER A CA 1
ATOM 2968 C C . SER A 1 354 ? -14.716 8.518 19.697 1.00 64.81 354 SER A C 1
ATOM 2970 O O . SER A 1 354 ? -14.830 9.412 20.524 1.00 64.81 354 SER A O 1
ATOM 2972 N N . GLU A 1 355 ? -15.619 8.341 18.728 1.00 63.56 355 GLU A N 1
ATOM 2973 C CA . GLU A 1 355 ? -16.784 9.225 18.519 1.00 63.56 355 GLU A CA 1
ATOM 2974 C C . GLU A 1 355 ? -18.019 8.816 19.342 1.00 63.56 355 GLU A C 1
ATOM 2976 O O . GLU A 1 355 ? -18.886 9.642 19.621 1.00 63.56 355 GLU A O 1
ATOM 2981 N N . ALA A 1 356 ? -18.096 7.557 19.780 1.00 54.66 356 ALA A N 1
ATOM 2982 C CA . ALA A 1 356 ? -19.238 7.013 20.514 1.00 54.66 356 ALA A CA 1
ATOM 2983 C C . ALA A 1 356 ? -19.506 7.512 21.962 1.00 54.66 356 ALA A C 1
ATOM 2985 O O . ALA A 1 356 ? -20.612 7.233 22.434 1.00 54.66 356 ALA A O 1
ATOM 2986 N N . PRO A 1 357 ? -18.628 8.222 22.714 1.00 61.78 357 PRO A N 1
ATOM 2987 C CA . PRO A 1 357 ? -18.925 8.492 24.122 1.00 61.78 357 PRO A CA 1
ATOM 2988 C C . PRO A 1 357 ? -20.024 9.550 24.317 1.00 61.78 357 PRO A C 1
ATOM 2990 O O . PRO A 1 357 ? -21.019 9.299 24.986 1.00 61.78 357 PRO A O 1
ATOM 2993 N N . HIS A 1 358 ? -19.891 10.754 23.760 1.00 64.12 358 HIS A N 1
ATOM 2994 C CA . HIS A 1 358 ? -20.577 11.910 24.354 1.00 64.12 358 HIS A CA 1
ATOM 2995 C C . HIS A 1 358 ? -22.104 11.925 24.214 1.00 64.12 358 HIS A C 1
ATOM 2997 O O . HIS A 1 358 ? -22.796 12.240 25.184 1.00 64.12 358 HIS A O 1
ATOM 3003 N N . GLU A 1 359 ? -22.643 11.601 23.038 1.00 68.12 359 GLU A N 1
ATOM 3004 C CA . GLU A 1 359 ? -24.091 11.666 22.803 1.00 68.12 359 GLU A CA 1
ATOM 3005 C C . GLU A 1 359 ? -24.813 10.479 23.459 1.00 68.12 359 GLU A C 1
ATOM 3007 O O . GLU A 1 359 ? -25.785 10.675 24.186 1.00 68.12 359 GLU A O 1
ATOM 3012 N N . SER A 1 360 ? -24.243 9.272 23.357 1.00 70.69 360 SER A N 1
ATOM 3013 C CA . SER A 1 360 ? -24.767 8.084 24.041 1.00 70.69 360 SER A CA 1
ATOM 3014 C C . SER A 1 360 ? -24.690 8.192 25.569 1.00 70.69 360 SER A C 1
ATOM 3016 O O . SER A 1 360 ? -25.612 7.738 26.247 1.00 70.69 360 SER A O 1
ATOM 3018 N N . ILE A 1 361 ? -23.624 8.780 26.132 1.00 76.00 361 ILE A N 1
ATOM 3019 C CA . ILE A 1 361 ? -23.512 9.028 27.582 1.00 76.00 361 ILE A CA 1
ATOM 3020 C C . ILE A 1 361 ? -24.567 10.040 28.018 1.00 76.00 361 ILE A C 1
ATOM 3022 O O . ILE A 1 361 ? -25.214 9.850 29.046 1.00 76.00 361 ILE A O 1
ATOM 3026 N N . ARG A 1 362 ? -24.762 11.111 27.244 1.00 79.62 362 ARG A N 1
ATOM 3027 C CA . ARG A 1 362 ? -25.760 12.137 27.551 1.00 79.62 362 ARG A CA 1
ATOM 3028 C C . ARG A 1 362 ? -27.175 11.558 27.535 1.00 79.62 362 ARG A C 1
ATOM 3030 O O . ARG A 1 362 ? -27.934 11.807 28.470 1.00 79.62 362 ARG A O 1
ATOM 3037 N N . ASP A 1 363 ? -27.515 10.756 26.531 1.00 80.62 363 ASP A N 1
ATOM 3038 C CA . ASP A 1 363 ? -28.817 10.088 26.457 1.00 80.62 363 ASP A CA 1
ATOM 3039 C C . ASP A 1 363 ? -29.013 9.102 27.611 1.00 80.62 363 ASP A C 1
ATOM 3041 O O . ASP A 1 363 ? -30.079 9.082 28.228 1.00 80.62 363 ASP A O 1
ATOM 3045 N N . PHE A 1 364 ? -27.969 8.356 27.980 1.00 80.12 364 PHE A N 1
ATOM 3046 C CA . PHE A 1 364 ? 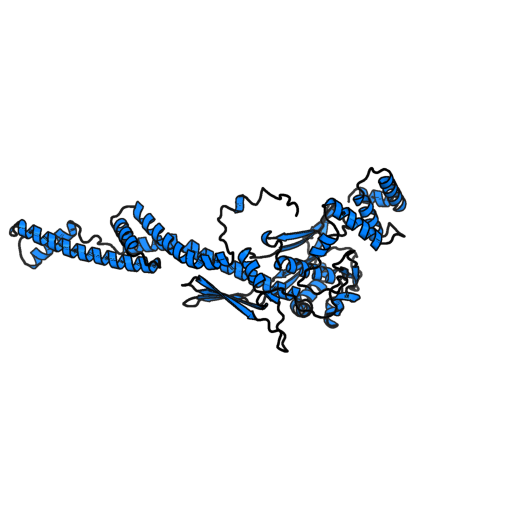-27.989 7.472 29.143 1.00 80.12 364 PHE A CA 1
ATOM 3047 C C . PHE A 1 364 ? -28.205 8.233 30.462 1.00 80.12 364 PHE A C 1
ATOM 3049 O O . PHE A 1 364 ? -29.045 7.837 31.273 1.00 80.12 364 PHE A O 1
ATOM 3056 N N . ILE A 1 365 ? -27.498 9.347 30.674 1.00 83.12 365 ILE A N 1
ATOM 3057 C CA . ILE A 1 365 ? -27.664 10.210 31.853 1.00 83.12 365 ILE A CA 1
ATOM 3058 C C . ILE A 1 365 ? -29.092 10.758 31.909 1.00 83.12 365 ILE A C 1
ATOM 3060 O O . ILE A 1 365 ? -29.745 10.668 32.949 1.00 83.12 365 ILE A O 1
ATOM 3064 N N . ARG A 1 366 ? -29.620 11.277 30.795 1.00 83.75 366 ARG A N 1
ATOM 3065 C CA . ARG A 1 366 ? -30.994 11.804 30.721 1.00 83.75 366 ARG A CA 1
ATOM 3066 C C . ARG A 1 366 ? -32.042 10.730 30.964 1.00 83.75 366 ARG A C 1
ATOM 3068 O O . ARG A 1 366 ? -32.978 10.964 31.727 1.00 83.75 366 ARG A O 1
ATOM 3075 N N . PHE A 1 367 ? -31.874 9.558 30.358 1.00 82.88 367 PHE A N 1
ATOM 3076 C CA . PHE A 1 367 ? -32.741 8.411 30.592 1.00 82.88 367 PHE A CA 1
ATOM 3077 C C . PHE A 1 367 ? -32.721 8.019 32.071 1.00 82.88 367 PHE A C 1
ATOM 3079 O O . PHE A 1 367 ? -33.777 7.925 32.688 1.00 82.88 367 PHE A O 1
ATOM 3086 N N . THR A 1 368 ? -31.539 7.904 32.675 1.00 84.19 368 THR A N 1
ATOM 3087 C CA . THR A 1 368 ? -31.387 7.578 34.100 1.00 84.19 368 THR A CA 1
ATOM 3088 C C . THR A 1 368 ? -32.057 8.630 34.985 1.00 84.19 368 THR A C 1
ATOM 3090 O O . THR A 1 368 ? -32.817 8.270 35.881 1.00 84.19 368 THR A O 1
ATOM 3093 N N . ARG A 1 369 ? -31.886 9.928 34.687 1.00 84.56 369 ARG A N 1
ATOM 3094 C CA . ARG A 1 369 ? -32.589 11.017 35.392 1.00 84.56 369 ARG A CA 1
ATOM 3095 C C . ARG A 1 369 ? -34.098 10.886 35.285 1.00 84.56 369 ARG A C 1
ATOM 3097 O O . ARG A 1 369 ? -34.800 11.105 36.264 1.00 84.56 369 ARG A O 1
ATOM 3104 N N . SER A 1 370 ? -34.592 10.530 34.099 1.00 82.38 370 SER A N 1
ATOM 3105 C CA . SER A 1 370 ? -36.025 10.376 33.864 1.00 82.38 370 SER A CA 1
ATOM 3106 C C . SER A 1 370 ? -36.639 9.270 34.716 1.00 82.38 370 SER A C 1
ATOM 3108 O O . SER A 1 370 ? -37.804 9.384 35.049 1.00 82.38 370 SER A O 1
ATOM 3110 N N . GLN A 1 371 ? -35.876 8.246 35.116 1.00 83.69 371 GLN A N 1
ATOM 3111 C CA . GLN A 1 371 ? -36.373 7.166 35.976 1.00 83.69 371 GLN A CA 1
ATOM 3112 C C . GLN A 1 371 ? -36.399 7.544 37.471 1.00 83.69 371 GLN A C 1
ATOM 3114 O O . GLN A 1 371 ? -37.006 6.838 38.273 1.00 83.69 371 GLN A O 1
ATOM 3119 N N . LEU A 1 372 ? -35.771 8.658 37.866 1.00 86.31 372 LEU A N 1
ATOM 3120 C CA . LEU A 1 372 ? -35.652 9.114 39.258 1.00 86.31 372 LEU A CA 1
ATOM 3121 C C . LEU A 1 372 ? -36.751 10.125 39.624 1.00 86.31 372 LEU A C 1
ATOM 3123 O O . LEU A 1 372 ? -36.472 11.223 40.099 1.00 86.31 372 LEU A O 1
ATOM 3127 N N . HIS A 1 373 ? -38.016 9.766 39.397 1.00 78.94 373 HIS A N 1
ATOM 3128 C CA . HIS A 1 373 ? -39.158 10.678 39.568 1.00 78.94 373 HIS A CA 1
ATOM 3129 C C . HIS A 1 373 ? -39.358 11.216 40.998 1.00 78.94 373 HIS A C 1
ATOM 3131 O O . HIS A 1 373 ? -40.009 12.243 41.173 1.00 78.94 373 HIS A O 1
ATOM 3137 N N . GLU A 1 374 ? -38.820 10.535 42.010 1.00 80.31 374 GLU A N 1
ATOM 3138 C CA . GLU A 1 374 ? -39.082 10.817 43.428 1.00 80.31 374 GLU A CA 1
ATOM 3139 C C . GLU A 1 374 ? -37.828 11.235 44.221 1.00 80.31 374 GLU A C 1
ATO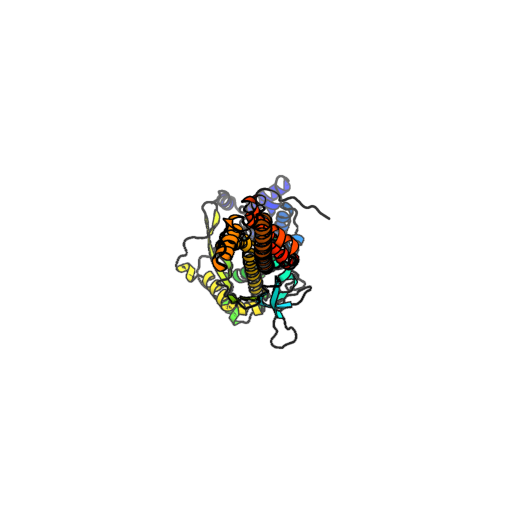M 3141 O O . GLU A 1 374 ? -37.884 11.340 45.446 1.00 80.31 374 GLU A O 1
ATOM 3146 N N . TYR A 1 375 ? -36.703 11.488 43.542 1.00 84.31 375 TYR A N 1
ATOM 3147 C CA . TYR A 1 375 ? -35.449 11.897 44.182 1.00 84.31 375 TYR A CA 1
ATOM 3148 C C . TYR A 1 375 ? -35.345 13.433 44.334 1.00 84.31 375 TYR A C 1
ATOM 3150 O O . TYR A 1 375 ? -35.702 14.155 43.399 1.00 84.31 375 TYR A O 1
ATOM 3158 N N . PRO A 1 376 ? -34.787 13.960 45.445 1.00 89.44 376 PRO A N 1
ATOM 3159 C CA . PRO A 1 376 ? -34.374 13.235 46.650 1.00 89.44 376 PRO A CA 1
ATOM 3160 C C . PRO A 1 376 ? -35.583 12.844 47.499 1.00 89.44 376 PRO A C 1
ATOM 3162 O O . PRO A 1 376 ? -36.496 13.654 47.684 1.00 89.44 376 PRO A O 1
ATOM 3165 N N . HIS A 1 377 ? -35.579 11.643 48.074 1.00 88.56 377 HIS A N 1
ATOM 3166 C CA . HIS A 1 377 ? -36.657 11.190 48.950 1.00 88.56 377 HIS A CA 1
ATOM 3167 C C . HIS A 1 377 ? -36.633 11.907 50.303 1.00 88.56 377 HIS A C 1
ATOM 3169 O O . HIS A 1 377 ? -37.683 12.119 50.906 1.00 88.56 377 HIS A O 1
ATOM 3175 N N . ALA A 1 378 ? -35.466 12.331 50.790 1.00 91.81 378 ALA A N 1
ATOM 3176 C CA . ALA A 1 378 ? -35.315 13.019 52.073 1.00 91.81 378 ALA A CA 1
ATOM 3177 C C . ALA A 1 378 ? -35.693 14.518 52.055 1.00 91.81 378 ALA A C 1
ATOM 3179 O O . ALA A 1 378 ? -35.171 15.298 52.855 1.00 91.81 378 ALA A O 1
ATOM 3180 N N . ASN A 1 379 ? -36.600 14.942 51.172 1.00 91.62 379 ASN A N 1
ATOM 3181 C CA . ASN A 1 379 ? -37.096 16.319 51.143 1.00 91.62 379 ASN A CA 1
ATOM 3182 C C . ASN A 1 379 ? -38.164 16.580 52.231 1.00 91.62 379 ASN A C 1
ATOM 3184 O O . ASN A 1 379 ? -38.837 15.662 52.705 1.00 91.62 379 ASN A O 1
ATOM 3188 N N . ASP A 1 380 ? -38.335 17.847 52.627 1.00 93.38 380 ASP A N 1
ATOM 3189 C CA . ASP A 1 380 ? -39.267 18.247 53.699 1.00 93.38 380 ASP A CA 1
ATOM 3190 C C . ASP A 1 380 ? -40.709 17.785 53.441 1.00 93.38 380 ASP A C 1
ATOM 3192 O O . ASP A 1 380 ? -41.407 17.366 54.366 1.00 93.38 380 ASP A O 1
ATOM 3196 N N . PHE A 1 381 ? -41.145 17.818 52.179 1.00 92.88 381 PHE A N 1
ATOM 3197 C CA . PHE A 1 381 ? -42.483 17.390 51.781 1.00 92.88 381 PHE A CA 1
ATOM 3198 C C . PHE A 1 381 ? -42.702 15.894 52.034 1.00 92.88 381 PHE A C 1
ATOM 3200 O O . PHE A 1 381 ? -43.701 15.507 52.640 1.00 92.88 381 PHE A O 1
ATOM 3207 N N . SER A 1 382 ? -41.753 15.058 51.622 1.00 93.00 382 SER A N 1
ATOM 3208 C CA . SER A 1 382 ? -41.806 13.604 51.784 1.00 93.00 382 SER A CA 1
ATOM 3209 C C . SER A 1 382 ? -41.731 13.224 53.257 1.00 93.00 382 SER A C 1
ATOM 3211 O O . SER A 1 382 ? -42.531 12.412 53.720 1.00 93.00 382 SER A O 1
ATOM 3213 N N . VAL A 1 383 ? -40.846 13.869 54.026 1.00 95.44 383 VAL A N 1
ATOM 3214 C CA . VAL A 1 383 ? -40.760 13.680 55.484 1.00 95.44 383 VAL A CA 1
ATOM 3215 C C . VAL A 1 383 ? -42.104 13.984 56.150 1.00 95.44 383 VAL A C 1
ATOM 3217 O O . VAL A 1 383 ? -42.586 13.184 56.952 1.00 95.44 383 VAL A O 1
ATOM 3220 N N . GLU A 1 384 ? -42.745 15.098 55.795 1.00 96.19 384 GLU A N 1
ATOM 3221 C CA . GLU A 1 384 ? -44.047 15.472 56.355 1.00 96.19 384 GLU A CA 1
ATOM 3222 C C . GLU A 1 384 ? -45.179 14.543 55.886 1.00 96.19 384 GLU A C 1
ATOM 3224 O O . GLU A 1 384 ? -46.079 14.219 56.665 1.00 96.19 384 GLU A O 1
ATOM 3229 N N . MET A 1 385 ? -45.136 14.072 54.637 1.00 96.06 385 MET A N 1
ATOM 3230 C CA . MET A 1 385 ? -46.089 13.100 54.098 1.00 96.06 385 MET A CA 1
ATOM 3231 C C . MET A 1 385 ? -46.023 11.774 54.866 1.00 96.06 385 MET A C 1
ATOM 3233 O O . MET A 1 385 ? -47.055 11.285 55.331 1.00 96.06 385 MET A O 1
ATOM 3237 N N . TYR A 1 386 ? -44.825 11.209 55.044 1.00 96.25 386 TYR A N 1
ATOM 3238 C CA . TYR A 1 386 ? -44.624 9.972 55.803 1.00 96.25 386 TYR A CA 1
ATOM 3239 C C . TYR A 1 386 ? -44.958 10.149 57.287 1.00 96.25 386 TYR A C 1
ATOM 3241 O O . TYR A 1 386 ? -45.568 9.261 57.880 1.00 96.25 386 TYR A O 1
ATOM 3249 N N . TYR A 1 387 ? -44.643 11.309 57.871 1.00 97.12 387 TYR A N 1
ATOM 3250 C CA . TYR A 1 387 ? -45.031 11.645 59.242 1.00 97.12 387 TYR A CA 1
ATOM 3251 C C . TYR A 1 387 ? -46.555 11.608 59.416 1.00 97.12 387 TYR A C 1
ATOM 3253 O O . TYR A 1 387 ? -47.066 10.903 60.287 1.00 97.12 387 TYR A O 1
ATOM 3261 N N . LYS A 1 388 ? -47.301 12.295 58.542 1.00 96.12 388 LYS A N 1
ATOM 3262 C CA . LYS A 1 388 ? -48.773 12.288 58.564 1.00 96.12 388 LYS A CA 1
ATOM 3263 C C . LYS A 1 388 ? -49.351 10.896 58.326 1.00 96.12 388 LYS A C 1
ATOM 3265 O O . LYS A 1 388 ? -50.317 10.528 58.990 1.00 96.12 388 LYS A O 1
ATOM 3270 N N . LYS A 1 389 ? -48.758 10.125 57.410 1.00 96.75 389 LYS A N 1
ATOM 3271 C CA . LYS A 1 389 ? -49.157 8.742 57.130 1.00 96.75 389 LYS A CA 1
ATOM 3272 C C . LYS A 1 389 ? -49.010 7.855 58.370 1.00 96.75 389 LYS A C 1
ATOM 3274 O O . LYS A 1 389 ? -49.974 7.194 58.737 1.00 96.75 389 LYS A O 1
ATOM 3279 N N . LEU A 1 390 ? -47.868 7.912 59.058 1.00 96.25 390 LEU A N 1
ATOM 3280 C CA . LEU A 1 390 ? -47.634 7.147 60.287 1.00 96.25 390 LEU A CA 1
ATOM 3281 C C . LEU A 1 390 ? -48.616 7.529 61.399 1.00 96.25 390 LEU A C 1
ATOM 3283 O O . LEU A 1 390 ? -49.147 6.650 62.073 1.00 96.25 390 LEU A O 1
ATOM 3287 N N . LEU A 1 391 ? -48.902 8.821 61.583 1.00 95.88 391 LEU A N 1
ATOM 3288 C CA . LEU A 1 391 ? -49.898 9.254 62.567 1.00 95.88 391 LEU A CA 1
ATOM 3289 C C . LEU A 1 391 ? -51.300 8.731 62.241 1.00 95.88 391 LEU A C 1
ATOM 3291 O O . LEU A 1 391 ? -51.998 8.249 63.134 1.00 95.88 391 LEU A O 1
ATOM 3295 N N . LEU A 1 392 ? -51.694 8.785 60.967 1.00 95.50 392 LEU A N 1
ATOM 3296 C CA . LEU A 1 392 ? -52.984 8.285 60.501 1.00 95.50 392 LEU A CA 1
ATOM 3297 C C . LEU A 1 392 ? -53.116 6.769 60.703 1.00 95.50 392 LEU A C 1
ATOM 3299 O O . LEU A 1 392 ? -54.135 6.316 61.220 1.00 95.50 392 LEU A O 1
ATOM 3303 N N . GLU A 1 393 ? -52.084 6.004 60.341 1.00 95.88 393 GLU A N 1
ATOM 3304 C CA . GLU A 1 393 ? -52.027 4.542 60.502 1.00 95.88 393 GLU A CA 1
ATOM 3305 C C . GLU A 1 393 ? -52.104 4.106 61.972 1.00 95.88 393 GLU A C 1
ATOM 3307 O O . GLU A 1 393 ? -52.604 3.025 62.266 1.00 95.88 393 GLU A O 1
ATOM 3312 N N . ASN A 1 394 ? -51.666 4.962 62.898 1.00 95.75 394 ASN A N 1
ATOM 3313 C CA . ASN A 1 394 ? -51.734 4.716 64.339 1.00 95.75 394 ASN A CA 1
ATOM 3314 C C . ASN A 1 394 ? -52.941 5.392 65.021 1.00 95.75 394 ASN A C 1
ATOM 3316 O O . ASN A 1 394 ? -53.045 5.362 66.246 1.00 95.75 394 ASN A O 1
ATOM 3320 N N . HIS A 1 395 ? -53.856 6.001 64.257 1.00 96.19 395 HIS A N 1
ATOM 3321 C CA . HIS A 1 395 ? -55.024 6.737 64.763 1.00 96.19 395 HIS A CA 1
ATOM 3322 C C . HIS A 1 395 ? -54.687 7.889 65.737 1.00 96.19 395 HIS A C 1
ATOM 3324 O O . HIS A 1 395 ? -55.472 8.211 66.633 1.00 96.19 395 HIS A O 1
ATOM 3330 N N . ILE A 1 396 ? -53.535 8.542 65.561 1.00 96.19 396 ILE A N 1
ATOM 3331 C CA . ILE A 1 396 ? -53.071 9.658 66.397 1.00 96.19 396 ILE A CA 1
ATOM 3332 C C . ILE A 1 396 ? -53.341 10.987 65.680 1.00 96.19 396 ILE A C 1
ATOM 3334 O O . ILE A 1 396 ? -52.927 11.198 64.543 1.00 96.19 396 ILE A O 1
ATOM 3338 N N . SER A 1 397 ? -54.007 11.927 66.357 1.00 94.19 397 SER A N 1
ATOM 3339 C CA . SER A 1 397 ? -54.153 13.300 65.853 1.00 94.19 397 SER A CA 1
ATOM 3340 C C . SER A 1 397 ? -52.820 14.045 65.932 1.00 94.19 397 SER A C 1
ATOM 3342 O O . SER A 1 397 ? -52.184 14.059 66.985 1.00 94.19 397 SER A O 1
ATOM 3344 N N . SER A 1 398 ? -52.428 14.745 64.863 1.00 91.31 398 SER A N 1
ATOM 3345 C CA . SER A 1 398 ? -51.195 15.550 64.833 1.00 91.31 398 SER A CA 1
ATOM 3346 C C . SER A 1 398 ? -51.152 16.654 65.893 1.00 91.31 398 SER A C 1
ATOM 3348 O O . SER A 1 398 ? -50.068 17.096 66.255 1.00 91.31 398 SER A O 1
ATOM 3350 N N . PHE A 1 399 ? -52.310 17.088 66.400 1.00 91.94 399 PHE A N 1
ATOM 3351 C CA . PHE A 1 399 ? -52.411 18.073 67.483 1.00 91.94 399 PHE A CA 1
ATOM 3352 C C . PHE A 1 399 ? -52.094 17.491 68.867 1.00 91.94 399 PHE A C 1
ATOM 3354 O O . PHE A 1 399 ? -51.817 18.249 69.791 1.00 91.94 399 PHE A O 1
ATOM 3361 N N . ASN A 1 400 ? -52.119 16.163 69.007 1.00 93.81 400 ASN A N 1
ATOM 3362 C CA . ASN A 1 400 ? -51.895 15.472 70.277 1.00 93.81 400 ASN A CA 1
ATOM 3363 C C . ASN A 1 400 ? -50.444 15.005 70.457 1.00 93.81 400 ASN A C 1
ATOM 3365 O O . ASN A 1 400 ? -50.126 14.426 71.491 1.00 93.81 400 ASN A O 1
ATOM 3369 N N . VAL A 1 401 ? -49.571 15.232 69.470 1.00 94.50 401 VAL A N 1
ATOM 3370 C CA . VAL A 1 401 ? -48.159 14.836 69.536 1.00 94.50 401 VAL A CA 1
ATOM 3371 C C . VAL A 1 401 ? -47.336 16.008 70.077 1.00 94.50 401 VAL A C 1
ATOM 3373 O O . VAL A 1 401 ? -47.317 17.070 69.446 1.00 94.50 401 VAL A O 1
ATOM 3376 N N . PRO A 1 402 ? -46.635 15.858 71.216 1.00 96.75 402 PRO A N 1
ATOM 3377 C CA . PRO A 1 402 ? -45.716 16.875 71.713 1.00 96.75 402 PRO A CA 1
ATOM 3378 C C . PRO A 1 402 ? -44.694 17.280 70.646 1.00 96.75 402 PRO A C 1
ATOM 3380 O O . PRO A 1 402 ? -44.153 16.433 69.936 1.00 96.75 402 PRO A O 1
ATOM 3383 N N . TYR A 1 403 ? -44.369 18.574 70.557 1.00 94.56 403 TYR A N 1
ATOM 3384 C CA . TYR A 1 403 ? -43.447 19.096 69.536 1.00 94.56 403 TYR A CA 1
ATOM 3385 C C . TYR A 1 403 ? -42.102 18.351 69.500 1.00 94.56 403 TYR A C 1
ATOM 3387 O O . TYR A 1 403 ? -41.581 18.069 68.423 1.00 94.56 403 TYR A O 1
ATOM 3395 N N . ALA A 1 404 ? -41.557 17.999 70.670 1.00 94.38 404 ALA A N 1
ATOM 3396 C CA . ALA A 1 404 ? -40.285 17.289 70.768 1.00 94.38 404 ALA A CA 1
ATOM 3397 C C . ALA A 1 404 ? -40.358 15.880 70.149 1.00 94.38 404 ALA A C 1
ATOM 3399 O O . ALA A 1 404 ? -39.457 15.492 69.410 1.00 94.38 404 ALA A O 1
ATOM 3400 N N . GLU A 1 405 ? -41.452 15.150 70.391 1.00 94.75 405 GLU A N 1
ATOM 3401 C CA . GLU A 1 405 ? -41.700 13.818 69.825 1.00 94.75 405 GLU A CA 1
ATOM 3402 C C . GLU A 1 405 ? -41.974 13.893 68.322 1.00 94.75 405 GLU A C 1
ATOM 3404 O O . GLU A 1 405 ? -41.425 13.111 67.549 1.00 94.75 405 GLU A O 1
ATOM 3409 N N . ALA A 1 406 ? -42.748 14.891 67.885 1.00 93.62 406 ALA A N 1
ATOM 3410 C CA . ALA A 1 406 ? -43.004 15.144 66.473 1.00 93.62 406 ALA A CA 1
ATOM 3411 C C . ALA A 1 406 ? -41.706 15.448 65.710 1.00 93.62 406 ALA A C 1
ATOM 3413 O O . ALA A 1 406 ? -41.489 14.950 64.606 1.00 93.62 406 ALA A O 1
ATOM 3414 N N . ASN A 1 407 ? -40.824 16.259 66.299 1.00 94.75 407 ASN A N 1
ATOM 3415 C CA . ASN A 1 407 ? -39.529 16.574 65.712 1.00 94.75 407 ASN A CA 1
ATOM 3416 C C . ASN A 1 407 ? -38.600 15.350 65.698 1.00 94.75 407 ASN A C 1
ATOM 3418 O O . ASN A 1 407 ? -37.969 15.081 64.680 1.00 94.75 407 ASN A O 1
ATOM 3422 N N . ALA A 1 408 ? -38.556 14.575 66.787 1.00 95.88 408 ALA A N 1
ATOM 3423 C CA . ALA A 1 408 ? -37.777 13.340 66.849 1.00 95.88 408 ALA A CA 1
ATOM 3424 C C . ALA A 1 408 ? -38.230 12.325 65.786 1.00 95.88 408 ALA A C 1
ATOM 3426 O O . ALA A 1 408 ? -37.394 11.766 65.078 1.00 95.88 408 ALA A O 1
ATOM 3427 N N . LEU A 1 409 ? -39.544 12.149 65.607 1.00 95.62 409 LEU A N 1
ATOM 3428 C CA . LEU A 1 409 ? -40.096 11.254 64.591 1.00 95.62 409 LEU A CA 1
ATOM 3429 C C . LEU A 1 409 ? -39.781 11.738 63.169 1.00 95.62 409 LEU A C 1
ATOM 3431 O O . LEU A 1 409 ? -39.373 10.937 62.332 1.00 95.62 409 LEU A O 1
ATOM 3435 N N . ARG A 1 410 ? -39.897 13.042 62.887 1.00 96.62 410 ARG A N 1
ATOM 3436 C CA . ARG A 1 410 ? -39.492 13.613 61.587 1.00 96.62 410 ARG A CA 1
ATOM 3437 C C . ARG A 1 410 ? -38.006 13.423 61.304 1.00 96.62 410 ARG A C 1
ATOM 3439 O O . ARG A 1 410 ? -37.647 13.100 60.174 1.00 96.62 410 ARG A O 1
ATOM 3446 N N . MET A 1 411 ? -37.151 13.600 62.310 1.00 95.31 411 MET A N 1
ATOM 3447 C CA . MET A 1 411 ? -35.713 13.352 62.186 1.00 95.31 411 MET A CA 1
ATOM 3448 C C . MET A 1 411 ? -35.418 11.881 61.892 1.00 95.31 411 MET A C 1
ATOM 3450 O O . MET A 1 411 ? -34.576 11.592 61.044 1.00 95.31 411 MET A O 1
ATOM 3454 N N . GLU A 1 412 ? -36.136 10.955 62.529 1.00 96.25 412 GLU A N 1
ATOM 3455 C CA . GLU A 1 412 ? -35.994 9.523 62.263 1.00 96.25 412 GLU A CA 1
ATOM 3456 C C . GLU A 1 412 ? -36.473 9.148 60.852 1.00 96.25 412 GLU A C 1
ATOM 3458 O O . GLU A 1 412 ? -35.757 8.461 60.126 1.00 96.25 412 GLU A O 1
ATOM 3463 N N . ILE A 1 413 ? -37.625 9.665 60.410 1.00 95.75 413 ILE A N 1
ATOM 3464 C CA . ILE A 1 413 ? -38.116 9.494 59.031 1.00 95.75 413 ILE A CA 1
ATOM 3465 C C . ILE A 1 413 ? -37.094 10.046 58.034 1.00 95.75 413 ILE A C 1
ATOM 3467 O O . ILE A 1 413 ? -36.737 9.368 57.073 1.00 95.75 413 ILE A O 1
ATOM 3471 N N . ARG A 1 414 ? -36.571 11.254 58.277 1.00 96.94 414 ARG A N 1
ATOM 3472 C CA . ARG A 1 414 ? -35.536 11.864 57.436 1.00 96.94 414 ARG A CA 1
ATOM 3473 C C . ARG A 1 414 ? -34.293 10.986 57.358 1.00 96.94 414 ARG A C 1
ATOM 3475 O O . ARG A 1 414 ? -33.801 10.762 56.261 1.00 96.94 414 ARG A O 1
ATOM 3482 N N . ARG A 1 415 ? -33.819 10.452 58.486 1.00 95.75 415 ARG A N 1
ATOM 3483 C CA . ARG A 1 415 ? -32.667 9.540 58.535 1.00 95.75 415 ARG A CA 1
ATOM 3484 C C . ARG A 1 415 ? -32.901 8.285 57.690 1.00 95.75 415 ARG A C 1
ATOM 3486 O O . ARG A 1 415 ? -31.996 7.850 56.981 1.00 95.75 415 ARG A O 1
ATOM 3493 N N . GLN A 1 416 ? -34.102 7.709 57.742 1.00 94.88 416 GLN A N 1
ATOM 3494 C CA . GLN A 1 416 ? -34.459 6.539 56.934 1.00 94.88 416 GLN A CA 1
ATOM 3495 C C . GLN A 1 416 ? -34.521 6.872 55.438 1.00 94.88 416 GLN A C 1
ATOM 3497 O O . GLN A 1 416 ? -33.960 6.132 54.634 1.00 94.88 416 GLN A O 1
ATOM 3502 N N . LEU A 1 417 ? -35.126 8.001 55.061 1.00 92.38 417 LEU A N 1
ATOM 3503 C CA . LEU A 1 417 ? -35.179 8.454 53.665 1.00 92.38 417 LEU A CA 1
ATOM 3504 C C . LEU A 1 417 ? -33.782 8.802 53.125 1.00 92.38 417 LEU A C 1
ATOM 3506 O O . LEU A 1 417 ? -33.453 8.416 52.009 1.00 92.38 417 LEU A O 1
ATOM 3510 N N . GLN A 1 418 ? -32.914 9.409 53.940 1.00 93.25 418 GLN A N 1
ATOM 3511 C CA . GLN A 1 418 ? -31.506 9.646 53.592 1.00 93.25 418 GLN A CA 1
ATOM 3512 C C . GLN A 1 418 ? -30.747 8.339 53.337 1.00 93.25 418 GLN A C 1
ATOM 3514 O O . GLN A 1 418 ? -29.899 8.285 52.450 1.00 93.25 418 GLN A O 1
ATOM 3519 N N . ALA A 1 419 ? -31.046 7.271 54.083 1.00 91.00 419 ALA A N 1
ATOM 3520 C CA . ALA A 1 419 ? -30.449 5.962 53.830 1.00 91.00 419 ALA A CA 1
ATOM 3521 C C . ALA A 1 419 ? -30.910 5.362 52.487 1.00 91.00 419 ALA A C 1
ATOM 3523 O O . ALA A 1 419 ? -30.129 4.677 51.825 1.00 91.00 419 ALA A O 1
ATOM 3524 N N . VAL A 1 420 ? -32.151 5.635 52.064 1.00 91.31 420 VAL A N 1
ATOM 3525 C CA . VAL A 1 420 ? -32.655 5.253 50.734 1.00 91.31 420 VAL A CA 1
ATOM 3526 C C . VAL A 1 420 ? -31.941 6.050 49.641 1.00 91.31 420 VAL A C 1
ATOM 3528 O O . VAL A 1 420 ? -31.415 5.440 48.711 1.00 91.31 420 VAL A O 1
ATOM 3531 N N . ASP A 1 421 ? -31.842 7.374 49.784 1.00 90.88 421 ASP A N 1
ATOM 3532 C CA . ASP A 1 421 ? -31.122 8.242 48.840 1.00 90.88 421 ASP A CA 1
ATOM 3533 C C . ASP A 1 421 ? -29.655 7.805 48.690 1.00 90.88 421 ASP A C 1
ATOM 3535 O O . ASP A 1 421 ? -29.151 7.638 47.578 1.00 90.88 421 ASP A O 1
ATOM 3539 N N . GLN A 1 422 ? -28.988 7.500 49.807 1.00 91.50 422 GLN A N 1
ATOM 3540 C CA . GLN A 1 422 ? -27.609 7.012 49.826 1.00 91.50 422 GLN A CA 1
ATOM 3541 C C . GLN A 1 422 ? -27.444 5.686 49.066 1.00 91.50 422 GLN A C 1
ATOM 3543 O O . GLN A 1 422 ? -26.455 5.499 48.351 1.00 91.50 422 GLN A O 1
ATOM 3548 N N . LYS A 1 423 ? -28.425 4.783 49.173 1.00 90.50 423 LYS A N 1
ATOM 3549 C CA . LYS A 1 423 ? -28.441 3.516 48.433 1.00 90.50 423 LYS A CA 1
ATOM 3550 C C . LYS A 1 423 ? -28.649 3.732 46.931 1.00 90.50 423 LYS A C 1
ATOM 3552 O O . LYS A 1 423 ? -28.013 3.043 46.137 1.00 90.50 423 LYS A O 1
ATOM 3557 N N . ILE A 1 424 ? -29.495 4.687 46.536 1.00 87.69 424 ILE A N 1
ATOM 3558 C CA . ILE A 1 424 ? -29.682 5.072 45.127 1.00 87.69 424 ILE A CA 1
ATOM 3559 C C . ILE A 1 424 ? -28.366 5.610 44.555 1.00 87.69 424 ILE A C 1
ATOM 3561 O O . ILE A 1 424 ? -27.928 5.151 43.504 1.00 87.69 424 ILE A O 1
ATOM 3565 N N . ILE A 1 425 ? -27.688 6.511 45.272 1.00 89.50 425 ILE A N 1
ATOM 3566 C CA . ILE A 1 425 ? -26.380 7.053 44.869 1.00 89.50 425 ILE A CA 1
ATOM 3567 C C . ILE A 1 425 ? -25.350 5.933 44.678 1.00 89.50 425 ILE A C 1
ATOM 3569 O O . ILE A 1 425 ? -24.599 5.948 43.706 1.00 89.50 425 ILE A O 1
ATOM 3573 N N . GLU A 1 426 ? -25.305 4.946 45.575 1.00 90.12 426 GLU A N 1
ATOM 3574 C CA . GLU A 1 426 ? -24.397 3.796 45.461 1.00 90.12 426 GLU A CA 1
ATOM 3575 C C . GLU A 1 426 ? -24.705 2.930 44.238 1.00 90.12 426 GLU A C 1
ATOM 3577 O O . GLU A 1 426 ? -23.793 2.599 43.482 1.00 90.12 426 GLU A O 1
ATOM 3582 N N . GLN A 1 427 ? -25.982 2.630 43.994 1.00 88.94 427 GLN A N 1
ATOM 3583 C CA . GLN A 1 427 ? -26.410 1.879 42.812 1.00 88.94 427 GLN A CA 1
ATOM 3584 C C . GLN A 1 427 ? -26.071 2.620 41.518 1.00 88.94 427 GLN A C 1
ATOM 3586 O O . GLN A 1 427 ? -25.531 2.020 40.591 1.00 88.94 427 GLN A O 1
ATOM 3591 N N . LEU A 1 428 ? -26.337 3.927 41.465 1.00 87.38 428 LEU A N 1
ATOM 3592 C CA . LEU A 1 428 ? -25.968 4.763 40.327 1.00 87.38 428 LEU A CA 1
ATOM 3593 C C . LEU A 1 428 ? -24.451 4.781 40.147 1.00 87.38 428 LEU A C 1
ATOM 3595 O O . LEU A 1 428 ? -23.976 4.590 39.035 1.00 87.38 428 LEU A O 1
ATOM 3599 N N . THR A 1 429 ? -23.686 4.931 41.229 1.00 87.12 429 THR A N 1
ATOM 3600 C CA . THR A 1 429 ? -22.217 4.909 41.181 1.00 87.12 429 THR A CA 1
ATOM 3601 C C . THR A 1 429 ? -21.711 3.609 40.567 1.00 87.12 429 THR A C 1
ATOM 3603 O O . THR A 1 429 ? -20.856 3.652 39.687 1.00 87.12 429 THR A O 1
ATOM 3606 N N . ASP A 1 430 ? -22.258 2.461 40.966 1.00 82.44 430 ASP A N 1
ATOM 3607 C CA . ASP A 1 430 ? -21.869 1.170 40.399 1.00 82.44 430 ASP A CA 1
ATOM 3608 C C . ASP A 1 430 ? -22.225 1.057 38.912 1.00 82.44 430 ASP A C 1
ATOM 3610 O O . ASP A 1 430 ? -21.381 0.636 38.121 1.00 82.44 430 ASP A O 1
ATOM 3614 N N . VAL A 1 431 ? -23.428 1.481 38.516 1.00 84.00 431 VAL A N 1
ATOM 3615 C CA . VAL A 1 431 ? -23.864 1.474 37.111 1.00 84.00 431 VAL A CA 1
ATOM 3616 C C . VAL A 1 431 ? -22.980 2.387 36.253 1.00 84.00 431 VAL A C 1
ATOM 3618 O O . VAL A 1 431 ? -22.482 1.964 35.211 1.00 84.00 431 VAL A O 1
ATOM 3621 N N . PHE A 1 432 ? -22.727 3.620 36.696 1.00 81.69 432 PHE A N 1
ATOM 3622 C CA . PHE A 1 432 ? -21.890 4.577 35.972 1.00 81.69 432 PHE A CA 1
ATOM 3623 C C . PHE A 1 432 ? -20.419 4.145 35.927 1.00 81.69 432 PHE A C 1
ATOM 3625 O O . PHE A 1 432 ? -19.781 4.290 34.886 1.00 81.69 432 PHE A O 1
ATOM 3632 N N . CYS A 1 433 ? -19.872 3.566 37.000 1.00 77.94 433 CYS A N 1
ATOM 3633 C CA . CYS A 1 433 ? -18.517 3.007 36.988 1.00 77.94 433 CYS A CA 1
ATOM 3634 C C . CYS A 1 433 ? -18.388 1.806 36.043 1.00 77.94 433 CYS A C 1
ATOM 3636 O O . CYS A 1 433 ? -17.379 1.702 35.345 1.00 77.94 433 CYS A O 1
ATOM 3638 N N . GLN A 1 434 ? -19.394 0.926 35.991 1.00 76.31 434 GLN A N 1
ATOM 3639 C CA . GLN A 1 434 ? -19.434 -0.182 35.031 1.00 76.31 434 GLN A CA 1
ATOM 3640 C C . GLN A 1 434 ? -19.469 0.335 33.593 1.00 76.31 434 GLN A C 1
ATOM 3642 O O . GLN A 1 434 ? -18.674 -0.117 32.771 1.00 76.31 434 GLN A O 1
ATOM 3647 N N . GLN A 1 435 ? -20.329 1.318 33.314 1.00 73.81 435 GLN A N 1
ATOM 3648 C CA . GLN A 1 435 ? -20.475 1.905 31.983 1.00 73.81 435 GLN A CA 1
ATOM 3649 C C . GLN A 1 435 ? -19.226 2.680 31.534 1.00 73.81 435 GLN A C 1
ATOM 3651 O O . GLN A 1 435 ? -18.890 2.682 30.354 1.00 73.81 435 GLN A O 1
ATOM 3656 N N . ALA A 1 436 ? -18.523 3.324 32.470 1.00 70.44 436 ALA A N 1
ATOM 3657 C CA . ALA A 1 436 ? -17.292 4.067 32.208 1.00 70.44 436 ALA A CA 1
ATOM 3658 C C . ALA A 1 436 ? -16.019 3.199 32.254 1.00 70.44 436 ALA A C 1
ATOM 3660 O O . ALA A 1 436 ? -14.924 3.722 32.064 1.00 70.44 436 ALA A O 1
ATOM 3661 N N . HIS A 1 437 ? -16.140 1.902 32.568 1.00 71.56 437 HIS A N 1
ATOM 3662 C CA . HIS A 1 437 ? -15.016 0.989 32.811 1.00 71.56 437 HIS A CA 1
ATOM 3663 C C . HIS A 1 437 ? -13.972 1.523 33.819 1.00 71.56 437 HIS A C 1
ATOM 3665 O O . HIS A 1 437 ? -12.780 1.234 33.699 1.00 71.56 437 HIS A O 1
ATOM 3671 N N . THR A 1 438 ? -14.402 2.281 34.836 1.00 72.94 438 THR A N 1
ATOM 3672 C CA . THR A 1 438 ? -13.505 2.919 35.820 1.00 72.94 438 THR A CA 1
ATOM 3673 C C . THR A 1 438 ? -13.647 2.320 37.218 1.00 72.94 438 THR A C 1
ATOM 3675 O O . THR A 1 438 ? -14.738 1.972 37.673 1.00 72.94 438 THR A O 1
ATOM 3678 N N . SER A 1 439 ? -12.528 2.234 37.940 1.00 76.81 439 SER A N 1
ATOM 3679 C CA . SER A 1 439 ? -12.486 1.866 39.361 1.00 76.81 439 SER A CA 1
ATOM 3680 C C . SER A 1 439 ? -12.571 3.079 40.299 1.00 76.81 439 SER A C 1
ATOM 3682 O O . SER A 1 439 ? -12.617 2.907 41.520 1.00 76.81 439 SER A O 1
ATOM 3684 N N . ALA A 1 440 ? -12.641 4.303 39.761 1.00 79.38 440 ALA A N 1
ATOM 3685 C CA . ALA A 1 440 ? -12.669 5.560 40.512 1.00 79.38 440 ALA A CA 1
ATOM 3686 C C . ALA A 1 440 ? -14.044 5.862 41.153 1.00 79.38 440 ALA A C 1
ATOM 3688 O O . ALA A 1 440 ? -14.631 6.925 40.939 1.00 79.38 440 ALA A O 1
ATOM 3689 N N . LYS A 1 441 ? -14.560 4.937 41.977 1.00 84.19 441 LYS A N 1
ATOM 3690 C CA . LYS A 1 441 ? -15.895 5.037 42.600 1.00 84.19 441 LYS A CA 1
ATOM 3691 C C . LYS A 1 441 ? -16.104 6.312 43.419 1.00 84.19 441 LYS A C 1
ATOM 3693 O O . LYS A 1 441 ? -17.207 6.840 43.439 1.00 84.19 441 LYS A O 1
ATOM 3698 N N . ILE A 1 442 ? -15.061 6.803 44.092 1.00 82.19 442 ILE A N 1
ATOM 3699 C CA . ILE A 1 442 ? -15.147 7.995 44.951 1.00 82.19 442 ILE A CA 1
ATOM 3700 C C . ILE A 1 442 ? -15.481 9.238 44.115 1.00 82.19 442 ILE A C 1
ATOM 3702 O O . ILE A 1 442 ? -16.459 9.919 44.405 1.00 82.19 442 ILE A O 1
ATOM 3706 N N . ASN A 1 443 ? -14.725 9.475 43.040 1.00 79.62 443 ASN A N 1
ATOM 3707 C CA . ASN A 1 443 ? -14.929 10.622 42.151 1.00 79.62 443 ASN A CA 1
ATOM 3708 C C . ASN A 1 443 ? -16.282 10.536 41.430 1.00 79.62 443 ASN A C 1
ATOM 3710 O O . ASN A 1 443 ? -16.987 11.533 41.309 1.00 79.62 443 ASN A O 1
ATOM 3714 N N . MET A 1 444 ? -16.669 9.331 40.992 1.00 84.19 444 MET A N 1
ATOM 3715 C CA . MET A 1 444 ? -17.964 9.106 40.344 1.00 84.19 444 MET A CA 1
ATOM 3716 C C . MET A 1 444 ? -19.131 9.417 41.289 1.00 84.19 444 MET A C 1
ATOM 3718 O O . MET A 1 444 ? -20.080 10.091 40.900 1.00 84.19 444 MET A O 1
ATOM 3722 N N . LYS A 1 445 ? -19.039 8.974 42.548 1.00 87.94 445 LYS A N 1
ATOM 3723 C CA . LYS A 1 445 ? -20.054 9.228 43.575 1.00 87.94 445 LYS A CA 1
ATOM 3724 C C . LYS A 1 445 ? -20.255 10.723 43.829 1.00 87.94 445 LYS A C 1
ATOM 3726 O O . LYS A 1 445 ? -21.391 11.175 43.929 1.00 87.94 445 LYS A O 1
ATOM 3731 N N . GLU A 1 446 ? -19.168 11.489 43.912 1.00 85.25 446 GLU A N 1
ATOM 3732 C CA . GLU A 1 446 ? -19.219 12.945 44.099 1.00 85.25 446 GLU A CA 1
ATOM 3733 C C . GLU A 1 446 ? -19.893 13.653 42.914 1.00 85.25 446 GLU A C 1
ATOM 3735 O O . GLU A 1 446 ? -20.771 14.492 43.108 1.00 85.25 446 GLU A O 1
ATOM 3740 N N . LEU A 1 447 ? -19.564 13.257 41.682 1.00 83.88 447 LEU A N 1
ATOM 3741 C CA . LEU A 1 447 ? -20.181 13.819 40.479 1.00 83.88 447 LEU A CA 1
ATOM 3742 C C . LEU A 1 447 ? -21.666 13.469 40.353 1.00 83.88 447 LEU A C 1
ATOM 3744 O O . LEU A 1 447 ? -22.455 14.316 39.937 1.00 83.88 447 LEU A O 1
ATOM 3748 N N . ILE A 1 448 ? -22.060 12.249 40.731 1.00 86.50 448 ILE A N 1
ATOM 3749 C CA . ILE A 1 448 ? -23.470 11.839 40.762 1.00 86.50 448 ILE A CA 1
ATOM 3750 C C . ILE A 1 448 ? -24.247 12.669 41.783 1.00 86.50 448 ILE A C 1
ATOM 3752 O O . ILE A 1 448 ? -25.341 13.123 41.462 1.00 86.50 448 ILE A O 1
ATOM 3756 N N . ASN A 1 449 ? -23.683 12.913 42.970 1.00 86.06 449 ASN A N 1
ATOM 3757 C CA . ASN A 1 449 ? -24.310 13.781 43.969 1.00 86.06 449 ASN A CA 1
ATOM 3758 C C . ASN A 1 449 ? -24.553 15.189 43.408 1.00 86.06 449 ASN A C 1
ATOM 3760 O O . ASN A 1 449 ? -25.689 15.655 43.404 1.00 86.06 449 ASN A O 1
ATOM 3764 N N . ASN A 1 450 ? -23.519 15.816 42.838 1.00 83.31 450 ASN A N 1
ATOM 3765 C CA . ASN A 1 450 ? -23.626 17.160 42.260 1.00 83.31 450 ASN A CA 1
ATOM 3766 C C . ASN A 1 450 ? -24.653 17.215 41.112 1.00 83.31 450 ASN A C 1
ATOM 3768 O O . ASN A 1 450 ? -25.461 18.139 41.013 1.00 83.31 450 ASN A O 1
ATOM 3772 N N . TRP A 1 451 ? -24.671 16.185 40.263 1.00 87.06 451 TRP A N 1
ATOM 3773 C CA . TRP A 1 451 ? -25.635 16.063 39.172 1.00 87.06 451 TRP A CA 1
ATOM 3774 C C . TRP A 1 451 ? -27.082 15.942 39.672 1.00 87.06 451 TRP A C 1
ATOM 3776 O O . TRP A 1 451 ? -27.985 16.592 39.124 1.00 87.06 451 TRP A O 1
ATOM 3786 N N . LEU A 1 452 ? -27.322 15.128 40.701 1.00 85.19 452 LEU A N 1
ATOM 3787 C CA . LEU A 1 452 ? -28.650 14.929 41.279 1.00 85.19 452 LEU A CA 1
ATOM 3788 C C . LEU A 1 452 ? -29.171 16.189 41.988 1.00 85.19 452 LEU A C 1
ATOM 3790 O O . LEU A 1 452 ? -30.364 16.477 41.887 1.00 85.19 452 LEU A O 1
ATOM 3794 N N . ASP A 1 453 ? -28.286 16.988 42.586 1.00 84.62 453 ASP A N 1
ATOM 3795 C CA . ASP A 1 453 ? -28.629 18.242 43.275 1.00 84.62 453 ASP A CA 1
ATOM 3796 C C . ASP A 1 453 ? -29.048 19.388 42.323 1.00 84.62 453 ASP A C 1
ATOM 3798 O O . ASP A 1 453 ? -29.529 20.433 42.764 1.00 84.62 453 ASP A O 1
ATOM 3802 N N . GLY A 1 454 ? -28.975 19.180 41.000 1.00 69.31 454 GLY A N 1
ATOM 3803 C CA . GLY A 1 454 ? -29.728 19.978 40.022 1.00 69.31 454 GLY A CA 1
ATOM 3804 C C . GLY A 1 454 ? -29.020 21.206 39.451 1.00 69.31 454 GLY A C 1
ATOM 3805 O O . GLY A 1 454 ? -29.671 22.050 38.831 1.00 69.31 454 GLY A O 1
ATOM 3806 N N . SER A 1 455 ? -27.700 21.308 39.581 1.00 61.91 455 SER A N 1
ATOM 3807 C CA . SER A 1 455 ? -26.931 22.321 38.859 1.00 61.91 455 SER A CA 1
ATOM 3808 C C . SER A 1 455 ? -26.777 21.913 37.379 1.00 61.91 455 SER A C 1
ATOM 3810 O O . SER A 1 455 ? -26.260 20.849 37.044 1.00 61.91 455 SER A O 1
ATOM 3812 N N . ILE A 1 456 ? -27.254 22.757 36.452 1.00 53.53 456 ILE A N 1
ATOM 3813 C CA . ILE A 1 456 ? -27.166 22.526 34.989 1.00 53.53 456 ILE A CA 1
ATOM 3814 C C . ILE A 1 456 ? -25.700 22.387 34.527 1.00 53.53 456 ILE A C 1
ATOM 3816 O O . ILE A 1 456 ? -25.420 21.734 33.521 1.00 53.53 456 ILE A O 1
ATOM 3820 N N . PHE A 1 457 ? -24.752 22.957 35.276 1.00 54.69 457 PHE A N 1
ATOM 3821 C CA . PHE A 1 457 ? -23.320 22.842 35.003 1.00 54.69 457 PHE A CA 1
ATOM 3822 C C . PHE A 1 457 ? -22.762 21.429 35.282 1.00 54.69 457 PHE A C 1
ATOM 3824 O O . PHE A 1 457 ? -21.724 21.074 34.722 1.00 54.69 457 PHE A O 1
ATOM 3831 N N . ASP A 1 458 ? -23.482 20.583 36.030 1.00 66.31 458 ASP A N 1
ATOM 3832 C CA . ASP A 1 458 ? -22.985 19.277 36.483 1.00 66.31 458 ASP A CA 1
ATOM 3833 C C . ASP A 1 458 ? -23.366 18.089 35.582 1.00 66.31 458 ASP A C 1
ATOM 3835 O O . ASP A 1 458 ? -22.668 17.075 35.596 1.00 66.31 458 ASP A O 1
ATOM 3839 N N . GLU A 1 459 ? -24.381 18.205 34.708 1.00 76.19 459 GLU A N 1
ATOM 3840 C CA . GLU A 1 459 ? -24.625 17.187 33.659 1.00 76.19 459 GLU A CA 1
ATOM 3841 C C . GLU A 1 459 ? -23.419 17.098 32.718 1.00 76.19 459 GLU A C 1
ATOM 3843 O O . GLU A 1 459 ? -22.927 16.011 32.425 1.00 76.19 459 GLU A O 1
ATOM 3848 N N . MET A 1 460 ? -22.891 18.248 32.289 1.00 74.94 460 MET A N 1
ATOM 3849 C CA . MET A 1 460 ? -21.706 18.289 31.434 1.00 74.94 460 MET A CA 1
ATOM 3850 C C . MET A 1 460 ? -20.441 17.856 32.171 1.00 74.94 460 MET A C 1
ATOM 3852 O O . MET A 1 460 ? -19.589 17.222 31.556 1.00 74.94 460 MET A O 1
ATOM 3856 N N . ALA A 1 461 ? -20.313 18.142 33.470 1.00 77.75 461 ALA A N 1
ATOM 3857 C CA . ALA A 1 461 ? -19.194 17.650 34.271 1.00 77.75 461 ALA A CA 1
ATOM 3858 C C . ALA A 1 461 ? -19.196 16.115 34.362 1.00 77.75 461 ALA A C 1
ATOM 3860 O O . ALA A 1 461 ? -18.154 15.492 34.149 1.00 77.75 461 ALA A O 1
ATOM 3861 N N . LEU A 1 462 ? -20.365 15.503 34.585 1.00 76.50 462 LEU A N 1
ATOM 3862 C CA . LEU A 1 462 ? -20.529 14.048 34.611 1.00 76.50 462 LEU A CA 1
ATOM 3863 C C . LEU A 1 462 ? -20.293 13.421 33.227 1.00 76.50 462 LEU A C 1
ATOM 3865 O O . LEU A 1 462 ? -19.538 12.455 33.124 1.00 76.50 462 LEU A O 1
ATOM 3869 N N . VAL A 1 463 ? -20.850 14.003 32.154 1.00 78.88 463 VAL A N 1
ATOM 3870 C CA . VAL A 1 463 ? -20.580 13.579 30.764 1.00 78.88 463 VAL A CA 1
ATOM 3871 C C . VAL A 1 463 ? -19.084 13.639 30.466 1.00 78.88 463 VAL A C 1
ATOM 3873 O O . VAL A 1 463 ? -18.529 12.670 29.959 1.00 78.88 463 VAL A O 1
ATOM 3876 N N . ASN A 1 464 ? -18.424 14.752 30.786 1.00 75.12 464 ASN A N 1
ATOM 3877 C CA . ASN A 1 464 ? -17.004 14.947 30.508 1.00 75.12 464 ASN A CA 1
ATOM 3878 C C . ASN A 1 464 ? -16.128 14.006 31.333 1.00 75.12 464 ASN A C 1
ATOM 3880 O O . ASN A 1 464 ? -15.124 13.525 30.823 1.00 75.12 464 ASN A O 1
ATOM 3884 N N . PHE A 1 465 ? -16.490 13.722 32.585 1.00 77.12 465 PHE A N 1
ATOM 3885 C CA . PHE A 1 465 ? -15.763 12.760 33.408 1.00 77.12 465 PHE A CA 1
ATOM 3886 C C . PHE A 1 465 ? -15.896 11.338 32.860 1.00 77.12 465 PHE A C 1
ATOM 3888 O O . PHE A 1 465 ? -14.884 10.681 32.645 1.00 77.12 465 PHE A O 1
ATOM 3895 N N . ILE A 1 466 ? -17.118 10.881 32.567 1.00 72.38 466 ILE A N 1
ATOM 3896 C CA . ILE A 1 466 ? -17.352 9.548 31.990 1.00 72.38 466 ILE A CA 1
ATOM 3897 C C . ILE A 1 466 ? -16.659 9.434 30.631 1.00 72.38 466 ILE A C 1
ATOM 3899 O O . ILE A 1 466 ? -15.981 8.444 30.378 1.00 72.38 466 ILE A O 1
ATOM 3903 N N . ALA A 1 467 ? -16.768 10.458 29.781 1.00 72.50 467 ALA A N 1
ATOM 3904 C CA . ALA A 1 467 ? -16.082 10.492 28.498 1.00 72.50 467 ALA A CA 1
ATOM 3905 C C . ALA A 1 467 ? -14.562 10.467 28.666 1.00 72.50 467 ALA A C 1
ATOM 3907 O O . ALA A 1 467 ? -13.909 9.715 27.961 1.00 72.50 467 ALA A O 1
ATOM 3908 N N . LYS A 1 468 ? -13.997 11.201 29.632 1.00 72.69 468 LYS A N 1
ATOM 3909 C CA . LYS A 1 468 ? -12.558 11.196 29.929 1.00 72.69 468 LYS A CA 1
ATOM 3910 C C . LYS A 1 468 ? -12.069 9.846 30.455 1.00 72.69 468 LYS A C 1
ATOM 3912 O O . LYS A 1 468 ? -10.969 9.429 30.110 1.00 72.69 468 LYS A O 1
ATOM 3917 N N . GLU A 1 469 ? -12.847 9.161 31.285 1.00 70.38 469 GLU A N 1
ATOM 3918 C CA . GLU A 1 469 ? -12.504 7.822 31.782 1.00 70.38 469 GLU A CA 1
ATOM 3919 C C . GLU A 1 469 ? -12.610 6.772 30.666 1.00 70.38 469 GLU A C 1
ATOM 3921 O O . GLU A 1 469 ? -11.709 5.948 30.507 1.00 70.38 469 GLU A O 1
ATOM 3926 N N . ILE A 1 470 ? -13.638 6.870 29.817 1.00 66.06 470 ILE A N 1
ATOM 3927 C CA . ILE A 1 470 ? -13.768 6.071 28.591 1.00 66.06 470 ILE A CA 1
ATOM 3928 C C . ILE A 1 470 ? -12.614 6.377 27.630 1.00 66.06 470 ILE A C 1
ATOM 3930 O O . ILE A 1 470 ? -12.012 5.457 27.090 1.00 66.06 470 ILE A O 1
ATOM 3934 N N . GLU A 1 471 ? -12.225 7.640 27.462 1.00 64.25 471 GLU A N 1
ATOM 3935 C CA . GLU A 1 471 ? -11.042 8.054 26.705 1.00 64.25 471 GLU A CA 1
ATOM 3936 C C . GLU A 1 471 ? -9.747 7.548 27.338 1.00 64.25 471 GLU A C 1
ATOM 3938 O O . GLU A 1 471 ? -8.811 7.235 26.610 1.00 64.25 471 GLU A O 1
ATOM 3943 N N . HIS A 1 472 ? -9.657 7.456 28.666 1.00 64.31 472 HIS A N 1
ATOM 3944 C CA . HIS A 1 472 ? -8.496 6.912 29.366 1.00 64.31 472 HIS A CA 1
ATOM 3945 C C . HIS A 1 472 ? -8.371 5.402 29.132 1.00 64.31 472 HIS A C 1
ATOM 3947 O O . HIS A 1 472 ? -7.294 4.906 28.795 1.00 64.31 472 HIS A O 1
ATOM 3953 N N . PHE A 1 473 ? -9.488 4.683 29.215 1.00 58.19 473 PHE A N 1
ATOM 3954 C CA . PHE A 1 473 ? -9.591 3.280 28.832 1.00 58.19 473 PHE A CA 1
ATOM 3955 C C . PHE A 1 473 ? -9.266 3.082 27.345 1.00 58.19 473 PHE A C 1
ATOM 3957 O O . PHE A 1 473 ? -8.429 2.254 26.983 1.00 58.19 473 PHE A O 1
ATOM 3964 N N . HIS A 1 474 ? -9.820 3.918 26.467 1.00 59.25 474 HIS A N 1
ATOM 3965 C CA . HIS A 1 474 ? -9.440 3.948 25.061 1.00 59.25 474 HIS A CA 1
ATOM 3966 C C . HIS A 1 474 ? -7.987 4.367 24.868 1.00 59.25 474 HIS A C 1
ATOM 3968 O O . HIS A 1 474 ? -7.386 3.913 23.911 1.00 59.25 474 HIS A O 1
ATOM 3974 N N . CYS A 1 475 ? -7.376 5.148 25.758 1.00 55.69 475 CYS A N 1
ATOM 3975 C CA . CYS A 1 475 ? -5.953 5.481 25.733 1.00 55.69 475 CYS A CA 1
ATOM 3976 C C . CYS A 1 475 ? -5.088 4.240 26.002 1.00 55.69 475 CYS A C 1
ATOM 3978 O O . CYS A 1 475 ? -4.038 4.071 25.381 1.00 55.69 475 CYS A O 1
ATOM 3980 N N . GLU A 1 476 ? -5.526 3.330 26.871 1.00 56.22 476 GLU A N 1
ATOM 3981 C CA . GLU A 1 476 ? -4.889 2.017 27.040 1.00 56.22 476 GLU A CA 1
ATOM 3982 C C . GLU A 1 476 ? -5.015 1.155 25.767 1.00 56.22 476 GLU A C 1
ATOM 3984 O O . GLU A 1 476 ? -4.066 0.456 25.412 1.00 56.22 476 GLU A O 1
ATOM 3989 N N . ILE A 1 477 ? -6.116 1.286 25.011 1.00 52.56 477 ILE A N 1
ATOM 3990 C CA . ILE A 1 477 ? -6.312 0.682 23.672 1.00 52.56 477 ILE A CA 1
ATOM 3991 C C . ILE A 1 477 ? -5.495 1.407 22.577 1.00 52.56 477 ILE A C 1
ATOM 3993 O O . ILE A 1 477 ? -4.979 0.790 21.641 1.00 52.56 477 ILE A O 1
ATOM 3997 N N . ARG A 1 478 ? -5.336 2.723 22.715 1.00 57.03 478 ARG A N 1
ATOM 3998 C CA . ARG A 1 478 ? -4.638 3.647 21.816 1.00 57.03 478 ARG A CA 1
ATOM 3999 C C . ARG A 1 478 ? -3.143 3.414 21.857 1.00 57.03 478 ARG A C 1
ATOM 4001 O O . ARG A 1 478 ? -2.516 3.398 20.808 1.00 57.03 478 ARG A O 1
ATOM 4008 N N . LYS A 1 479 ? -2.570 3.168 23.038 1.00 61.50 479 LYS A N 1
ATOM 4009 C CA . LYS A 1 479 ? -1.131 2.923 23.225 1.00 61.50 479 LYS A CA 1
ATOM 4010 C C . LYS A 1 479 ? -0.596 1.814 22.299 1.00 61.50 479 LYS A C 1
ATOM 4012 O O . LYS A 1 479 ? 0.437 2.039 21.673 1.00 61.50 479 LYS A O 1
ATOM 4017 N N . PRO A 1 480 ? -1.233 0.633 22.162 1.00 54.78 480 PRO A N 1
ATOM 4018 C CA . PRO A 1 480 ? -0.870 -0.364 21.152 1.00 54.78 480 PRO A CA 1
ATOM 4019 C C . PRO A 1 480 ? -0.925 0.142 19.703 1.00 54.78 480 PRO A C 1
ATOM 4021 O O . PRO A 1 480 ? -0.006 -0.140 18.937 1.00 54.78 480 PRO A O 1
ATOM 4024 N N . LEU A 1 481 ? -1.959 0.897 19.324 1.00 54.00 481 LEU A N 1
ATOM 4025 C CA . LEU A 1 481 ? -2.139 1.414 17.961 1.00 54.00 481 LEU A CA 1
ATOM 4026 C C . LEU A 1 481 ? -1.158 2.550 17.632 1.00 54.00 481 LEU A C 1
ATOM 4028 O O . LEU A 1 481 ? -0.571 2.558 16.555 1.00 54.00 481 LEU A O 1
ATOM 4032 N N . GLU A 1 482 ? -0.886 3.441 18.583 1.00 61.38 482 GLU A N 1
ATOM 4033 C CA . GLU A 1 482 ? 0.152 4.473 18.491 1.00 61.38 482 GLU A CA 1
ATOM 4034 C C . GLU A 1 482 ? 1.558 3.869 18.476 1.00 61.38 482 GLU A C 1
ATOM 4036 O O . GLU A 1 482 ? 2.428 4.363 17.760 1.00 61.38 482 GLU A O 1
ATOM 4041 N N . LYS A 1 483 ? 1.791 2.765 19.202 1.00 60.25 483 LYS A N 1
ATOM 4042 C CA . LYS A 1 483 ? 3.031 1.975 19.089 1.00 60.25 483 LYS A CA 1
ATOM 4043 C C . LYS A 1 483 ? 3.184 1.340 17.706 1.00 60.25 483 LYS A C 1
ATOM 4045 O O . LYS A 1 483 ? 4.310 1.210 17.233 1.00 60.25 483 LYS A O 1
ATOM 4050 N N . LEU A 1 484 ? 2.076 0.982 17.054 1.00 47.12 484 LEU A N 1
ATOM 4051 C CA . LEU A 1 484 ? 2.035 0.591 15.639 1.00 47.12 484 LEU A CA 1
ATOM 4052 C C . LEU A 1 484 ? 2.047 1.802 14.687 1.00 47.12 484 LEU A C 1
ATOM 4054 O O . LEU A 1 484 ? 2.062 1.618 13.477 1.00 47.12 484 LEU A O 1
ATOM 4058 N N . GLY A 1 485 ? 2.077 3.024 15.227 1.00 49.75 485 GLY A N 1
ATOM 4059 C CA . GLY A 1 485 ? 2.172 4.286 14.504 1.00 49.75 485 GLY A CA 1
ATOM 4060 C C . GLY A 1 485 ? 0.871 4.803 13.889 1.00 49.75 485 GLY A C 1
ATOM 4061 O O . GLY A 1 485 ? 0.901 5.831 13.219 1.00 49.75 485 GLY A O 1
ATOM 4062 N N . ILE A 1 486 ? -0.271 4.166 14.154 1.00 51.12 486 ILE A N 1
ATOM 4063 C CA . ILE A 1 486 ? -1.574 4.709 13.764 1.00 51.12 486 ILE A CA 1
ATOM 4064 C C . ILE A 1 486 ? -1.862 5.918 14.659 1.00 51.12 486 ILE A C 1
ATOM 4066 O O . ILE A 1 486 ? -2.160 5.773 15.845 1.00 51.12 486 ILE A O 1
ATOM 4070 N N . ARG A 1 487 ? -1.766 7.123 14.095 1.00 54.66 487 ARG A N 1
ATOM 4071 C CA . ARG A 1 487 ? -2.195 8.367 14.747 1.00 54.66 487 ARG A CA 1
ATOM 4072 C C . ARG A 1 487 ? -3.563 8.764 14.202 1.00 54.66 487 ARG A C 1
ATOM 4074 O O . ARG A 1 487 ? -3.766 8.755 12.990 1.00 54.66 487 ARG A O 1
ATOM 4081 N N . LEU A 1 488 ? -4.492 9.154 15.077 1.00 46.94 488 LEU A N 1
ATOM 4082 C CA . LEU A 1 488 ? -5.645 9.936 14.631 1.00 46.94 488 LEU A CA 1
ATOM 4083 C C . LEU A 1 488 ? -5.113 11.253 14.073 1.00 46.94 488 LEU A C 1
ATOM 4085 O O . LEU A 1 488 ? -4.372 11.951 14.765 1.00 46.94 488 LEU A O 1
ATOM 4089 N N . ARG A 1 489 ? -5.470 11.583 12.830 1.00 49.28 489 ARG A N 1
ATOM 4090 C CA . ARG A 1 489 ? -5.300 12.953 12.348 1.00 49.28 489 ARG A CA 1
ATOM 4091 C C . ARG A 1 489 ? -6.173 13.845 13.221 1.00 49.28 489 ARG A C 1
ATOM 4093 O O . ARG A 1 489 ? -7.369 13.583 13.347 1.00 49.28 489 ARG A O 1
ATOM 4100 N N . ASN A 1 490 ? -5.589 14.880 13.809 1.00 43.09 490 ASN A N 1
ATOM 4101 C CA . ASN A 1 490 ? -6.397 15.977 14.311 1.00 43.09 490 ASN A CA 1
ATOM 4102 C C . ASN A 1 490 ? -6.946 16.707 13.079 1.00 43.09 490 ASN A C 1
ATOM 4104 O O . ASN A 1 490 ? -6.185 17.007 12.161 1.00 43.09 490 ASN A O 1
ATOM 4108 N N . ASN A 1 491 ? -8.246 17.012 13.050 1.00 39.38 491 ASN A N 1
ATOM 4109 C CA . ASN A 1 491 ? -8.898 17.706 11.925 1.00 39.38 491 ASN A CA 1
ATOM 4110 C C . ASN A 1 491 ? -8.262 19.071 11.567 1.00 39.38 491 ASN A C 1
ATOM 4112 O O . ASN A 1 491 ? -8.601 19.651 10.542 1.00 39.38 491 ASN A O 1
ATOM 4116 N N . ASN A 1 492 ? -7.325 19.578 12.376 1.00 39.69 492 ASN A N 1
ATOM 4117 C CA . ASN A 1 492 ? -6.620 20.836 12.139 1.00 39.69 492 ASN A CA 1
ATOM 4118 C C . ASN A 1 492 ? -5.379 20.700 11.232 1.00 39.69 492 ASN A C 1
ATOM 4120 O O . ASN A 1 492 ? -4.909 21.711 10.717 1.00 39.69 492 ASN A O 1
ATOM 4124 N N . ASP A 1 493 ? -4.861 19.488 10.996 1.00 43.06 493 ASP A N 1
ATOM 4125 C CA . ASP A 1 493 ? -3.591 19.299 10.271 1.00 43.06 493 ASP A CA 1
ATOM 4126 C C . ASP A 1 493 ? -3.743 19.384 8.735 1.00 43.06 493 ASP A C 1
ATOM 4128 O O . ASP A 1 493 ? -2.755 19.566 8.021 1.00 43.06 493 ASP A O 1
ATOM 4132 N N . GLU A 1 494 ? -4.971 19.307 8.202 1.00 41.12 494 GLU A N 1
ATOM 4133 C CA . GLU A 1 494 ? -5.233 19.338 6.750 1.00 41.12 494 GLU A CA 1
ATOM 4134 C C . GLU A 1 494 ? -5.183 20.747 6.135 1.00 41.12 494 GLU A C 1
ATOM 4136 O O . GLU A 1 494 ? -5.093 20.873 4.915 1.00 41.12 494 GLU A O 1
ATOM 4141 N N . GLN A 1 495 ? -5.174 21.812 6.945 1.00 36.53 495 GLN A N 1
ATOM 4142 C CA . GLN A 1 495 ? -5.079 23.186 6.429 1.00 36.53 495 GLN A CA 1
ATOM 4143 C C . GLN A 1 495 ? -3.644 23.721 6.321 1.00 36.53 495 GLN A C 1
ATOM 4145 O O . GLN A 1 495 ? -3.427 24.696 5.607 1.00 36.53 495 GLN A O 1
ATOM 4150 N N . GLN A 1 496 ? -2.655 23.089 6.964 1.00 35.62 496 GLN A N 1
ATOM 4151 C CA . GLN A 1 496 ? -1.264 23.571 6.939 1.00 35.62 496 GLN A CA 1
ATOM 4152 C C . GLN A 1 496 ? -0.357 22.868 5.918 1.00 35.62 496 GLN A C 1
ATOM 4154 O O . GLN A 1 496 ? 0.681 23.414 5.565 1.00 35.62 496 GLN A O 1
ATOM 4159 N N . THR A 1 497 ? -0.732 21.706 5.374 1.00 35.34 497 THR A N 1
ATOM 4160 C CA . THR A 1 497 ? 0.167 20.906 4.512 1.00 35.34 497 THR A CA 1
ATOM 4161 C C . THR A 1 497 ? 0.044 21.160 3.004 1.00 35.34 497 THR A C 1
ATOM 4163 O O . THR A 1 497 ? 0.704 20.482 2.221 1.00 35.34 497 THR A O 1
ATOM 4166 N N . LEU A 1 498 ? -0.765 22.133 2.571 1.00 31.77 498 LEU A N 1
ATOM 4167 C CA . LEU A 1 498 ? -0.946 22.449 1.145 1.00 31.77 498 LEU A CA 1
ATOM 4168 C C . LEU A 1 498 ? -0.182 23.689 0.656 1.00 31.77 498 LEU A C 1
ATOM 4170 O O . LEU A 1 498 ? -0.228 23.965 -0.541 1.00 31.77 498 LEU A O 1
ATOM 4174 N N . VAL A 1 499 ? 0.517 24.431 1.527 1.00 30.91 499 VAL A N 1
ATOM 4175 C CA . VAL A 1 499 ? 1.099 25.732 1.134 1.00 30.91 499 VAL A CA 1
ATOM 4176 C C . VAL A 1 499 ? 2.589 25.902 1.440 1.00 30.91 499 VAL A C 1
ATOM 4178 O O . VAL A 1 499 ? 3.227 26.694 0.755 1.00 30.91 499 VAL A O 1
ATOM 4181 N N . GLU A 1 500 ? 3.211 25.153 2.352 1.00 29.83 500 GLU A N 1
ATOM 4182 C CA . GLU A 1 500 ? 4.615 25.420 2.700 1.00 29.83 500 GLU A CA 1
ATOM 4183 C C . GLU A 1 500 ? 5.454 24.135 2.805 1.00 29.83 500 GLU A C 1
ATOM 4185 O O . GLU A 1 500 ? 5.023 23.133 3.364 1.00 29.83 500 GLU A O 1
ATOM 4190 N N . GLU A 1 501 ? 6.679 24.224 2.268 1.00 28.20 501 GLU A N 1
ATOM 4191 C CA . GLU A 1 501 ? 7.846 23.372 2.551 1.00 28.20 501 GLU A CA 1
ATOM 4192 C C . GLU A 1 501 ? 8.105 22.142 1.649 1.00 28.20 501 GLU A C 1
ATOM 4194 O O . GLU A 1 501 ? 7.955 20.984 2.029 1.00 28.20 501 GLU A O 1
ATOM 4199 N N . MET A 1 502 ? 8.721 22.404 0.486 1.00 26.64 502 MET A N 1
ATOM 4200 C CA . MET A 1 502 ? 9.939 21.673 0.104 1.00 26.64 502 MET A CA 1
ATOM 4201 C C . MET A 1 502 ? 11.166 22.487 0.547 1.00 26.64 502 MET A C 1
ATOM 4203 O O . MET A 1 502 ? 11.552 23.419 -0.163 1.00 26.64 502 MET A O 1
ATOM 4207 N N . PRO A 1 503 ? 11.821 22.156 1.674 1.00 25.47 503 PRO A N 1
ATOM 4208 C CA . PRO A 1 503 ? 13.162 22.617 1.966 1.00 25.47 503 PRO A CA 1
ATOM 4209 C C . PRO A 1 503 ? 14.168 21.549 1.529 1.00 25.47 503 PRO A C 1
ATOM 4211 O O . PRO A 1 503 ? 14.096 20.375 1.889 1.00 25.47 503 PRO A O 1
ATOM 4214 N N . SER A 1 504 ? 15.142 22.014 0.763 1.00 28.70 504 SER A N 1
ATOM 4215 C CA . SER A 1 504 ? 16.479 21.449 0.618 1.00 28.70 504 SER A CA 1
ATOM 4216 C C . SER A 1 504 ? 17.031 20.796 1.900 1.00 28.70 504 SER A C 1
ATOM 4218 O O . SER A 1 504 ? 17.170 21.463 2.922 1.00 28.70 504 SER A O 1
ATOM 4220 N N . LEU A 1 505 ? 17.463 19.540 1.798 1.00 24.27 505 LEU A N 1
ATOM 4221 C CA . LEU A 1 505 ? 18.406 18.863 2.702 1.00 24.27 505 LEU A CA 1
ATOM 4222 C C . LEU A 1 505 ? 19.470 18.252 1.775 1.00 24.27 505 LEU A C 1
ATOM 4224 O O . LEU A 1 505 ? 19.166 17.314 1.049 1.00 24.27 505 LEU A O 1
ATOM 4228 N N . ILE A 1 506 ? 20.616 18.884 1.494 1.00 22.91 506 ILE A N 1
ATOM 4229 C CA . ILE A 1 506 ? 21.808 19.098 2.343 1.00 22.91 506 ILE A CA 1
ATOM 4230 C C . ILE A 1 506 ? 22.201 17.851 3.157 1.00 22.91 506 ILE A C 1
ATOM 4232 O O . ILE A 1 506 ? 21.757 17.669 4.284 1.00 22.91 506 ILE A O 1
ATOM 4236 N N . ILE A 1 507 ? 23.015 17.014 2.498 1.00 25.34 507 ILE A N 1
ATOM 4237 C CA . ILE A 1 507 ? 24.371 16.547 2.866 1.00 25.34 507 ILE A CA 1
ATOM 4238 C C . ILE A 1 507 ? 24.592 16.016 4.295 1.00 25.34 507 ILE A C 1
ATOM 4240 O O . ILE A 1 507 ? 24.484 16.749 5.275 1.00 25.34 507 ILE A O 1
ATOM 4244 N N . ASN A 1 508 ? 25.106 14.780 4.350 1.00 22.86 508 ASN A N 1
ATOM 4245 C CA . ASN A 1 508 ? 26.406 14.508 4.976 1.00 22.86 508 ASN A CA 1
ATOM 4246 C C . ASN A 1 508 ? 27.409 14.117 3.891 1.00 22.86 508 ASN A C 1
ATOM 4248 O O . ASN A 1 508 ? 26.986 13.375 2.975 1.00 22.86 508 ASN A O 1
#

Foldseek 3Di:
DPPVVVVDVVCALVVVLVVLVVCVVVVPDLVLVSLLVLLVCVVVVRNPDDDNLVSLLSNQQSVQVVVVGGQVNQLVLLPPVQADDDPQQFHAQAFDAGDDPDAFFFLAFFWWKAFPQQLDIDTDTHGQDCPDPPGSGGLDGPVLLLLCLQLLPLDKDWDFACPDPVRPPDPGTDIDMPDPSCPPPVLSSLQVVVQVVVVCLQAQWTFGSHPVRDIDGCVVGRLSNDDPVLCVQSPHLVPDPDPDPPDWDKDKHKDWDDWDWDWDDDPGMIIITTDFTQIFIDMFTWDQDPVGDTDTDPDDDPVVCVHSRVSNRVSCSVCVVVVCSRVVSSSSNRRSNVSSNNSVVSVVVLVCLLVPQQPVVLVVVVVLVVVPPCPQCLDPVNLVVVLVVVCVVVVHDPVPAPPVRSVVSSVVSSVVSVVVNVVVLQVVLVVLCVLLVHPPSVVSSVLSVVVSVPDPVSSVVNSVVSSVSSVVSVVSSVVVSVVSNNDDDDPPPVVPPPDDDPDDDDDD

Radius of gyration: 36.6 Å; chains: 1; bounding box: 87×59×115 Å